Protein AF-0000000084528174 (afdb_homodimer)

Sequence (632 aa):
MDLCLIHTGGTIGMARTPRGYAPKAGLVEAEVARLIARHELRAEVEIARLDPLIDSANATPADWTRIAEAIAARHDAAKGFVVTHGTDTLAHTAAALAFALEGLARPVIVTGAMRPLGETGSDGPRNLSDALDTALLAPPGVWVQFAGRRLHGARVRKSHSSADDAFTAADEARPPRVSGPKLTLHPYRAPEIGILTMAPGVSGRLVAAALELCDGLVLRCYGSGTVPDLPQLRDGLMAARAAGKPVIAVSQAPQGRLALGTYAAGALLVEAGVADGADMSVEAAYAKLAHVLSRDLGPEDRHAMLARPLCGEASLMDLCLIHTGGTIGMARTPRGYAPKAGLVEAEVARLIARHELRAEVEIARLDPLIDSANATPADWTRIAEAIAARHDAAKGFVVTHGTDTLAHTAAALAFALEGLARPVIVTGAMRPLGETGSDGPRNLSDALDTALLAPPGVWVQFAGRRLHGARVRKSHSSADDAFTAADEARPPRVSGPKLTLHPYRAPEIGILTMAPGVSGRLVAAALELCDGLVLRCYGSGTVPDLPQLRDGLMAARAAGKPVIAVSQAPQGRLALGTYAAGALLVEAGVADGADMSVEAAYAKLAHVLSRDLGPEDRHAMLARPLCGEASL

Organism: NCBI:txid1123501

InterPro domains:
  IPR006034 Asparaginase/glutaminase-like [PIRSF001220] (3-309)
  IPR006034 Asparaginase/glutaminase-like [PR00139] (3-14)
  IPR006034 Asparaginase/glutaminase-like [PR00139] (79-97)
  IPR006034 Asparaginase/glutaminase-like [PR00139] (240-258)
  IPR006034 Asparaginase/glutaminase-like [PS51732] (1-309)
  IPR006034 Asparaginase/glutaminase-like [PTHR11707] (3-314)
  IPR006034 Asparaginase/glutaminase-like [SM00870] (2-303)
  IPR027473 L-asparaginase, C-terminal [G3DSA:3.40.50.40] (191-315)
  IPR027474 L-asparaginase, N-terminal [PF00710] (3-178)
  IPR027475 Asparaginase/glutaminase, active site 2 [PS00917] (80-90)
  IPR036152 Asparaginase/glutaminase-like superfamily [SSF53774] (3-315)
  IPR037152 L-asparaginase, N-terminal domain superfamily [G3DSA:3.40.50.1170] (1-180)
  IPR040919 Asparaginase/glutaminase, C-terminal [PF17763] (193-304)
  IPR041725 Type I (cytosolic) L-asparaginase [cd08963] (3-303)

Foldseek 3Di:
DAEEEEEQFAQQQWDQDPVGTDGDPCNLVVLVVVCVVVVVDDDDYHYHYDPPHDDQVRDALQSLQVVLVVCQVCQVVYQFYEYEGHPPQQLLSLLLSLLFWAQRFFEYEYEYWLHYNPDPPTPSSVQSSVRSVCRNPPGTGRWYRFPNDIHQSQFKDQCQNRDRRRIDGPDFPDAQHDHHPDIGGQGFDHFFEEEDEADDVPDLVVLLCRLVVGLEYEYAAEDQAAHDPRPSNLVSLQVSLVVLRAYEYDYPDLDFFHDQPPDPRNVSCVVSLHAGPTNADPSNLRSLLRRLVSDPDGSVVSSVSSNDRHGRRHDD/DAEEEEEQFAQQQWDQDPVGTDGDPCLLVVLVVVCVVVVVDDDDYHYHYDPPHDDQVPDALQVLQVVLVVCQVCQVVYQFYEYEGHPPQQLLSLLLSLLFWAQRFFEYEYEYWLHYNPDPPTQSSVQSSLRSVCRNPPGTGRWYGFPNDIHQSQFKDQCQNRDRRRIDGPDFPDFQHDHHPDIGGQGFDHFFEEEDEADDVPDLVVLLCRLPVGLEYEYAAEDQAAHDPRPSNLVSLQVSLVVLRAYEYDYPDLDFFHDQPPDPRNVSCVVSLHAGPTNADPSNLRSLLRRLVSDPDGSVVSSVSSNDRHGRRHDD

Structure (mmCIF, N/CA/C/O backbone):
data_AF-0000000084528174-model_v1
#
loop_
_entity.id
_entity.type
_entity.pdbx_description
1 polymer Asparaginase
#
loop_
_atom_site.group_PDB
_atom_site.id
_atom_site.type_symbol
_atom_site.label_atom_id
_atom_site.label_alt_id
_atom_site.label_comp_id
_atom_site.label_asym_id
_atom_site.label_entity_id
_atom_site.label_seq_id
_atom_site.pdbx_PDB_ins_code
_atom_site.Cartn_x
_atom_site.Cartn_y
_atom_site.Cartn_z
_atom_site.occupancy
_atom_site.B_iso_or_equiv
_atom_site.auth_seq_id
_atom_site.auth_comp_id
_atom_site.auth_asym_id
_atom_site.auth_atom_id
_atom_site.pdbx_PDB_model_num
ATOM 1 N N . MET A 1 1 ? -3.947 40.844 7.574 1 77.25 1 MET A N 1
ATOM 2 C CA . MET A 1 1 ? -3.088 39.781 7.059 1 77.25 1 MET A CA 1
ATOM 3 C C . MET A 1 1 ? -3.852 38.906 6.094 1 77.25 1 MET A C 1
ATOM 5 O O . MET A 1 1 ? -4.988 38.5 6.367 1 77.25 1 MET A O 1
ATOM 9 N N . ASP A 1 2 ? -3.229 38.812 4.934 1 91.12 2 ASP A N 1
ATOM 10 C CA . ASP A 1 2 ? -3.967 38.031 3.938 1 91.12 2 ASP A CA 1
ATOM 11 C C . ASP A 1 2 ? -3.691 36.531 4.078 1 91.12 2 ASP A C 1
ATOM 13 O O . ASP A 1 2 ? -4.621 35.75 4.242 1 91.12 2 ASP A O 1
ATOM 17 N N . LEU A 1 3 ? -2.449 36.281 4.188 1 97.12 3 LEU A N 1
ATOM 18 C CA . LEU A 1 3 ? -2.072 34.875 4.234 1 97.12 3 LEU A CA 1
ATOM 19 C C . LEU A 1 3 ? -1.117 34.594 5.391 1 97.12 3 LEU A C 1
ATOM 21 O O . LEU A 1 3 ? -0.336 35.469 5.773 1 97.12 3 LEU A O 1
ATOM 25 N N . CYS A 1 4 ? -1.222 33.469 5.98 1 97.94 4 CYS A N 1
ATOM 26 C CA . CYS A 1 4 ? -0.233 32.938 6.914 1 97.94 4 CYS A CA 1
ATOM 27 C C . CYS A 1 4 ? 0.432 31.703 6.355 1 97.94 4 CYS A C 1
ATOM 29 O O . CYS A 1 4 ? -0.245 30.719 6.051 1 97.94 4 CYS A O 1
ATOM 31 N N . LEU A 1 5 ? 1.697 31.812 6.152 1 97.5 5 LEU A N 1
ATOM 32 C CA . LEU A 1 5 ? 2.482 30.656 5.719 1 97.5 5 LEU A CA 1
ATOM 33 C C . LEU A 1 5 ? 3.162 29.984 6.902 1 97.5 5 LEU A C 1
ATOM 35 O O . LEU A 1 5 ? 3.973 30.609 7.594 1 97.5 5 LEU A O 1
ATOM 39 N N . ILE A 1 6 ? 2.764 28.766 7.164 1 97.25 6 ILE A N 1
ATOM 40 C CA . ILE A 1 6 ? 3.389 27.969 8.211 1 97.25 6 ILE A CA 1
ATOM 41 C C . ILE A 1 6 ? 4.508 27.125 7.613 1 97.25 6 ILE A C 1
ATOM 43 O O . ILE A 1 6 ? 4.242 26.156 6.887 1 97.25 6 ILE A O 1
ATOM 47 N N . HIS A 1 7 ? 5.695 27.438 7.949 1 94.88 7 HIS A N 1
ATOM 48 C CA . HIS A 1 7 ? 6.855 26.719 7.449 1 94.88 7 HIS A CA 1
ATOM 49 C C . HIS A 1 7 ? 7.25 25.578 8.398 1 94.88 7 HIS A C 1
ATOM 51 O O . HIS A 1 7 ? 7.742 25.844 9.5 1 94.88 7 HIS A O 1
ATOM 57 N N . THR A 1 8 ? 7.09 24.344 7.941 1 93.69 8 THR A N 1
ATOM 58 C CA . THR A 1 8 ? 7.301 23.219 8.836 1 93.69 8 THR A CA 1
ATOM 59 C C . THR A 1 8 ? 8.586 22.469 8.477 1 93.69 8 THR A C 1
ATOM 61 O O . THR A 1 8 ? 9 21.562 9.188 1 93.69 8 THR A O 1
ATOM 64 N N . GLY A 1 9 ? 9.195 22.875 7.426 1 88.62 9 GLY A N 1
ATOM 65 C CA . GLY A 1 9 ? 10.375 22.188 6.906 1 88.62 9 GLY A CA 1
ATOM 66 C C . GLY A 1 9 ? 10.18 21.672 5.496 1 88.62 9 GLY A C 1
ATOM 67 O O . GLY A 1 9 ? 9.641 22.375 4.637 1 88.62 9 GLY A O 1
ATOM 68 N N . GLY A 1 10 ? 10.766 20.5 5.27 1 86.12 10 GLY A N 1
ATOM 69 C CA . GLY A 1 10 ? 10.602 19.891 3.965 1 86.12 10 GLY A CA 1
ATOM 70 C C . GLY A 1 10 ? 11.688 20.281 2.979 1 86.12 10 GLY A C 1
ATOM 71 O O . GLY A 1 10 ? 12.359 21.297 3.152 1 86.12 10 GLY A O 1
ATOM 72 N N . THR A 1 11 ? 11.695 19.531 1.935 1 81.5 11 THR A N 1
ATOM 73 C CA . THR A 1 11 ? 12.695 19.703 0.886 1 81.5 11 THR A CA 1
ATOM 74 C C . THR A 1 11 ? 12.648 21.125 0.324 1 81.5 11 THR A C 1
ATOM 76 O O . THR A 1 11 ? 13.688 21.688 -0.042 1 81.5 11 THR A O 1
ATOM 79 N N . ILE A 1 12 ? 11.492 21.641 0.347 1 86.12 12 ILE A N 1
ATOM 80 C CA . ILE A 1 12 ? 11.289 22.953 -0.245 1 86.12 12 ILE A CA 1
ATOM 81 C C . ILE A 1 12 ? 12.172 23.984 0.457 1 86.12 12 ILE A C 1
ATOM 83 O O . ILE A 1 12 ? 12.625 24.953 -0.161 1 86.12 12 ILE A O 1
ATOM 87 N N . GLY A 1 13 ? 12.398 23.781 1.719 1 83.81 13 GLY A N 1
ATOM 88 C CA . GLY A 1 13 ? 13.195 24.734 2.484 1 83.81 13 GLY A CA 1
ATOM 89 C C . GLY A 1 13 ? 14.578 24.219 2.822 1 83.81 13 GLY A C 1
ATOM 90 O O . GLY A 1 13 ? 15.164 24.609 3.832 1 83.81 13 GLY A O 1
ATOM 91 N N . MET A 1 14 ? 15.078 23.312 2.035 1 80.56 14 MET A N 1
ATOM 92 C CA . MET A 1 14 ? 16.375 22.703 2.35 1 80.56 14 MET A CA 1
ATOM 93 C C . MET A 1 14 ? 17.453 23.203 1.388 1 80.56 14 MET A C 1
ATOM 95 O O . MET A 1 14 ? 17.141 23.75 0.327 1 80.56 14 MET A O 1
ATOM 99 N N . ALA A 1 15 ? 18.594 23.109 1.896 1 79.31 15 ALA A N 1
ATOM 100 C CA . ALA A 1 15 ? 19.766 23.391 1.075 1 79.31 15 ALA A CA 1
ATOM 101 C C . ALA A 1 15 ? 20.781 22.25 1.152 1 79.31 15 ALA A C 1
ATOM 103 O O . ALA A 1 15 ? 20.797 21.484 2.117 1 79.31 15 ALA A O 1
ATOM 104 N N . ARG A 1 16 ? 21.562 22.125 0.087 1 77.19 16 ARG A N 1
ATOM 105 C CA . ARG A 1 16 ? 22.578 21.078 0.04 1 77.19 16 ARG A CA 1
ATOM 106 C C . ARG A 1 16 ? 23.688 21.328 1.068 1 77.19 16 ARG A C 1
ATOM 108 O O . ARG A 1 16 ? 24.125 22.469 1.239 1 77.19 16 ARG A O 1
ATOM 115 N N . THR A 1 17 ? 24 20.344 1.815 1 73.44 17 THR A N 1
ATOM 116 C CA . THR A 1 17 ? 25.141 20.312 2.727 1 73.44 17 THR A CA 1
ATOM 117 C C . THR A 1 17 ? 26.047 19.125 2.416 1 73.44 17 THR A C 1
ATOM 119 O O . THR A 1 17 ? 25.703 18.266 1.601 1 73.44 17 THR A O 1
ATOM 122 N N . PRO A 1 18 ? 27.219 19.047 2.949 1 68.75 18 PRO A N 1
ATOM 123 C CA . PRO A 1 18 ? 28.078 17.875 2.713 1 68.75 18 PRO A CA 1
ATOM 124 C C . PRO A 1 18 ? 27.422 16.562 3.131 1 68.75 18 PRO A C 1
ATOM 126 O O . PRO A 1 18 ? 27.797 15.5 2.635 1 68.75 18 PRO A O 1
ATOM 129 N N . ARG A 1 19 ? 26.547 16.641 3.932 1 62.78 19 ARG A N 1
ATOM 130 C CA . ARG A 1 19 ? 25.906 15.43 4.441 1 62.78 19 ARG A CA 1
ATOM 131 C C . ARG A 1 19 ? 24.547 15.219 3.791 1 62.78 19 ARG A C 1
ATOM 133 O O . ARG A 1 19 ? 23.719 14.461 4.305 1 62.78 19 ARG A O 1
ATOM 140 N N . GLY A 1 20 ? 24.297 16 2.809 1 67.38 20 GLY A N 1
ATOM 141 C CA . GLY A 1 20 ? 23 15.914 2.152 1 67.38 20 GLY A CA 1
ATOM 142 C C . GLY A 1 20 ? 22.172 17.172 2.291 1 67.38 20 GLY A C 1
ATOM 143 O O . GLY A 1 20 ? 22.719 18.266 2.502 1 67.38 20 GLY A O 1
ATOM 144 N N . TYR A 1 21 ? 20.938 17.078 2.068 1 72.56 21 TYR A N 1
ATOM 145 C CA . TYR A 1 21 ? 20.062 18.25 2.178 1 72.56 21 TYR A CA 1
ATOM 146 C C . TYR A 1 21 ? 19.672 18.5 3.627 1 72.56 21 TYR A C 1
ATOM 148 O O . TYR A 1 21 ? 19.391 17.547 4.375 1 72.56 21 TYR A O 1
ATOM 156 N N . ALA A 1 22 ? 19.781 19.719 4.031 1 71.31 22 ALA A N 1
ATOM 157 C CA . ALA A 1 22 ? 19.359 20.125 5.367 1 71.31 22 ALA A CA 1
ATOM 158 C C . ALA A 1 22 ? 18.531 21.406 5.309 1 71.31 22 ALA A C 1
ATOM 160 O O . ALA A 1 22 ? 18.672 22.203 4.383 1 71.31 22 ALA A O 1
ATOM 161 N N . PRO A 1 23 ? 17.641 21.5 6.383 1 76.38 23 PRO A N 1
ATOM 162 C CA . PRO A 1 23 ? 16.859 22.734 6.426 1 76.38 23 PRO A CA 1
ATOM 163 C C . PRO A 1 23 ? 17.734 23.984 6.484 1 76.38 23 PRO A C 1
ATOM 165 O O . PRO A 1 23 ? 18.781 23.984 7.141 1 76.38 23 PRO A O 1
ATOM 168 N N . LYS A 1 24 ? 17.453 24.984 5.664 1 77.94 24 LYS A N 1
ATOM 169 C CA . LYS A 1 24 ? 18.125 26.281 5.68 1 77.94 24 LYS A CA 1
ATOM 170 C C . LYS A 1 24 ? 17.109 27.406 5.91 1 77.94 24 LYS A C 1
ATOM 172 O O . LYS A 1 24 ? 16.141 27.531 5.176 1 77.94 24 LYS A O 1
ATOM 177 N N . ALA A 1 25 ? 17.469 28.109 6.895 1 77.81 25 ALA A N 1
ATOM 178 C CA . ALA A 1 25 ? 16.594 29.234 7.227 1 77.81 25 ALA A CA 1
ATOM 179 C C . ALA A 1 25 ? 16.594 30.281 6.109 1 77.81 25 ALA A C 1
ATOM 181 O O . ALA A 1 25 ? 17.625 30.516 5.465 1 77.81 25 ALA A O 1
ATOM 182 N N . GLY A 1 26 ? 15.398 30.859 5.871 1 82.69 26 GLY A N 1
ATOM 183 C CA . GLY A 1 26 ? 15.312 32.031 5.035 1 82.69 26 GLY A CA 1
ATOM 184 C C . GLY A 1 26 ? 14.977 31.734 3.588 1 82.69 26 GLY A C 1
ATOM 185 O O . GLY A 1 26 ? 14.664 32.625 2.811 1 82.69 26 GLY A O 1
ATOM 186 N N . LEU A 1 27 ? 15.055 30.484 3.191 1 85.94 27 LEU A N 1
ATOM 187 C CA . LEU A 1 27 ? 14.836 30.156 1.788 1 85.94 27 LEU A CA 1
ATOM 188 C C . LEU A 1 27 ? 13.383 30.406 1.394 1 85.94 27 LEU A C 1
ATOM 190 O O . LEU A 1 27 ? 13.117 31.047 0.377 1 85.94 27 LEU A O 1
ATOM 194 N N . VAL A 1 28 ? 12.516 29.906 2.148 1 90 28 VAL A N 1
ATOM 195 C CA . VAL A 1 28 ? 11.094 30.094 1.876 1 90 28 VAL A CA 1
ATOM 196 C C . VAL A 1 28 ? 10.734 31.578 1.977 1 90 28 VAL A C 1
ATOM 198 O O . VAL A 1 28 ? 10.039 32.125 1.112 1 90 28 VAL A O 1
ATOM 201 N N . GLU A 1 29 ? 11.297 32.281 2.947 1 89.31 29 GLU A N 1
ATOM 202 C CA . GLU A 1 29 ? 11.078 33.719 3.137 1 89.31 29 GLU A CA 1
ATOM 203 C C . GLU A 1 29 ? 11.547 34.5 1.924 1 89.31 29 GLU A C 1
ATOM 205 O O . GLU A 1 29 ? 10.852 35.406 1.461 1 89.31 29 GLU A O 1
ATOM 210 N N . ALA A 1 30 ? 12.68 34.094 1.48 1 89.88 30 ALA A N 1
ATOM 211 C CA . ALA A 1 30 ? 13.25 34.812 0.338 1 89.88 30 ALA A CA 1
ATOM 212 C C . ALA A 1 30 ? 12.391 34.625 -0.909 1 89.88 30 ALA A C 1
ATOM 214 O O . ALA A 1 30 ? 12.219 35.562 -1.694 1 89.88 30 ALA A O 1
ATOM 215 N N . GLU A 1 31 ? 11.945 33.438 -1.059 1 91.81 31 GLU A N 1
ATOM 216 C CA . GLU A 1 31 ? 11.102 33.188 -2.225 1 91.81 31 GLU A CA 1
ATOM 217 C C . GLU A 1 31 ? 9.797 33.969 -2.154 1 91.81 31 GLU A C 1
ATOM 219 O O . GLU A 1 31 ? 9.336 34.5 -3.16 1 91.81 31 GLU A O 1
ATOM 224 N N . VAL A 1 32 ? 9.156 34.031 -1.035 1 92.81 32 VAL A N 1
ATOM 225 C CA . VAL A 1 32 ? 7.93 34.781 -0.842 1 92.81 32 VAL A CA 1
ATOM 226 C C . VAL A 1 32 ? 8.195 36.281 -1.104 1 92.81 32 VAL A C 1
ATOM 228 O O . VAL A 1 32 ? 7.418 36.938 -1.799 1 92.81 32 VAL A O 1
ATOM 231 N N . ALA A 1 33 ? 9.297 36.75 -0.584 1 91.75 33 ALA A N 1
ATOM 232 C CA . ALA A 1 33 ? 9.68 38.125 -0.797 1 91.75 33 ALA A CA 1
ATOM 233 C C . ALA A 1 33 ? 9.875 38.438 -2.283 1 91.75 33 ALA A C 1
ATOM 235 O O . ALA A 1 33 ? 9.484 39.5 -2.766 1 91.75 33 ALA A O 1
ATOM 236 N N . ARG A 1 34 ? 10.492 37.469 -2.91 1 91.88 34 ARG A N 1
ATOM 237 C CA . ARG A 1 34 ? 10.711 37.625 -4.344 1 91.88 34 ARG A CA 1
ATOM 238 C C . ARG A 1 34 ? 9.391 37.75 -5.094 1 91.88 34 ARG A C 1
ATOM 240 O O . ARG A 1 34 ? 9.234 38.594 -5.961 1 91.88 34 ARG A O 1
ATOM 247 N N . LEU A 1 35 ? 8.469 36.906 -4.75 1 91.38 35 LEU A N 1
ATOM 248 C CA . LEU A 1 35 ? 7.156 36.906 -5.395 1 91.38 35 LEU A CA 1
ATOM 249 C C . LEU A 1 35 ? 6.434 38.219 -5.164 1 91.38 35 LEU A C 1
ATOM 251 O O . LEU A 1 35 ? 5.797 38.75 -6.078 1 91.38 35 LEU A O 1
ATOM 255 N N . ILE A 1 36 ? 6.578 38.781 -4.043 1 89.44 36 ILE A N 1
ATOM 256 C CA . ILE A 1 36 ? 5.945 40.062 -3.695 1 89.44 36 ILE A CA 1
ATOM 257 C C . ILE A 1 36 ? 6.629 41.188 -4.449 1 89.44 36 ILE A C 1
ATOM 259 O O . ILE A 1 36 ? 5.957 42.031 -5.051 1 89.44 36 ILE A O 1
ATOM 263 N N . ALA A 1 37 ? 7.887 41.125 -4.449 1 90.62 37 ALA A N 1
ATOM 264 C CA . ALA A 1 37 ? 8.664 42.188 -5.09 1 90.62 37 ALA A CA 1
ATOM 265 C C . ALA A 1 37 ? 8.375 42.25 -6.586 1 90.62 37 ALA A C 1
ATOM 267 O O . ALA A 1 37 ? 8.367 43.312 -7.18 1 90.62 37 ALA A O 1
ATOM 268 N N . ARG A 1 38 ? 8.117 41.094 -7.094 1 92.31 38 ARG A N 1
ATOM 269 C CA . ARG A 1 38 ? 7.875 41.031 -8.531 1 92.31 38 ARG A CA 1
ATOM 270 C C . ARG A 1 38 ? 6.391 41.188 -8.852 1 92.31 38 ARG A C 1
ATOM 272 O O . ARG A 1 38 ? 5.973 41 -9.992 1 92.31 38 ARG A O 1
ATOM 279 N N . HIS A 1 39 ? 5.613 41.438 -7.883 1 88.94 39 HIS A N 1
ATOM 280 C CA . HIS A 1 39 ? 4.176 41.656 -8 1 88.94 39 HIS A CA 1
ATOM 281 C C . HIS A 1 39 ? 3.477 40.406 -8.531 1 88.94 39 HIS A C 1
ATOM 283 O O . HIS A 1 39 ? 2.461 40.5 -9.227 1 88.94 39 HIS A O 1
ATOM 289 N N . GLU A 1 40 ? 4.121 39.312 -8.227 1 88.94 40 GLU A N 1
ATOM 290 C CA . GLU A 1 40 ? 3.521 38.031 -8.586 1 88.94 40 GLU A CA 1
ATOM 291 C C . GLU A 1 40 ? 2.582 37.531 -7.492 1 88.94 40 GLU A C 1
ATOM 293 O O . GLU A 1 40 ? 1.759 36.656 -7.727 1 88.94 40 GLU A O 1
ATOM 298 N N . LEU A 1 41 ? 2.764 38.094 -6.359 1 87.81 41 LEU A N 1
ATOM 299 C CA . LEU A 1 41 ? 1.857 37.906 -5.234 1 87.81 41 LEU A CA 1
ATOM 300 C C . LEU A 1 41 ? 1.402 39.219 -4.648 1 87.81 41 LEU A C 1
ATOM 302 O O . LEU A 1 41 ? 2.229 40.031 -4.227 1 87.81 41 LEU A O 1
ATOM 306 N N . ARG A 1 42 ? 0.088 39.469 -4.742 1 86.38 42 ARG A N 1
ATOM 307 C CA . ARG A 1 42 ? -0.471 40.719 -4.219 1 86.38 42 ARG A CA 1
ATOM 308 C C . ARG A 1 42 ? -1.21 40.469 -2.906 1 86.38 42 ARG A C 1
ATOM 310 O O . ARG A 1 42 ? -2.418 40.688 -2.816 1 86.38 42 ARG A O 1
ATOM 317 N N . ALA A 1 43 ? -0.525 40 -1.923 1 91.38 43 ALA A N 1
ATOM 318 C CA . ALA A 1 43 ? -1.077 39.75 -0.597 1 91.38 43 ALA A CA 1
ATOM 319 C C . ALA A 1 43 ? -0.008 39.875 0.482 1 91.38 43 ALA A C 1
ATOM 321 O O . ALA A 1 43 ? 1.175 39.656 0.229 1 91.38 43 ALA A O 1
ATOM 322 N N . GLU A 1 44 ? -0.426 40.344 1.596 1 92.75 44 GLU A N 1
ATOM 323 C CA . GLU A 1 44 ? 0.458 40.312 2.758 1 92.75 44 GLU A CA 1
ATOM 324 C C . GLU A 1 44 ? 0.59 38.906 3.33 1 92.75 44 GLU A C 1
ATOM 326 O O . GLU A 1 44 ? -0.412 38.219 3.535 1 92.75 44 GLU A O 1
ATOM 331 N N . VAL A 1 45 ? 1.831 38.5 3.518 1 95.69 45 VAL A N 1
ATOM 332 C CA . VAL A 1 45 ? 2.066 37.156 3.998 1 95.69 45 VAL A CA 1
ATOM 333 C C . VAL A 1 45 ? 2.85 37.188 5.309 1 95.69 45 VAL A C 1
ATOM 335 O O . VAL A 1 45 ? 3.922 37.812 5.379 1 95.69 45 VAL A O 1
ATOM 338 N N . GLU A 1 46 ? 2.277 36.594 6.328 1 95.44 46 GLU A N 1
ATOM 339 C CA . GLU A 1 46 ? 3.025 36.281 7.543 1 95.44 46 GLU A CA 1
ATOM 340 C C . GLU A 1 46 ? 3.629 34.906 7.477 1 95.44 46 GLU A C 1
ATOM 342 O O . GLU A 1 46 ? 2.953 33.938 7.09 1 95.44 46 GLU A O 1
ATOM 347 N N . ILE A 1 47 ? 4.867 34.844 7.793 1 94.56 47 ILE A N 1
ATOM 348 C CA . ILE A 1 47 ? 5.512 33.531 7.82 1 94.56 47 ILE A CA 1
ATOM 349 C C . ILE A 1 47 ? 5.734 33.094 9.266 1 94.56 47 ILE A C 1
ATOM 351 O O . ILE A 1 47 ? 6.426 33.781 10.023 1 94.56 47 ILE A O 1
ATOM 355 N N . ALA A 1 48 ? 5.086 32.031 9.648 1 94.25 48 ALA A N 1
ATOM 356 C CA . ALA A 1 48 ? 5.258 31.391 10.953 1 94.25 48 ALA A CA 1
ATOM 357 C C . ALA A 1 48 ? 6.078 30.109 10.828 1 94.25 48 ALA A C 1
ATOM 359 O O . ALA A 1 48 ? 5.574 29.078 10.359 1 94.25 48 ALA A O 1
ATOM 360 N N . ARG A 1 49 ? 7.25 30.172 11.297 1 92.31 49 ARG A N 1
ATOM 361 C CA . ARG A 1 49 ? 8.125 29 11.242 1 92.31 49 ARG A CA 1
ATOM 362 C C . ARG A 1 49 ? 7.992 28.156 12.5 1 92.31 49 ARG A C 1
ATOM 364 O O . ARG A 1 49 ? 8.039 28.672 13.617 1 92.31 49 ARG A O 1
ATOM 371 N N . LEU A 1 50 ? 7.789 26.859 12.234 1 92.38 50 LEU A N 1
ATOM 372 C CA . LEU A 1 50 ? 7.816 25.969 13.391 1 92.38 50 LEU A CA 1
ATOM 373 C C . LEU A 1 50 ? 9.234 25.812 13.922 1 92.38 50 LEU A C 1
ATOM 375 O O . LEU A 1 50 ? 10.195 25.859 13.148 1 92.38 50 LEU A O 1
ATOM 379 N N . ASP A 1 51 ? 9.32 25.672 15.188 1 90.38 51 ASP A N 1
ATOM 380 C CA . ASP A 1 51 ? 10.602 25.422 15.836 1 90.38 51 ASP A CA 1
ATOM 381 C C . ASP A 1 51 ? 10.492 24.281 16.844 1 90.38 51 ASP A C 1
ATOM 383 O O . ASP A 1 51 ? 9.812 24.422 17.875 1 90.38 51 ASP A O 1
ATOM 387 N N . PRO A 1 52 ? 11.242 23.219 16.656 1 89.69 52 PRO A N 1
ATOM 388 C CA . PRO A 1 52 ? 12.109 22.859 15.539 1 89.69 52 PRO A CA 1
ATOM 389 C C . PRO A 1 52 ? 11.328 22.562 14.266 1 89.69 52 PRO A C 1
ATOM 391 O O . PRO A 1 52 ? 10.141 22.234 14.32 1 89.69 52 PRO A O 1
ATOM 394 N N . LEU A 1 53 ? 11.992 22.672 13.148 1 89.5 53 LEU A N 1
ATOM 395 C CA . LEU A 1 53 ? 11.445 22.219 11.875 1 89.5 53 LEU A CA 1
ATOM 396 C C . LEU A 1 53 ? 11.273 20.703 11.867 1 89.5 53 LEU A C 1
ATOM 398 O O . LEU A 1 53 ? 11.977 20 12.586 1 89.5 53 LEU A O 1
ATOM 402 N N . ILE A 1 54 ? 10.344 20.312 11.023 1 89 54 ILE A N 1
ATOM 403 C CA . ILE A 1 54 ? 10.016 18.891 10.961 1 89 54 ILE A CA 1
ATOM 404 C C . ILE A 1 54 ? 10.773 18.234 9.812 1 89 54 ILE A C 1
ATOM 406 O O . ILE A 1 54 ? 10.711 18.703 8.672 1 89 54 ILE A O 1
ATOM 410 N N . ASP A 1 55 ? 11.508 17.203 10.086 1 85.62 55 ASP A N 1
ATOM 411 C CA . ASP A 1 55 ? 11.859 16.234 9.055 1 85.62 55 ASP A CA 1
ATOM 412 C C . ASP A 1 55 ? 10.672 15.336 8.727 1 85.62 55 ASP A C 1
ATOM 414 O O . ASP A 1 55 ? 10.242 14.531 9.555 1 85.62 55 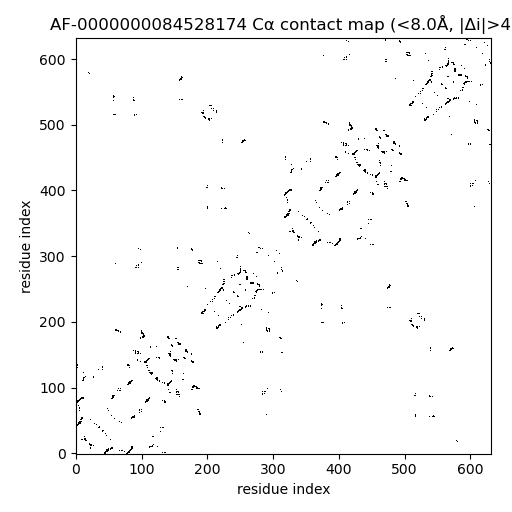ASP A O 1
ATOM 418 N N . SER A 1 56 ? 10.188 15.469 7.547 1 90.88 56 SER A N 1
ATOM 419 C CA . SER A 1 56 ? 8.922 14.812 7.23 1 90.88 56 SER A CA 1
ATOM 420 C C . SER A 1 56 ? 8.992 13.312 7.488 1 90.88 56 SER A C 1
ATOM 422 O O . SER A 1 56 ? 7.992 12.688 7.836 1 90.88 56 SER A O 1
ATOM 424 N N . ALA A 1 57 ? 10.156 12.664 7.316 1 90.06 57 ALA A N 1
ATOM 425 C CA . ALA A 1 57 ? 10.305 11.242 7.602 1 90.06 57 ALA A CA 1
ATOM 426 C C . ALA A 1 57 ? 10.133 10.961 9.094 1 90.06 57 ALA A C 1
ATOM 428 O O . ALA A 1 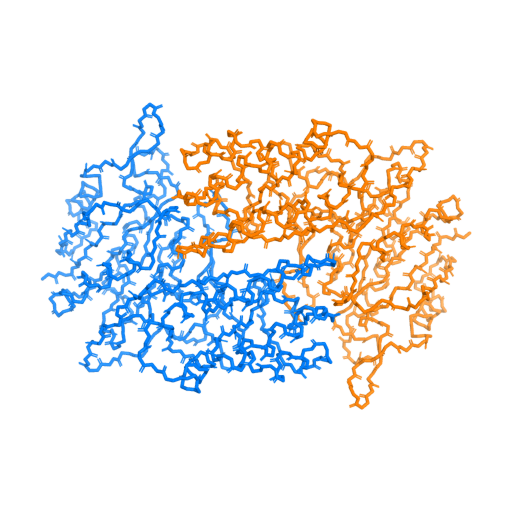57 ? 9.867 9.82 9.484 1 90.06 57 ALA A O 1
ATOM 429 N N . ASN A 1 58 ? 10.258 12.016 9.898 1 92.19 58 ASN A N 1
ATOM 430 C CA . ASN A 1 58 ? 10.172 11.859 11.344 1 92.19 58 ASN A CA 1
ATOM 431 C C . ASN A 1 58 ? 8.906 12.516 11.906 1 92.19 58 ASN A C 1
ATOM 433 O O . ASN A 1 58 ? 8.766 12.656 13.117 1 92.19 58 ASN A O 1
ATOM 437 N N . ALA A 1 59 ? 8.039 12.953 11.016 1 94.69 59 ALA A N 1
ATOM 438 C CA . ALA A 1 59 ? 6.797 13.562 11.469 1 94.69 59 ALA A CA 1
ATOM 439 C C . ALA A 1 59 ? 6.016 12.609 12.367 1 94.69 59 ALA A C 1
ATOM 441 O O . ALA A 1 59 ? 6.066 11.391 12.188 1 94.69 59 ALA A O 1
ATOM 442 N N . THR A 1 60 ? 5.355 13.117 13.375 1 97.12 60 THR A N 1
ATOM 443 C CA . THR A 1 60 ? 4.496 12.391 14.305 1 97.12 60 THR A CA 1
ATOM 444 C C . THR A 1 60 ? 3.17 13.125 14.5 1 97.12 60 THR A C 1
ATOM 446 O O . THR A 1 60 ? 3.02 14.273 14.07 1 97.12 60 THR A O 1
ATOM 449 N N . PRO A 1 61 ? 2.199 12.469 15.133 1 98.25 61 PRO A N 1
ATOM 450 C CA . PRO A 1 61 ? 0.941 13.156 15.43 1 98.25 61 PRO A CA 1
ATOM 451 C C . PRO A 1 61 ? 1.145 14.422 16.266 1 98.25 61 PRO A C 1
ATOM 453 O O . PRO A 1 61 ? 0.358 15.367 16.172 1 98.25 61 PRO A O 1
ATOM 456 N N . ALA A 1 62 ? 2.201 14.461 17.031 1 97.94 62 ALA A N 1
ATOM 457 C CA . ALA A 1 62 ? 2.514 15.688 17.766 1 97.94 62 ALA A CA 1
ATOM 458 C C . ALA A 1 62 ? 2.768 16.844 16.797 1 97.94 62 ALA A C 1
ATOM 460 O O . ALA A 1 62 ? 2.398 17.984 17.094 1 97.94 62 ALA A O 1
ATOM 461 N N . ASP A 1 63 ? 3.395 16.594 15.695 1 97.69 63 ASP A N 1
ATOM 462 C CA . ASP A 1 63 ? 3.652 17.625 14.703 1 97.69 63 ASP A CA 1
ATOM 463 C C . ASP A 1 63 ? 2.354 18.094 14.055 1 97.69 63 ASP A C 1
ATOM 465 O O . ASP A 1 63 ? 2.201 19.281 13.75 1 97.69 63 ASP A O 1
ATOM 469 N N . TRP A 1 64 ? 1.401 17.125 13.812 1 98.62 64 TRP A N 1
ATOM 470 C CA . TRP A 1 64 ? 0.089 17.516 13.305 1 98.62 64 TRP A CA 1
ATOM 471 C C . TRP A 1 64 ? -0.573 18.531 14.227 1 98.62 64 TRP A C 1
ATOM 473 O O . TRP A 1 64 ? -1.121 19.531 13.758 1 98.62 64 TRP A O 1
ATOM 483 N N . THR A 1 65 ? -0.446 18.266 15.539 1 98.56 65 THR A N 1
ATOM 484 C CA . THR A 1 65 ? -1.021 19.172 16.531 1 98.56 65 THR A CA 1
ATOM 485 C C . THR A 1 65 ? -0.359 20.547 16.484 1 98.56 65 THR A C 1
ATOM 487 O O . THR A 1 65 ? -1.042 21.562 16.5 1 98.56 65 THR A O 1
ATOM 490 N N . ARG A 1 66 ? 0.938 20.578 16.359 1 98.25 66 ARG A N 1
ATOM 491 C CA . ARG A 1 66 ? 1.663 21.844 16.312 1 98.25 66 ARG A CA 1
ATOM 492 C C . ARG A 1 66 ? 1.199 22.688 15.117 1 98.25 66 ARG A C 1
ATOM 494 O O . ARG A 1 66 ? 0.984 23.891 15.258 1 98.25 66 ARG A O 1
ATOM 501 N N . ILE A 1 67 ? 1.042 22.078 13.969 1 98.5 67 ILE A N 1
ATOM 502 C CA . ILE A 1 67 ? 0.614 22.781 12.766 1 98.5 67 ILE A CA 1
ATOM 503 C C . ILE A 1 67 ? -0.818 23.281 12.945 1 98.5 67 ILE A C 1
ATOM 505 O O . ILE A 1 67 ? -1.115 24.453 12.664 1 98.5 67 ILE A O 1
ATOM 509 N N . ALA A 1 68 ? -1.684 22.391 13.461 1 98.56 68 ALA A N 1
ATOM 510 C CA . ALA A 1 68 ? -3.088 22.75 13.656 1 98.56 68 ALA A CA 1
ATOM 511 C C . ALA A 1 68 ? -3.23 23.906 14.633 1 98.56 68 ALA A C 1
ATOM 513 O O . ALA A 1 68 ? -4.059 24.797 14.438 1 98.56 68 ALA A O 1
ATOM 514 N N . GLU A 1 69 ? -2.424 23.875 15.664 1 98.62 69 GLU A N 1
ATOM 515 C CA . GLU A 1 69 ? -2.449 24.938 16.656 1 98.62 69 GLU A CA 1
ATOM 516 C C . GLU A 1 69 ? -2.01 26.266 16.047 1 98.62 69 GLU A C 1
ATOM 518 O O . GLU A 1 69 ? -2.584 27.328 16.344 1 98.62 69 GLU A O 1
ATOM 523 N N . ALA A 1 70 ? -0.977 26.219 15.242 1 98.12 70 ALA A N 1
ATOM 524 C CA . ALA A 1 70 ? -0.504 27.422 14.57 1 98.12 70 ALA A CA 1
ATOM 525 C C . ALA A 1 70 ? -1.595 28.031 13.688 1 98.12 70 ALA A C 1
ATOM 527 O O . ALA A 1 70 ? -1.764 29.25 13.648 1 98.12 70 ALA A O 1
ATOM 528 N N . ILE A 1 71 ? -2.322 27.188 12.984 1 98.19 71 ILE A N 1
ATOM 529 C CA . ILE A 1 71 ? -3.418 27.625 12.125 1 98.19 71 ILE A CA 1
ATOM 530 C C . ILE A 1 71 ? -4.543 28.203 12.984 1 98.19 71 ILE A C 1
ATOM 532 O O . ILE A 1 71 ? -5.039 29.297 12.711 1 98.19 71 ILE A O 1
ATOM 536 N N . ALA A 1 72 ? -4.887 27.469 14.047 1 97.88 72 ALA A N 1
ATOM 537 C CA . ALA A 1 72 ? -5.992 27.891 14.906 1 97.88 72 ALA A CA 1
ATOM 538 C C . ALA A 1 72 ? -5.715 29.25 15.531 1 97.88 72 ALA A C 1
ATOM 540 O O . ALA A 1 72 ? -6.609 30.094 15.633 1 97.88 72 ALA A O 1
ATOM 541 N N . ALA A 1 73 ? -4.496 29.484 15.883 1 97.31 73 ALA A N 1
ATOM 542 C CA . ALA A 1 73 ? -4.102 30.719 16.562 1 97.31 73 ALA A CA 1
ATOM 543 C C . ALA A 1 73 ? -4.258 31.922 15.641 1 97.31 73 ALA A C 1
ATOM 545 O O . ALA A 1 73 ? -4.395 33.062 16.109 1 97.31 73 ALA A O 1
ATOM 546 N N . ARG A 1 74 ? -4.305 31.688 14.32 1 96.94 74 ARG A N 1
ATOM 547 C CA . ARG A 1 74 ? -4.332 32.781 13.352 1 96.94 74 ARG A CA 1
ATOM 548 C C . ARG A 1 74 ? -5.59 32.719 12.492 1 96.94 74 ARG A C 1
ATOM 550 O O . ARG A 1 74 ? -5.699 33.406 11.484 1 96.94 74 ARG A O 1
ATOM 557 N N . HIS A 1 75 ? -6.477 31.859 12.844 1 96.31 75 HIS A N 1
ATOM 558 C CA . HIS A 1 75 ? -7.625 31.516 12.008 1 96.31 75 HIS A CA 1
ATOM 559 C C . HIS A 1 75 ? -8.453 32.75 11.672 1 96.31 75 HIS A C 1
ATOM 561 O O . HIS A 1 75 ? -8.883 32.938 10.531 1 96.31 75 HIS A O 1
ATOM 567 N N . ASP A 1 76 ? -8.648 33.625 12.609 1 94.44 76 ASP A N 1
ATOM 568 C CA . ASP A 1 76 ? -9.516 34.781 12.391 1 94.44 76 ASP A CA 1
ATOM 569 C C . ASP A 1 76 ? -8.75 35.938 11.781 1 94.44 76 ASP A C 1
ATOM 571 O O . ASP A 1 76 ? -9.352 36.875 11.234 1 94.44 76 ASP A O 1
ATOM 575 N N . ALA A 1 77 ? -7.445 35.844 11.867 1 95.69 77 ALA A N 1
ATOM 576 C CA . ALA A 1 77 ? -6.617 36.969 11.414 1 95.69 77 ALA A CA 1
ATOM 577 C C . ALA A 1 77 ? -6.227 36.812 9.953 1 95.69 77 ALA A C 1
ATOM 579 O O . ALA A 1 77 ? -5.926 37.781 9.266 1 95.69 77 ALA A O 1
ATOM 580 N N . ALA A 1 78 ? -6.207 35.562 9.469 1 96.56 78 ALA A N 1
ATOM 581 C CA . ALA A 1 78 ? -5.75 35.312 8.102 1 96.56 78 ALA A CA 1
ATOM 582 C C . ALA A 1 78 ? -6.91 34.906 7.207 1 96.56 78 ALA A C 1
ATOM 584 O O . ALA A 1 78 ? -7.84 34.219 7.66 1 96.56 78 ALA A O 1
ATOM 585 N N . LYS A 1 79 ? -6.789 35.219 5.941 1 96.31 79 LYS A N 1
ATOM 586 C CA . LYS A 1 79 ? -7.793 34.812 4.965 1 96.31 79 LYS A CA 1
ATOM 587 C C . LYS A 1 79 ? -7.527 33.375 4.469 1 96.31 79 LYS A C 1
ATOM 589 O O . LYS A 1 79 ? -8.438 32.719 3.984 1 96.31 79 LYS A O 1
ATOM 594 N N . GLY A 1 80 ? -6.305 33 4.551 1 97.56 80 GLY A N 1
ATOM 595 C CA . GLY A 1 80 ? -5.891 31.672 4.105 1 97.56 80 GLY A CA 1
ATOM 596 C C . GLY A 1 80 ? -4.539 31.25 4.652 1 97.56 80 GLY A C 1
ATOM 597 O O . GLY A 1 80 ? -3.799 32.062 5.188 1 97.56 80 GLY A O 1
ATOM 598 N N . PHE A 1 81 ? -4.293 30.016 4.52 1 98.44 81 PHE A N 1
ATOM 599 C CA . PHE A 1 81 ? -3.064 29.453 5.07 1 98.44 81 PHE A CA 1
ATOM 600 C C . PHE A 1 81 ? -2.326 28.641 4.02 1 98.44 81 PHE A C 1
ATOM 602 O O . PHE A 1 81 ? -2.951 28 3.172 1 98.44 81 PHE A O 1
ATOM 609 N N . VAL A 1 82 ? -1.045 28.641 4.09 1 98.5 82 VAL A N 1
ATOM 610 C CA . VAL A 1 82 ? -0.173 27.734 3.346 1 98.5 82 VAL A CA 1
ATOM 611 C C . VAL A 1 82 ? 0.744 27 4.312 1 98.5 82 VAL A C 1
ATOM 613 O O . VAL A 1 82 ? 1.35 27.609 5.199 1 98.5 82 VAL A O 1
ATOM 616 N N . VAL A 1 83 ? 0.764 25.719 4.211 1 98.38 83 VAL A N 1
ATOM 617 C CA . VAL A 1 83 ? 1.66 24.891 5 1 98.38 83 VAL A CA 1
ATOM 618 C C . VAL A 1 83 ? 2.688 24.219 4.086 1 98.38 83 VAL A C 1
ATOM 620 O O . VAL A 1 83 ? 2.332 23.406 3.229 1 98.38 83 VAL A O 1
ATOM 623 N N . THR A 1 84 ? 3.924 24.578 4.234 1 97.06 84 THR A N 1
ATOM 624 C CA . THR A 1 84 ? 4.977 23.859 3.525 1 97.06 84 THR A CA 1
ATOM 625 C C . THR A 1 84 ? 5.406 22.625 4.305 1 97.06 84 THR A C 1
ATOM 627 O O . THR A 1 84 ? 5.566 22.672 5.527 1 97.06 84 THR A O 1
ATOM 630 N N . HIS A 1 85 ? 5.551 21.531 3.666 1 95.81 85 HIS A N 1
ATOM 631 C CA . HIS A 1 85 ? 5.809 20.25 4.312 1 95.81 85 HIS A CA 1
ATOM 632 C C . HIS A 1 85 ? 6.699 19.359 3.443 1 95.81 85 HIS A C 1
ATOM 634 O O . HIS A 1 85 ? 6.848 19.609 2.246 1 95.81 85 HIS A O 1
ATOM 640 N N . GLY A 1 86 ? 7.387 18.438 4.07 1 93.56 86 GLY A N 1
ATOM 641 C CA . GLY A 1 86 ? 8.086 17.422 3.301 1 93.56 86 GLY A CA 1
ATOM 642 C C . GLY A 1 86 ? 7.152 16.422 2.633 1 93.56 86 GLY A C 1
ATOM 643 O O . GLY A 1 86 ? 6.098 16.094 3.176 1 93.56 86 GLY A O 1
ATOM 644 N N . THR A 1 87 ? 7.613 15.852 1.517 1 94.31 87 THR A N 1
ATOM 645 C CA . THR A 1 87 ? 6.715 15.086 0.662 1 94.31 87 THR A CA 1
ATOM 646 C C . THR A 1 87 ? 6.508 13.68 1.219 1 94.31 87 THR A C 1
ATOM 648 O O . THR A 1 87 ? 5.543 13 0.866 1 94.31 87 THR A O 1
ATOM 651 N N . ASP A 1 88 ? 7.312 13.188 2.094 1 92.25 88 ASP A N 1
ATOM 652 C CA . ASP A 1 88 ? 7.23 11.82 2.588 1 92.25 88 ASP A CA 1
ATOM 653 C C . ASP A 1 88 ? 5.93 11.586 3.352 1 92.25 88 ASP A C 1
ATOM 655 O O . ASP A 1 88 ? 5.34 10.508 3.275 1 92.25 88 ASP A O 1
ATOM 659 N N . THR A 1 89 ? 5.5 12.617 4.137 1 96.62 89 THR A N 1
ATOM 660 C CA . THR A 1 89 ? 4.324 12.406 4.973 1 96.62 89 THR A CA 1
ATOM 661 C C . THR A 1 89 ? 3.324 13.547 4.789 1 96.62 89 THR A C 1
ATOM 663 O O . THR A 1 89 ? 2.484 13.789 5.66 1 96.62 89 THR A O 1
ATOM 666 N N . LEU A 1 90 ? 3.48 14.273 3.662 1 97.75 90 LEU A N 1
ATOM 667 C CA . LEU A 1 90 ? 2.615 15.398 3.324 1 97.75 90 LEU A CA 1
ATOM 668 C C . LEU A 1 90 ? 1.151 14.969 3.295 1 97.75 90 LEU A C 1
ATOM 670 O O . LEU A 1 90 ? 0.288 15.648 3.85 1 97.75 90 LEU A O 1
ATOM 674 N N . ALA A 1 91 ? 0.879 13.805 2.693 1 98.06 91 ALA A N 1
ATOM 675 C CA . ALA A 1 91 ? -0.491 13.312 2.574 1 98.06 91 ALA A CA 1
ATOM 676 C C . ALA A 1 91 ? -1.084 13 3.945 1 98.06 91 ALA A C 1
ATOM 678 O O . ALA A 1 91 ? -2.244 13.32 4.215 1 98.06 91 ALA A O 1
ATOM 679 N N . HIS A 1 92 ? -0.302 12.398 4.848 1 98.5 92 HIS A N 1
ATOM 680 C CA . HIS A 1 92 ? -0.752 12.133 6.211 1 98.5 92 HIS A CA 1
ATOM 681 C C . HIS A 1 92 ? -1.102 13.422 6.941 1 98.5 92 HIS A C 1
ATOM 683 O O . HIS A 1 92 ? -2.141 13.5 7.602 1 98.5 92 HIS A O 1
ATOM 689 N N . THR A 1 93 ? -0.236 14.391 6.793 1 98.56 93 THR A N 1
ATOM 690 C CA . THR A 1 93 ? -0.427 15.656 7.492 1 98.56 93 THR A CA 1
ATOM 691 C C . THR A 1 93 ? -1.673 16.375 6.984 1 98.56 93 THR A C 1
ATOM 693 O O . THR A 1 93 ? -2.461 16.906 7.773 1 98.56 93 THR A O 1
ATOM 696 N N . ALA A 1 94 ? -1.846 16.375 5.664 1 98.19 94 ALA A N 1
ATOM 697 C CA . ALA A 1 94 ? -3.023 17.031 5.098 1 98.19 94 ALA A CA 1
ATOM 698 C C . ALA A 1 94 ? -4.309 16.406 5.625 1 98.19 94 ALA A C 1
ATOM 700 O O . ALA A 1 94 ? -5.23 17.109 6.039 1 98.19 94 ALA A O 1
ATOM 701 N N . ALA A 1 95 ? -4.328 15.117 5.66 1 97.88 95 ALA A N 1
ATOM 702 C CA . ALA A 1 95 ? -5.5 14.422 6.188 1 97.88 95 ALA A CA 1
ATOM 703 C C . ALA A 1 95 ? -5.703 14.734 7.664 1 97.88 95 ALA A C 1
ATOM 705 O O . ALA A 1 95 ? -6.82 15.016 8.102 1 97.88 95 ALA A O 1
ATOM 706 N N . ALA A 1 96 ? -4.652 14.695 8.414 1 98.5 96 ALA A N 1
ATOM 707 C CA . ALA A 1 96 ? -4.727 14.945 9.852 1 98.5 96 ALA A CA 1
ATOM 708 C C . ALA A 1 96 ? -5.281 16.344 10.141 1 98.5 96 ALA A C 1
ATOM 710 O O . ALA A 1 96 ? -6.109 16.5 11.039 1 98.5 96 ALA A O 1
ATOM 711 N N . LEU A 1 97 ? -4.852 17.297 9.359 1 98.5 97 LEU A N 1
ATOM 712 C CA . LEU A 1 97 ? -5.332 18.672 9.547 1 98.5 97 LEU A CA 1
ATOM 713 C C . LEU A 1 97 ? -6.82 18.766 9.227 1 98.5 97 LEU A C 1
ATOM 715 O O . LEU A 1 97 ? -7.562 19.469 9.914 1 98.5 97 LEU A O 1
ATOM 719 N N . ALA A 1 98 ? -7.23 18.047 8.195 1 97.06 98 ALA A N 1
ATOM 720 C CA . ALA A 1 98 ? -8.641 18.047 7.832 1 97.06 98 ALA A CA 1
ATOM 721 C C . ALA A 1 98 ? -9.508 17.531 8.977 1 97.06 98 ALA A C 1
ATOM 723 O O . ALA A 1 98 ? -10.602 18.047 9.219 1 97.06 98 ALA A O 1
ATOM 724 N N . PHE A 1 99 ? -9 16.562 9.688 1 97.12 99 PHE A N 1
ATOM 725 C CA . PHE A 1 99 ? -9.75 16 10.805 1 97.12 99 PHE A CA 1
ATOM 726 C C . PHE A 1 99 ? -9.664 16.906 12.023 1 97.12 99 PHE A C 1
ATOM 728 O O . PHE A 1 99 ? -10.656 17.078 12.742 1 97.12 99 PHE A O 1
ATOM 735 N N . ALA A 1 100 ? -8.57 17.516 12.281 1 97.75 100 ALA A N 1
ATOM 736 C CA . ALA A 1 100 ? -8.289 18.234 13.516 1 97.75 100 ALA A CA 1
ATOM 737 C C . ALA A 1 100 ? -9.008 19.578 13.547 1 97.75 100 ALA A C 1
ATOM 739 O O . ALA A 1 100 ? -9.328 20.109 14.617 1 97.75 100 ALA A O 1
ATOM 740 N N . LEU A 1 101 ? -9.195 20.188 12.359 1 97.44 101 LEU A N 1
ATOM 741 C CA . LEU A 1 101 ? -9.695 21.547 12.289 1 97.44 101 LEU A CA 1
ATOM 742 C C . LEU A 1 101 ? -11.188 21.562 11.961 1 97.44 101 LEU A C 1
ATOM 744 O O . LEU A 1 101 ? -11.586 22.047 10.898 1 97.44 101 LEU A O 1
ATOM 748 N N . GLU A 1 102 ? -11.945 21.125 12.891 1 95.56 102 GLU A N 1
ATOM 749 C CA . GLU A 1 102 ? -13.398 21.109 12.719 1 95.56 102 GLU A CA 1
ATOM 750 C C . GLU A 1 102 ? -13.969 22.516 12.656 1 95.56 102 GLU A C 1
ATOM 752 O O . GLU A 1 102 ? -13.648 23.359 13.5 1 95.56 102 GLU A O 1
ATOM 757 N N . GLY A 1 103 ? -14.734 22.797 11.648 1 94.94 103 GLY A N 1
ATOM 758 C CA . GLY A 1 103 ? -15.336 24.109 11.5 1 94.94 103 GLY A CA 1
ATOM 759 C C . GLY A 1 103 ? -14.438 25.094 10.773 1 94.94 103 GLY A C 1
ATOM 760 O O . GLY A 1 103 ? -14.695 26.297 10.789 1 94.94 103 GLY A O 1
ATOM 761 N N . LEU A 1 104 ? -13.359 24.656 10.195 1 96.31 104 LEU A N 1
ATOM 762 C CA . LEU A 1 104 ? -12.43 25.5 9.453 1 96.31 104 LEU A CA 1
ATOM 763 C C . LEU A 1 104 ? -13.156 26.328 8.406 1 96.31 104 LEU A C 1
ATOM 765 O O . LEU A 1 104 ? -13.844 25.781 7.539 1 96.31 104 LEU A O 1
ATOM 769 N N . ALA A 1 105 ? -12.992 27.609 8.445 1 95.38 105 ALA A N 1
ATOM 770 C CA . ALA A 1 105 ? -13.703 28.516 7.543 1 95.38 105 ALA A CA 1
ATOM 771 C C . ALA A 1 105 ? -12.734 29.203 6.586 1 95.38 105 ALA A C 1
ATOM 773 O O . ALA A 1 105 ? -13.086 30.203 5.949 1 95.38 105 ALA A O 1
ATOM 774 N N . ARG A 1 106 ? -11.523 28.75 6.574 1 96.06 106 ARG A N 1
ATOM 775 C CA . ARG A 1 106 ? -10.461 29.266 5.73 1 96.06 106 ARG A CA 1
ATOM 776 C C . ARG A 1 106 ? -9.828 28.156 4.898 1 96.06 106 ARG A C 1
ATOM 778 O O . ARG A 1 106 ? -9.844 26.984 5.293 1 96.06 106 ARG A O 1
ATOM 785 N N . PRO A 1 107 ? -9.289 28.531 3.764 1 96.62 107 PRO A N 1
ATOM 786 C CA . PRO A 1 107 ? -8.492 27.531 3.053 1 96.62 107 PRO A CA 1
ATOM 787 C C . PRO A 1 107 ? -7.141 27.281 3.709 1 96.62 107 PRO A C 1
ATOM 789 O O . PRO A 1 107 ? -6.473 28.219 4.145 1 96.62 107 PRO A O 1
ATOM 792 N N . VAL A 1 108 ? -6.809 26.062 3.848 1 98.12 108 VAL A N 1
ATOM 793 C CA . VAL A 1 108 ? -5.477 25.609 4.238 1 98.12 108 VAL A CA 1
ATOM 794 C C . VAL A 1 108 ? -4.852 24.812 3.1 1 98.12 108 VAL A C 1
ATOM 796 O O . VAL A 1 108 ? -5.34 23.734 2.746 1 98.12 108 VAL A O 1
ATOM 799 N N . ILE A 1 109 ? -3.799 25.328 2.521 1 98.38 109 ILE A N 1
ATOM 800 C CA . ILE A 1 109 ? -3.141 24.703 1.383 1 98.38 109 ILE A CA 1
ATOM 801 C C . ILE A 1 109 ? -1.82 24.078 1.829 1 98.38 109 ILE A C 1
ATOM 803 O O . ILE A 1 109 ? -0.896 24.781 2.23 1 98.38 109 ILE A O 1
ATOM 807 N N . VAL A 1 110 ? -1.74 22.75 1.762 1 98.5 110 VAL A N 1
ATOM 808 C CA . VAL A 1 110 ? -0.488 22.062 2.035 1 98.5 110 VAL A CA 1
ATOM 809 C C . VAL A 1 110 ? 0.289 21.859 0.734 1 98.5 110 VAL A C 1
ATOM 811 O O . VAL A 1 110 ? -0.282 21.469 -0.284 1 98.5 110 VAL A O 1
ATOM 814 N N . THR A 1 111 ? 1.539 22.203 0.751 1 98.25 111 THR A N 1
ATOM 815 C CA . THR A 1 111 ? 2.367 22.047 -0.44 1 98.25 111 THR A CA 1
ATOM 816 C C . THR A 1 111 ? 3.801 21.688 -0.06 1 98.25 111 THR A C 1
ATOM 818 O O . THR A 1 111 ? 4.098 21.453 1.113 1 98.25 111 THR A O 1
ATOM 821 N N . GLY A 1 112 ? 4.633 21.469 -0.938 1 96.38 112 GLY A N 1
ATOM 822 C CA . GLY A 1 112 ? 6.043 21.125 -0.827 1 96.38 112 GLY A CA 1
ATOM 823 C C . GLY A 1 112 ? 6.762 21.125 -2.162 1 96.38 112 GLY A C 1
ATOM 824 O O . GLY A 1 112 ? 6.395 21.859 -3.072 1 96.38 112 GLY A O 1
ATOM 825 N N . ALA A 1 113 ? 7.836 20.422 -2.127 1 95.38 113 ALA A N 1
ATOM 826 C CA . ALA A 1 113 ? 8.609 20.312 -3.357 1 95.38 113 ALA A CA 1
ATOM 827 C C . ALA A 1 113 ? 9.398 19 -3.391 1 95.38 113 ALA A C 1
ATOM 829 O O . ALA A 1 113 ? 9.766 18.469 -2.342 1 95.38 113 ALA A O 1
ATOM 830 N N . MET A 1 114 ? 9.539 18.547 -4.605 1 91.88 114 MET A N 1
ATOM 831 C CA . MET A 1 114 ? 10.367 17.344 -4.789 1 91.88 114 MET A CA 1
ATOM 832 C C . MET A 1 114 ? 11.852 17.703 -4.766 1 91.88 114 MET A C 1
ATOM 834 O O . MET A 1 114 ? 12.688 16.875 -4.41 1 91.88 114 MET A O 1
ATOM 838 N N . ARG A 1 115 ? 12.133 18.938 -5.125 1 90.69 115 ARG A N 1
ATOM 839 C CA . ARG A 1 115 ? 13.484 19.469 -5.082 1 90.69 115 ARG A CA 1
ATOM 840 C C . ARG A 1 115 ? 13.523 20.781 -4.309 1 90.69 115 ARG A C 1
ATOM 842 O O . ARG A 1 115 ? 12.586 21.578 -4.379 1 90.69 115 ARG A O 1
ATOM 849 N N . PRO A 1 116 ? 14.625 20.984 -3.648 1 89.19 116 PRO A N 1
ATOM 850 C CA . PRO A 1 116 ? 14.719 22.219 -2.863 1 89.19 116 PRO A CA 1
ATOM 851 C C . PRO A 1 116 ? 14.594 23.484 -3.721 1 89.19 116 PRO A C 1
ATOM 853 O O . PRO A 1 116 ? 14.992 23.469 -4.891 1 89.19 116 PRO A O 1
ATOM 856 N N . LEU A 1 117 ? 14.102 24.547 -3.15 1 89.25 117 LEU A N 1
ATOM 857 C CA . LEU A 1 117 ? 13.883 25.844 -3.797 1 89.25 117 LEU A CA 1
ATOM 858 C C . LEU A 1 117 ? 15.172 26.344 -4.438 1 89.25 117 LEU A C 1
ATOM 860 O O . LEU A 1 117 ? 15.141 26.969 -5.5 1 89.25 117 LEU A O 1
ATOM 864 N N . GLY A 1 118 ? 16.266 26.062 -3.9 1 82.5 118 GLY A N 1
ATOM 865 C CA . GLY A 1 118 ? 17.531 26.609 -4.371 1 82.5 118 GLY A CA 1
ATOM 866 C C . GLY A 1 118 ? 18.125 25.844 -5.535 1 82.5 118 GLY A C 1
ATOM 867 O O . GLY A 1 118 ? 19.094 26.281 -6.152 1 8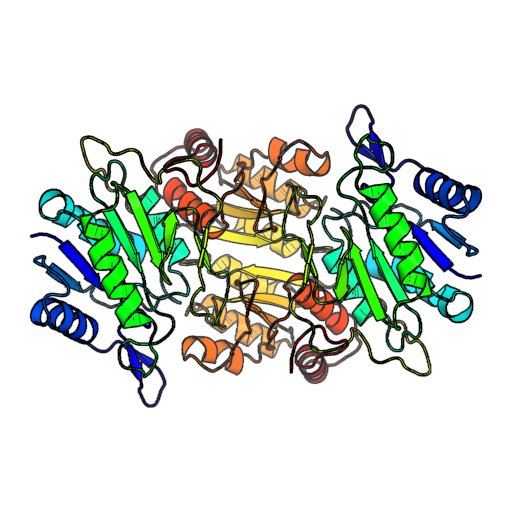2.5 118 GLY A O 1
ATOM 868 N N . GLU A 1 119 ? 17.547 24.734 -5.887 1 87.12 119 GLU A N 1
ATOM 869 C CA . GLU A 1 119 ? 18.094 23.906 -6.953 1 87.12 119 GLU A CA 1
ATOM 870 C C . GLU A 1 119 ? 17.531 24.312 -8.312 1 87.12 119 GLU A C 1
ATOM 872 O O . GLU A 1 119 ? 16.359 24.688 -8.414 1 87.12 119 GLU A O 1
ATOM 877 N N . THR A 1 120 ? 18.406 24.188 -9.344 1 88.56 120 THR A N 1
ATOM 878 C CA . THR A 1 120 ? 17.953 24.438 -10.711 1 88.56 120 THR A CA 1
ATOM 879 C C . THR A 1 120 ? 16.859 23.453 -11.102 1 88.56 120 THR A C 1
ATOM 881 O O . THR A 1 120 ? 17 22.25 -10.875 1 88.56 120 THR A O 1
ATOM 884 N N . GLY A 1 121 ? 15.82 24 -11.602 1 91.31 121 GLY A N 1
ATOM 885 C CA . GLY A 1 121 ? 14.727 23.156 -12.062 1 91.31 121 GLY A CA 1
ATOM 886 C C . GLY A 1 121 ? 13.812 22.703 -10.945 1 91.31 121 GLY A C 1
ATOM 887 O O . GLY A 1 121 ? 13 21.797 -11.125 1 91.31 121 GLY A O 1
ATOM 888 N N . SER A 1 122 ? 13.969 23.328 -9.883 1 93.62 122 SER A N 1
ATOM 889 C CA . SER A 1 122 ? 13.125 23 -8.742 1 93.62 122 SER A CA 1
ATOM 890 C C . SER A 1 122 ? 11.648 23.25 -9.055 1 93.62 122 SER A C 1
ATOM 892 O O . SER A 1 122 ? 11.312 24.25 -9.695 1 93.62 122 SER A O 1
ATOM 894 N N . ASP A 1 123 ? 10.844 22.266 -8.602 1 95.62 123 ASP A N 1
ATOM 895 C CA . ASP A 1 123 ? 9.398 22.469 -8.672 1 95.62 123 ASP A CA 1
ATOM 896 C C . ASP A 1 123 ? 8.906 23.344 -7.531 1 95.62 123 ASP A C 1
ATOM 898 O O . ASP A 1 123 ? 7.727 23.703 -7.48 1 95.62 123 ASP A O 1
ATOM 902 N N . GLY A 1 124 ? 9.75 23.766 -6.641 1 95.12 124 GLY A N 1
ATOM 903 C CA . GLY A 1 124 ? 9.422 24.5 -5.422 1 95.12 124 GLY A CA 1
ATOM 904 C C . GLY A 1 124 ? 8.797 25.844 -5.688 1 95.12 124 GLY A C 1
ATOM 905 O O . GLY A 1 124 ? 7.734 26.156 -5.148 1 95.12 124 GLY A O 1
ATOM 906 N N . PRO A 1 125 ? 9.469 26.656 -6.562 1 94.56 125 PRO A N 1
ATOM 907 C CA . PRO A 1 125 ? 8.914 28 -6.824 1 94.56 125 PRO A CA 1
ATOM 908 C C . PRO A 1 125 ? 7.484 27.938 -7.355 1 94.56 125 PRO A C 1
ATOM 910 O O . PRO A 1 125 ? 6.617 28.672 -6.871 1 9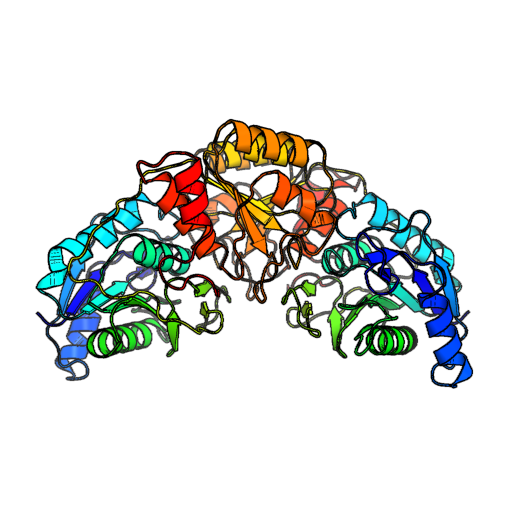4.56 125 PRO A O 1
ATOM 913 N N . ARG A 1 126 ? 7.227 27.078 -8.266 1 95.69 126 ARG A N 1
ATOM 914 C CA . ARG A 1 126 ? 5.891 26.984 -8.844 1 95.69 126 ARG A CA 1
ATOM 915 C C . ARG A 1 126 ? 4.891 26.453 -7.816 1 95.69 126 ARG A C 1
ATOM 917 O O . ARG A 1 126 ? 3.775 26.969 -7.711 1 95.69 126 ARG A O 1
ATOM 924 N N . ASN A 1 127 ? 5.277 25.422 -7.086 1 97.56 127 ASN A N 1
ATOM 925 C CA . ASN A 1 127 ? 4.395 24.875 -6.059 1 97.56 127 ASN A CA 1
ATOM 926 C C . ASN A 1 127 ? 4.035 25.938 -5.016 1 97.56 127 ASN A C 1
ATOM 928 O O . ASN A 1 127 ? 2.869 26.062 -4.633 1 97.56 127 ASN A O 1
ATOM 932 N N . LEU A 1 128 ? 5.035 26.672 -4.605 1 96.75 128 LEU A N 1
ATOM 933 C CA . LEU A 1 128 ? 4.809 27.703 -3.59 1 96.75 128 LEU A CA 1
ATOM 934 C C . LEU A 1 128 ? 3.92 28.812 -4.129 1 96.75 128 LEU A C 1
ATOM 936 O O . LEU A 1 128 ? 2.957 29.219 -3.473 1 96.75 128 LEU A O 1
ATOM 940 N N . SER A 1 129 ? 4.242 29.281 -5.301 1 96.38 129 SER A N 1
ATOM 941 C CA . SER A 1 129 ? 3.447 30.344 -5.918 1 96.38 129 SER A CA 1
ATOM 942 C C . SER A 1 129 ? 1.998 29.906 -6.102 1 96.38 129 SER A C 1
ATOM 944 O O . SER A 1 129 ? 1.074 30.641 -5.746 1 96.38 129 SER A O 1
ATOM 946 N N . ASP A 1 130 ? 1.814 28.719 -6.621 1 97.31 130 ASP A N 1
ATOM 947 C CA . ASP A 1 130 ? 0.471 28.188 -6.824 1 97.31 130 ASP A CA 1
ATOM 948 C C . ASP A 1 130 ? -0.277 28.062 -5.5 1 97.31 130 ASP A C 1
ATOM 950 O O . ASP A 1 130 ? -1.475 28.344 -5.426 1 97.31 130 ASP A O 1
ATOM 954 N N . ALA A 1 131 ? 0.447 27.641 -4.5 1 98 131 ALA A N 1
ATOM 955 C CA . ALA A 1 131 ? -0.173 27.453 -3.189 1 98 131 ALA A CA 1
ATOM 956 C C . ALA A 1 131 ? -0.64 28.797 -2.617 1 98 131 ALA A C 1
ATOM 958 O O . ALA A 1 131 ? -1.739 28.891 -2.064 1 98 131 ALA A O 1
ATOM 959 N N . LEU A 1 132 ? 0.186 29.797 -2.717 1 97.19 132 LEU A N 1
ATOM 960 C CA . LEU A 1 132 ? -0.159 31.125 -2.219 1 97.19 132 LEU A CA 1
ATOM 961 C C . LEU A 1 132 ? -1.36 31.688 -2.969 1 97.19 132 LEU A C 1
ATOM 963 O O . LEU A 1 132 ? -2.281 32.219 -2.354 1 97.19 132 LEU A O 1
ATOM 967 N N . ASP A 1 133 ? -1.37 31.484 -4.242 1 96.31 133 ASP A N 1
ATOM 968 C CA . ASP A 1 133 ? -2.504 31.922 -5.043 1 96.31 133 ASP A CA 1
ATOM 969 C C . ASP A 1 133 ? -3.779 31.172 -4.656 1 96.31 133 ASP A C 1
ATOM 971 O O . ASP A 1 133 ? -4.836 31.781 -4.488 1 96.31 133 ASP A O 1
ATOM 975 N N . THR A 1 134 ? -3.619 29.906 -4.492 1 96.69 134 THR A N 1
ATOM 976 C CA . THR A 1 134 ? -4.762 29.062 -4.172 1 96.69 134 THR A CA 1
ATOM 977 C C . THR A 1 134 ? -5.32 29.406 -2.797 1 96.69 134 THR A C 1
ATOM 979 O O . THR A 1 134 ? -6.535 29.359 -2.582 1 96.69 134 THR A O 1
ATOM 982 N N . ALA A 1 135 ? -4.48 29.75 -1.91 1 97.31 135 ALA A N 1
ATOM 983 C CA . ALA A 1 135 ? -4.895 30.078 -0.547 1 97.31 135 ALA A CA 1
ATOM 984 C C . ALA A 1 135 ? -5.809 31.297 -0.524 1 97.31 135 ALA A C 1
ATOM 986 O O . ALA A 1 135 ? -6.566 31.5 0.429 1 97.31 135 ALA A O 1
ATOM 987 N N . LEU A 1 136 ? -5.719 32.156 -1.535 1 95.19 136 LEU A N 1
ATOM 988 C CA . LEU A 1 136 ? -6.535 33.375 -1.614 1 95.19 136 LEU A CA 1
ATOM 989 C C . LEU A 1 136 ? -7.883 33.062 -2.256 1 95.19 136 LEU A C 1
ATOM 991 O O . LEU A 1 136 ? -8.852 33.812 -2.047 1 95.19 136 LEU A O 1
ATOM 995 N N . LEU A 1 137 ? -7.973 31.922 -3.006 1 93.19 137 LEU A N 1
ATOM 996 C CA . LEU A 1 137 ? -9.109 31.766 -3.908 1 93.19 137 LEU A CA 1
ATOM 997 C C . LEU A 1 137 ? -9.898 30.5 -3.564 1 93.19 137 LEU A C 1
ATOM 999 O O . LEU A 1 137 ? -11.078 30.406 -3.889 1 93.19 137 LEU A O 1
ATOM 1003 N N . ALA A 1 138 ? -9.297 29.562 -2.955 1 93.94 138 ALA A N 1
ATOM 1004 C CA . ALA A 1 138 ? -9.922 28.266 -2.734 1 93.94 138 ALA A CA 1
ATOM 1005 C C . ALA A 1 138 ? -11.023 28.359 -1.679 1 93.94 138 ALA A C 1
ATOM 1007 O O . ALA A 1 138 ? -10.992 29.25 -0.822 1 93.94 138 ALA A O 1
ATOM 1008 N N . PRO A 1 139 ? -12.062 27.484 -1.776 1 94 139 PRO A N 1
ATOM 1009 C CA . PRO A 1 139 ? -13.031 27.391 -0.683 1 94 139 PRO A CA 1
ATOM 1010 C C . PRO A 1 139 ? -12.414 26.875 0.613 1 94 139 PRO A C 1
ATOM 1012 O O . PRO A 1 139 ? -11.328 26.281 0.59 1 94 139 PRO A O 1
ATOM 1015 N N . PRO A 1 140 ? -13.141 27.125 1.743 1 95.31 140 PRO A N 1
ATOM 1016 C CA . PRO A 1 140 ? -12.641 26.594 3.014 1 95.31 140 PRO A CA 1
ATOM 1017 C C . PRO A 1 140 ? -12.391 25.094 2.975 1 95.31 140 PRO A C 1
ATOM 1019 O O . PRO A 1 140 ? -13.133 24.359 2.322 1 95.31 140 PRO A O 1
ATOM 1022 N N . GLY A 1 141 ? -11.383 24.656 3.676 1 95.94 141 GLY A N 1
ATOM 1023 C CA . GLY A 1 141 ? -11 23.25 3.734 1 95.94 141 GLY A CA 1
ATOM 1024 C C . GLY A 1 141 ? -9.508 23.047 3.605 1 95.94 141 GLY A C 1
ATOM 1025 O O . GLY A 1 141 ? -8.758 23.984 3.322 1 95.94 141 GLY A O 1
ATOM 1026 N N . VAL A 1 142 ? -9.078 21.859 3.793 1 97.19 142 VAL A N 1
ATOM 1027 C CA . VAL A 1 142 ? -7.672 21.5 3.645 1 97.19 142 VAL A CA 1
ATOM 1028 C C . VAL A 1 142 ? -7.434 20.906 2.26 1 97.19 142 VAL A C 1
ATOM 1030 O O . VAL A 1 142 ? -8.094 19.938 1.875 1 97.19 142 VAL A O 1
ATOM 1033 N N . TRP A 1 143 ? -6.559 21.547 1.577 1 97 143 TRP A N 1
ATOM 1034 C CA . TRP A 1 143 ? -6.207 21.141 0.218 1 97 143 TRP A CA 1
ATOM 1035 C C . TRP A 1 143 ? -4.707 20.875 0.099 1 97 143 TRP A C 1
ATOM 1037 O O . TRP A 1 143 ? -3.922 21.328 0.935 1 97 143 TRP A O 1
ATOM 1047 N N . VAL A 1 144 ? -4.371 20.109 -0.932 1 97.5 144 VAL A N 1
ATOM 1048 C CA . VAL A 1 144 ? -2.982 19.969 -1.356 1 97.5 144 VAL A CA 1
ATOM 1049 C C . VAL A 1 144 ? -2.797 20.609 -2.732 1 97.5 144 VAL A C 1
ATOM 1051 O O . VAL A 1 144 ? -3.576 20.344 -3.652 1 97.5 144 VAL A O 1
ATOM 1054 N N . GLN A 1 145 ? -1.899 21.5 -2.801 1 97.81 145 GLN A N 1
ATOM 1055 C CA . GLN A 1 145 ? -1.508 22.109 -4.074 1 97.81 145 GLN A CA 1
ATOM 1056 C C . GLN A 1 145 ? -0.124 21.625 -4.504 1 97.81 145 GLN A C 1
ATOM 1058 O O . GLN A 1 145 ? 0.88 21.969 -3.877 1 97.81 145 GLN A O 1
ATOM 1063 N N . PHE A 1 146 ? -0.115 20.844 -5.551 1 97.5 146 PHE A N 1
ATOM 1064 C CA . PHE A 1 146 ? 1.136 20.234 -5.992 1 97.5 146 PHE A CA 1
ATOM 1065 C C . PHE A 1 146 ? 1.126 20.016 -7.5 1 97.5 146 PHE A C 1
ATOM 1067 O O . PHE A 1 146 ? 0.146 19.516 -8.047 1 97.5 146 PHE A O 1
ATOM 1074 N N . ALA A 1 147 ? 2.18 20.406 -8.156 1 97.69 147 ALA A N 1
ATOM 1075 C CA . ALA A 1 147 ? 2.371 20.219 -9.586 1 97.69 147 ALA A CA 1
ATOM 1076 C C . ALA A 1 147 ? 1.174 20.75 -10.375 1 97.69 147 ALA A C 1
ATOM 1078 O O . ALA A 1 147 ? 0.677 20.078 -11.281 1 97.69 147 ALA A O 1
ATOM 1079 N N . GLY A 1 148 ? 0.699 21.844 -9.938 1 96.69 148 GLY A N 1
ATOM 1080 C CA . GLY A 1 148 ? -0.337 22.531 -10.68 1 96.69 148 GLY A CA 1
ATOM 1081 C C . GLY A 1 148 ? -1.732 22.016 -10.383 1 96.69 148 GLY A C 1
ATOM 1082 O O . GLY A 1 148 ? -2.711 22.484 -10.969 1 96.69 148 GLY A O 1
ATOM 1083 N N . ARG A 1 149 ? -1.846 21.141 -9.438 1 95.94 149 ARG A N 1
ATOM 1084 C CA . ARG A 1 149 ? -3.145 20.531 -9.148 1 95.94 149 ARG A CA 1
ATOM 1085 C C . ARG A 1 149 ? -3.572 20.828 -7.711 1 95.94 149 ARG A C 1
ATOM 1087 O O . ARG A 1 149 ? -2.746 20.812 -6.797 1 95.94 149 ARG A O 1
ATOM 1094 N N . ARG A 1 150 ? -4.828 21.141 -7.586 1 95.69 150 ARG A N 1
ATOM 1095 C CA . ARG A 1 150 ? -5.441 21.234 -6.266 1 95.69 150 ARG A CA 1
ATOM 1096 C C . ARG A 1 150 ? -6.164 19.938 -5.91 1 95.69 150 ARG A C 1
ATOM 1098 O O . ARG A 1 150 ? -7.098 19.531 -6.605 1 95.69 150 ARG A O 1
ATOM 1105 N N . LEU A 1 151 ? -5.754 19.359 -4.836 1 96 151 LEU A N 1
ATOM 1106 C CA . LEU A 1 151 ? -6.262 18.047 -4.445 1 96 151 LEU A CA 1
ATOM 1107 C C . LEU A 1 151 ? -6.93 18.109 -3.076 1 96 151 LEU A C 1
ATOM 1109 O O . LEU A 1 151 ? -6.555 18.938 -2.234 1 96 151 LEU A O 1
ATOM 1113 N N . HIS A 1 152 ? -7.961 17.234 -2.828 1 95.94 152 HIS A N 1
ATOM 1114 C CA . HIS A 1 152 ? -8.609 17.141 -1.526 1 95.94 152 HIS A CA 1
ATOM 1115 C C . HIS A 1 152 ? -7.625 16.688 -0.453 1 95.94 152 HIS A C 1
ATOM 1117 O O . HIS A 1 152 ? -7.031 15.609 -0.56 1 95.94 152 HIS A O 1
ATOM 1123 N N . GLY A 1 153 ? -7.484 17.375 0.565 1 96.31 153 GLY A N 1
ATOM 1124 C CA . GLY A 1 153 ? -6.43 17.172 1.546 1 96.31 153 GLY A CA 1
ATOM 1125 C C . GLY A 1 153 ? -6.547 15.852 2.275 1 96.31 153 GLY A C 1
ATOM 1126 O O . GLY A 1 153 ? -5.551 15.32 2.777 1 96.31 153 GLY A O 1
ATOM 1127 N N . ALA A 1 154 ? -7.727 15.305 2.291 1 96 154 ALA A N 1
ATOM 1128 C CA . ALA A 1 154 ? -7.938 14.062 3.027 1 96 154 ALA A CA 1
ATOM 1129 C C . ALA A 1 154 ? -8.086 12.883 2.076 1 96 154 ALA A C 1
ATOM 1131 O O . ALA A 1 154 ? -8.578 11.82 2.467 1 96 154 ALA A O 1
ATOM 1132 N N . ARG A 1 155 ? -7.727 13.055 0.846 1 95.62 155 ARG A N 1
ATOM 1133 C CA . ARG A 1 155 ? -7.871 11.977 -0.122 1 95.62 155 ARG A CA 1
ATOM 1134 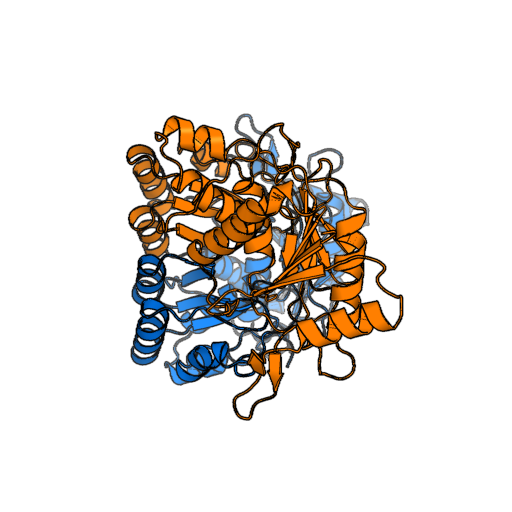C C . ARG A 1 155 ? -6.586 11.781 -0.92 1 95.62 155 ARG A C 1
ATOM 1136 O O . ARG A 1 155 ? -6.566 11.047 -1.908 1 95.62 155 ARG A O 1
ATOM 1143 N N . VAL A 1 156 ? -5.543 12.43 -0.473 1 96 156 VAL A N 1
ATOM 1144 C CA . VAL A 1 156 ? -4.301 12.5 -1.235 1 96 156 VAL A CA 1
ATOM 1145 C C . VAL A 1 156 ? -3.402 11.32 -0.875 1 96 156 VAL A C 1
ATOM 1147 O O . VAL A 1 156 ? -3.404 10.859 0.268 1 96 156 VAL A O 1
ATOM 1150 N N . ARG A 1 157 ? -2.668 10.812 -1.827 1 95.38 157 ARG A N 1
ATOM 1151 C CA . ARG A 1 157 ? -1.572 9.867 -1.654 1 95.38 157 ARG A CA 1
ATOM 1152 C C . ARG A 1 157 ? -0.375 10.25 -2.518 1 95.38 157 ARG A C 1
ATOM 1154 O O . ARG A 1 157 ? -0.536 10.867 -3.572 1 95.38 157 ARG A O 1
ATOM 1161 N N . LYS A 1 158 ? 0.808 9.961 -2.057 1 95 158 LYS A N 1
ATOM 1162 C CA . LYS A 1 158 ? 1.976 10.062 -2.926 1 95 158 LYS A CA 1
ATOM 1163 C C . LYS A 1 158 ? 2.025 8.898 -3.912 1 95 158 LYS A C 1
ATOM 1165 O O . LYS A 1 158 ? 2.178 7.742 -3.51 1 95 158 LYS A O 1
ATOM 1170 N N . SER A 1 159 ? 1.962 9.18 -5.207 1 93.06 159 SER A N 1
ATOM 1171 C CA . SER A 1 159 ? 1.828 8.133 -6.215 1 93.06 159 SER A CA 1
ATOM 1172 C C . SER A 1 159 ? 3.152 7.883 -6.93 1 93.06 159 SER A C 1
ATOM 1174 O O . SER A 1 159 ? 3.309 6.871 -7.617 1 93.06 159 SER A O 1
ATOM 1176 N N . HIS A 1 160 ? 4.004 8.82 -6.812 1 91.88 160 HIS A N 1
ATOM 1177 C CA . HIS A 1 160 ? 5.316 8.68 -7.438 1 91.88 160 HIS A CA 1
ATOM 1178 C C . HIS A 1 160 ? 6.422 9.141 -6.496 1 91.88 160 HIS A C 1
ATOM 1180 O O . HIS A 1 160 ? 6.312 10.203 -5.871 1 91.88 160 HIS A O 1
ATOM 1186 N N . SER A 1 161 ? 7.531 8.438 -6.473 1 88.69 161 SER A N 1
ATOM 1187 C CA . SER A 1 161 ? 8.562 8.703 -5.473 1 88.69 161 SER A CA 1
ATOM 1188 C C . SER A 1 161 ? 9.5 9.812 -5.934 1 88.69 161 SER A C 1
ATOM 1190 O O . SER A 1 161 ? 10.203 10.414 -5.121 1 88.69 161 SER A O 1
ATOM 1192 N N . SER A 1 162 ? 9.445 10.094 -7.273 1 87.88 162 SER A N 1
ATOM 1193 C CA . SER A 1 162 ? 10.492 11 -7.73 1 87.88 162 SER A CA 1
ATOM 1194 C C . SER A 1 162 ? 9.961 11.992 -8.758 1 87.88 162 SER A C 1
ATOM 1196 O O . SER A 1 162 ? 10.602 13.008 -9.047 1 87.88 162 SER A O 1
ATOM 1198 N N . ALA A 1 163 ? 8.805 11.711 -9.305 1 90.12 163 ALA A N 1
ATOM 1199 C CA . ALA A 1 163 ? 8.25 12.602 -10.328 1 90.12 163 ALA A CA 1
ATOM 1200 C C . ALA A 1 163 ? 7.73 13.891 -9.703 1 90.12 163 ALA A C 1
ATOM 1202 O O . ALA A 1 163 ? 7.332 13.906 -8.539 1 90.12 163 ALA A O 1
ATOM 1203 N N . ASP A 1 164 ? 7.691 14.938 -10.516 1 92.94 164 ASP A N 1
ATOM 1204 C CA . ASP A 1 164 ? 7.184 16.219 -10.031 1 92.94 164 ASP A CA 1
ATOM 1205 C C . ASP A 1 164 ? 5.695 16.125 -9.695 1 92.94 164 ASP A C 1
ATOM 1207 O O . ASP A 1 164 ? 5.23 16.75 -8.742 1 92.94 164 ASP A O 1
ATOM 1211 N N . ASP A 1 165 ? 5 15.414 -10.508 1 94.25 165 ASP A N 1
ATOM 1212 C CA . ASP A 1 165 ? 3.586 15.195 -10.227 1 94.25 165 ASP A CA 1
ATOM 1213 C C . ASP A 1 165 ? 3.385 13.977 -9.336 1 94.25 165 ASP A C 1
ATOM 1215 O O . ASP A 1 165 ? 2.695 13.031 -9.711 1 94.25 165 ASP A O 1
ATOM 1219 N N . ALA A 1 166 ? 3.857 14.117 -8.148 1 94.31 166 ALA A N 1
ATOM 1220 C CA . ALA A 1 166 ? 4.078 12.977 -7.254 1 94.31 166 ALA A CA 1
ATOM 1221 C C . ALA A 1 166 ? 2.793 12.594 -6.523 1 94.31 166 ALA A C 1
ATOM 1223 O O . ALA A 1 166 ? 2.703 11.516 -5.934 1 94.31 166 ALA A O 1
ATOM 1224 N N . PHE A 1 167 ? 1.779 13.492 -6.527 1 96.5 167 PHE A N 1
ATOM 1225 C CA . PHE A 1 167 ? 0.607 13.25 -5.691 1 96.5 167 PHE A CA 1
ATOM 1226 C C . PHE A 1 167 ? -0.644 13.102 -6.551 1 96.5 167 PHE A C 1
ATOM 1228 O O . PHE A 1 167 ? -0.785 13.773 -7.574 1 96.5 167 PHE A O 1
ATOM 1235 N N . THR A 1 168 ? -1.49 12.164 -6.121 1 93.69 168 THR A N 1
ATOM 1236 C CA . THR A 1 168 ? -2.814 11.984 -6.699 1 93.69 168 THR A CA 1
ATOM 1237 C C . THR A 1 168 ? -3.881 11.938 -5.609 1 93.69 168 THR A C 1
ATOM 1239 O O . THR A 1 168 ? -3.562 11.781 -4.43 1 93.69 168 THR A O 1
ATOM 1242 N N . ALA A 1 169 ? -5.078 12.195 -6.008 1 92.19 169 ALA A N 1
ATOM 1243 C CA . ALA A 1 169 ? -6.215 12.062 -5.102 1 92.19 169 ALA A CA 1
ATOM 1244 C C . ALA A 1 169 ? -7.391 11.383 -5.797 1 92.19 169 ALA A C 1
ATOM 1246 O O . ALA A 1 169 ? -7.555 11.508 -7.016 1 92.19 169 ALA A O 1
ATOM 1247 N N . ALA A 1 170 ? -8.094 10.492 -5.043 1 82.81 170 ALA A N 1
ATOM 1248 C CA . ALA A 1 170 ? -9.32 9.914 -5.582 1 82.81 170 ALA A CA 1
ATOM 1249 C C . ALA A 1 170 ? -10.32 11 -5.965 1 82.81 170 ALA A C 1
ATOM 1251 O O . ALA A 1 170 ? -10.266 12.117 -5.434 1 82.81 170 ALA A O 1
ATOM 1252 N N . ASP A 1 171 ? -11.078 10.562 -7.043 1 70.19 171 ASP A N 1
ATOM 1253 C CA . ASP A 1 171 ? -12.055 11.516 -7.543 1 70.19 171 ASP A CA 1
ATOM 1254 C C . ASP A 1 171 ? -12.992 11.977 -6.43 1 70.19 171 ASP A C 1
ATOM 1256 O O . ASP A 1 171 ? -13.328 11.195 -5.535 1 70.19 171 ASP A O 1
ATOM 1260 N N . GLU A 1 172 ? -13.164 13.227 -6.453 1 62.28 172 GLU A N 1
ATOM 1261 C CA . GLU A 1 172 ? -13.703 14.031 -5.359 1 62.28 172 GLU A CA 1
ATOM 1262 C C . GLU A 1 172 ? -15.219 14.195 -5.492 1 62.28 172 GLU A C 1
ATOM 1264 O O . GLU A 1 172 ? -15.703 14.711 -6.5 1 62.28 172 GLU A O 1
ATOM 1269 N N . ALA A 1 173 ? -16 13.484 -4.742 1 59.34 173 ALA A N 1
ATOM 1270 C CA . ALA A 1 173 ? -17.391 13.922 -4.875 1 59.34 173 ALA A CA 1
ATOM 1271 C C . ALA A 1 173 ? -17.672 15.125 -3.979 1 59.34 173 ALA A C 1
ATOM 1273 O O . ALA A 1 173 ? -18.562 15.922 -4.266 1 59.34 173 ALA A O 1
ATOM 1274 N N . ARG A 1 174 ? -16.859 15.242 -2.725 1 69.75 174 ARG A N 1
ATOM 1275 C CA . ARG A 1 174 ? -17.297 16.188 -1.71 1 69.75 174 ARG A CA 1
ATOM 1276 C C . ARG A 1 174 ? -16.141 17.078 -1.253 1 69.75 174 ARG A C 1
ATOM 1278 O O . ARG A 1 174 ? -14.992 16.625 -1.208 1 69.75 174 ARG A O 1
ATOM 1285 N N . PRO A 1 175 ? -16.469 18.219 -1.023 1 75.38 175 PRO A N 1
ATOM 1286 C CA . PRO A 1 175 ? -15.453 19.109 -0.467 1 75.38 175 PRO A CA 1
ATOM 1287 C C . PRO A 1 175 ? -14.906 18.625 0.874 1 75.38 175 PRO A C 1
ATOM 1289 O O . PRO A 1 175 ? -15.562 17.844 1.568 1 75.38 175 PRO A O 1
ATOM 1292 N N . PRO A 1 176 ? -13.578 18.938 1.244 1 77.44 176 PRO A N 1
ATOM 1293 C CA . PRO A 1 176 ? -12.93 18.453 2.467 1 77.44 176 PRO A CA 1
ATOM 1294 C C . PRO A 1 176 ? -13.695 18.844 3.73 1 77.44 176 PRO A C 1
ATOM 1296 O O . PRO A 1 176 ? -13.484 18.25 4.793 1 77.44 176 PRO A O 1
ATOM 1299 N N . ARG A 1 177 ? -14.406 19.859 3.77 1 74.56 177 ARG A N 1
ATOM 1300 C CA . ARG A 1 177 ? -15.078 20.109 5.035 1 74.56 177 ARG A CA 1
ATOM 1301 C C . ARG A 1 177 ? -16.281 21.031 4.836 1 74.56 177 ARG A C 1
ATOM 1303 O O . ARG A 1 177 ? -16.375 21.734 3.828 1 74.56 177 ARG A O 1
ATOM 1310 N N . VAL A 1 178 ? -17.094 20.656 5.789 1 68.81 178 VAL A N 1
ATOM 1311 C CA . VAL A 1 178 ? -18.203 21.609 5.922 1 68.81 178 VAL A CA 1
ATOM 1312 C C . VAL A 1 178 ? -17.828 22.703 6.926 1 68.81 178 VAL A C 1
ATOM 1314 O O . VAL A 1 178 ? -17.516 22.406 8.086 1 68.81 178 VAL A O 1
ATOM 1317 N N . SER A 1 179 ? -17.672 23.922 6.473 1 79.75 179 SER A N 1
ATOM 1318 C CA . SER A 1 179 ? -17.359 25.062 7.328 1 79.75 179 SER A CA 1
ATOM 1319 C C . SER A 1 179 ? -18.406 25.219 8.43 1 79.75 179 SER A C 1
ATOM 1321 O O . SER A 1 179 ? -19.562 24.875 8.242 1 79.75 179 SER A O 1
ATOM 1323 N N . GLY A 1 180 ? -17.844 25.484 9.641 1 81.19 180 GLY A N 1
ATOM 1324 C CA . GLY A 1 180 ? -18.703 25.75 10.773 1 81.19 180 GLY A CA 1
ATOM 1325 C C . GLY A 1 180 ? -18.531 27.141 11.344 1 81.19 180 GLY A C 1
ATOM 1326 O O . GLY A 1 180 ? -17.672 27.906 10.906 1 81.19 180 GLY A O 1
ATOM 1327 N N . PRO A 1 181 ? -19.453 27.516 12.234 1 83.06 181 PRO A N 1
ATOM 1328 C CA . PRO A 1 181 ? -19.438 28.859 12.812 1 83.06 181 PRO A CA 1
ATOM 1329 C C . PRO A 1 181 ? -18.219 29.109 13.695 1 83.06 181 PRO A C 1
ATOM 1331 O O . PRO A 1 181 ? -17.797 30.266 13.852 1 83.06 181 PRO A O 1
ATOM 1334 N N . LYS A 1 182 ? -17.719 28.031 14.281 1 92.69 182 LYS A N 1
ATOM 1335 C CA . LYS A 1 182 ? -16.578 28.125 15.18 1 92.69 182 LYS A CA 1
ATOM 1336 C C . LYS A 1 182 ? -15.562 27.016 14.891 1 92.69 182 LYS A C 1
ATOM 1338 O O . LYS A 1 182 ? -15.945 25.859 14.664 1 92.69 182 LYS A O 1
ATOM 1343 N N . LEU A 1 183 ? -14.305 27.484 14.914 1 95.94 183 LEU A N 1
ATOM 1344 C CA . LEU A 1 183 ? -13.25 26.484 14.758 1 95.94 183 LEU A CA 1
ATOM 1345 C C . LEU A 1 183 ? -13.016 25.734 16.062 1 95.94 183 LEU A C 1
ATOM 1347 O O . LEU A 1 183 ? -12.812 26.344 17.109 1 95.94 183 LEU A O 1
ATOM 1351 N N . THR A 1 184 ? -13.148 24.438 16.016 1 96.31 184 THR A N 1
ATOM 1352 C CA . THR A 1 184 ? -12.805 23.578 17.125 1 96.31 184 THR A CA 1
ATOM 1353 C C . THR A 1 184 ? -11.555 22.766 16.812 1 96.31 184 THR A C 1
ATOM 1355 O O . THR A 1 184 ? -11.539 21.969 15.859 1 96.31 184 THR A O 1
ATOM 1358 N N . LEU A 1 185 ? -10.531 22.984 17.547 1 97.62 185 LEU A N 1
ATOM 1359 C CA . LEU A 1 185 ? -9.273 22.266 17.375 1 97.62 185 LEU A CA 1
ATOM 1360 C C . LEU A 1 185 ? -9.281 20.953 18.172 1 97.62 185 LEU A C 1
ATOM 1362 O O . LEU A 1 185 ? -9.594 20.969 19.359 1 97.62 185 LEU A O 1
ATOM 1366 N N . HIS A 1 186 ? -9 19.875 17.531 1 97.94 186 HIS A N 1
ATOM 1367 C CA . HIS A 1 186 ? -8.859 18.562 18.172 1 97.94 186 HIS A CA 1
ATOM 1368 C C . HIS A 1 186 ? -7.402 18.109 18.156 1 97.94 186 HIS A C 1
ATOM 1370 O O . HIS A 1 186 ? -6.934 17.562 17.156 1 97.94 186 HIS A O 1
ATOM 1376 N N . PRO A 1 187 ? -6.656 18.266 19.234 1 98.25 187 PRO A N 1
ATOM 1377 C CA . PRO A 1 187 ? -5.254 17.844 19.266 1 98.25 187 PRO A CA 1
ATOM 1378 C C . PRO A 1 187 ? -5.09 16.328 19.219 1 98.25 187 PRO A C 1
ATOM 1380 O O . PRO A 1 187 ? -6.004 15.586 19.594 1 98.25 187 PRO A O 1
ATOM 1383 N N . TYR A 1 188 ? -3.959 15.93 18.719 1 98.5 188 TYR A N 1
ATOM 1384 C CA . TYR A 1 188 ? -3.645 14.508 18.641 1 98.5 188 TYR A CA 1
ATOM 1385 C C . TYR A 1 188 ? -2.852 14.055 19.859 1 98.5 188 TYR A C 1
ATOM 1387 O O . TYR A 1 188 ? -1.978 14.773 20.344 1 98.5 188 TYR A O 1
ATOM 1395 N N . ARG A 1 189 ? -3.184 12.828 20.312 1 96.56 189 ARG A N 1
ATOM 1396 C CA . ARG A 1 189 ? -2.322 12.102 21.234 1 96.56 189 ARG A CA 1
ATOM 1397 C C . ARG A 1 189 ? -1.329 11.219 20.484 1 96.56 189 ARG A C 1
ATOM 1399 O O . ARG A 1 189 ? -0.96 11.523 19.359 1 96.56 189 ARG A O 1
ATOM 1406 N N . ALA A 1 190 ? -0.741 10.32 21.188 1 93.75 190 ALA A N 1
ATOM 1407 C CA . ALA A 1 190 ? 0.233 9.422 20.562 1 93.75 190 ALA A CA 1
ATOM 1408 C C . ALA A 1 190 ? -0.163 7.965 20.75 1 93.75 190 ALA A C 1
ATOM 1410 O O . ALA A 1 190 ? 0.585 7.184 21.344 1 93.75 190 ALA A O 1
ATOM 1411 N N . PRO A 1 191 ? -1.315 7.613 20.203 1 96.88 191 PRO A N 1
ATOM 1412 C CA . PRO A 1 191 ? -1.688 6.203 20.312 1 96.88 191 PRO A CA 1
ATOM 1413 C C . PRO A 1 191 ? -0.757 5.285 19.516 1 96.88 191 PRO A C 1
ATOM 1415 O O . PRO A 1 191 ? -0.146 5.715 18.531 1 96.88 191 PRO A O 1
ATOM 1418 N N . GLU A 1 192 ? -0.617 4.027 19.984 1 97.62 192 GLU A N 1
ATOM 1419 C CA . GLU A 1 192 ? 0.086 2.99 19.234 1 97.62 192 GLU A CA 1
ATOM 1420 C C . GLU A 1 192 ? -0.776 2.451 18.094 1 97.62 192 GLU A C 1
ATOM 1422 O O . GLU A 1 192 ? -1.673 1.637 18.328 1 97.62 192 GLU A O 1
ATOM 1427 N N . ILE A 1 193 ? -0.45 2.949 16.922 1 98.69 193 ILE A N 1
ATOM 1428 C CA . ILE A 1 193 ? -1.224 2.537 15.758 1 98.69 193 ILE A CA 1
ATOM 1429 C C . ILE A 1 193 ? -0.31 1.834 14.758 1 98.69 193 ILE A C 1
ATOM 1431 O O . ILE A 1 193 ? 0.846 2.227 14.578 1 98.69 193 ILE A O 1
ATOM 1435 N N . GLY A 1 194 ? -0.773 0.746 14.172 1 98.5 194 GLY A N 1
ATOM 1436 C CA . GLY A 1 194 ? -0.03 0.052 13.133 1 98.5 194 GLY A CA 1
ATOM 1437 C C . GLY A 1 194 ? -0.799 -0.075 11.836 1 98.5 194 GLY A C 1
ATOM 1438 O O . GLY A 1 194 ? -1.996 0.216 11.781 1 98.5 194 GLY A O 1
ATOM 1439 N N . ILE A 1 195 ? -0.147 -0.33 10.781 1 98.62 195 ILE A N 1
ATOM 1440 C CA . ILE A 1 195 ? -0.693 -0.715 9.484 1 98.62 195 ILE A CA 1
ATOM 1441 C C . ILE A 1 195 ? -0.273 -2.146 9.156 1 98.62 195 ILE A C 1
ATOM 1443 O O . ILE A 1 195 ? 0.919 -2.455 9.109 1 98.62 195 ILE A O 1
ATOM 1447 N N . LEU A 1 196 ? -1.196 -2.979 9.023 1 97.88 196 LEU A N 1
ATOM 1448 C CA . LEU A 1 196 ? -0.929 -4.371 8.68 1 97.88 196 LEU A CA 1
ATOM 1449 C C . LEU A 1 196 ? -1.469 -4.699 7.289 1 97.88 196 LEU A C 1
ATOM 1451 O O . LEU A 1 196 ? -2.619 -4.387 6.977 1 97.88 196 LEU A O 1
ATOM 1455 N N . THR A 1 197 ? -0.67 -5.305 6.441 1 98.06 197 THR A N 1
ATOM 1456 C CA . THR A 1 197 ? -1.047 -5.672 5.082 1 98.06 197 THR A CA 1
ATOM 1457 C C . THR A 1 197 ? -1.165 -7.188 4.945 1 98.06 197 THR A C 1
ATOM 1459 O O . THR A 1 197 ? -0.252 -7.926 5.324 1 98.06 197 THR A O 1
ATOM 1462 N N . MET A 1 198 ? -2.291 -7.629 4.414 1 97.44 198 MET A N 1
ATOM 1463 C CA . MET A 1 198 ? -2.482 -9.055 4.168 1 97.44 198 MET A CA 1
ATOM 1464 C C . MET A 1 198 ? -1.688 -9.508 2.947 1 97.44 198 MET A C 1
ATOM 1466 O O . MET A 1 198 ? -1.447 -8.719 2.031 1 97.44 198 MET A O 1
ATOM 1470 N N . ALA A 1 199 ? -1.232 -10.688 2.945 1 97.94 199 ALA A N 1
ATOM 1471 C CA . ALA A 1 199 ? -0.486 -11.328 1.864 1 97.94 199 ALA A CA 1
ATOM 1472 C C . ALA A 1 199 ? -0.643 -12.852 1.913 1 97.94 199 ALA A C 1
ATOM 1474 O O . ALA A 1 199 ? -1.014 -13.406 2.949 1 97.94 199 ALA A O 1
ATOM 1475 N N . PRO A 1 200 ? -0.433 -13.539 0.787 1 97.69 200 PRO A N 1
ATOM 1476 C CA . PRO A 1 200 ? -0.555 -15 0.791 1 97.69 200 PRO A CA 1
ATOM 1477 C C . PRO A 1 200 ? 0.405 -15.672 1.772 1 97.69 200 PRO A C 1
ATOM 1479 O O . PRO A 1 200 ? 1.602 -15.781 1.493 1 97.69 200 PRO A O 1
ATOM 1482 N N . GLY A 1 201 ? -0.165 -16.172 2.879 1 97.19 201 GLY A N 1
ATOM 1483 C CA . GLY A 1 201 ? 0.688 -16.812 3.859 1 97.19 201 GLY A CA 1
ATOM 1484 C C . GLY A 1 201 ? 1.354 -15.844 4.812 1 97.19 201 GLY A C 1
ATOM 1485 O O . GLY A 1 201 ? 2.414 -16.141 5.367 1 97.19 201 GLY A O 1
ATOM 1486 N N . VAL A 1 202 ? 0.792 -14.695 5.008 1 97.56 202 VAL A N 1
ATOM 1487 C CA . VAL A 1 202 ? 1.332 -13.68 5.906 1 97.56 202 VAL A CA 1
ATOM 1488 C C . VAL A 1 202 ? 1.502 -14.273 7.305 1 97.56 202 VAL A C 1
ATOM 1490 O O . VAL A 1 202 ? 0.721 -15.133 7.723 1 97.56 202 VAL A O 1
ATOM 1493 N N . SER A 1 203 ? 2.502 -13.797 8.07 1 97.88 203 SER A N 1
ATOM 1494 C CA . SER A 1 203 ? 2.842 -14.312 9.391 1 97.88 203 SER A CA 1
ATOM 1495 C C . SER A 1 203 ? 1.665 -14.188 10.352 1 97.88 203 SER A C 1
ATOM 1497 O O . SER A 1 203 ? 1.26 -13.078 10.711 1 97.88 203 SER A O 1
ATOM 1499 N N . GLY A 1 204 ? 1.197 -15.391 10.781 1 97.25 204 GLY A N 1
ATOM 1500 C CA . GLY A 1 204 ? 0.15 -15.383 11.789 1 97.25 204 GLY A CA 1
ATOM 1501 C C . GLY A 1 204 ? 0.59 -14.773 13.109 1 97.25 204 GLY A C 1
ATOM 1502 O O . GLY A 1 204 ? -0.193 -14.094 13.773 1 97.25 204 GLY A O 1
ATOM 1503 N N . ARG A 1 205 ? 1.819 -14.945 13.484 1 97.56 205 ARG A N 1
ATOM 1504 C CA . ARG A 1 205 ? 2.361 -14.383 14.719 1 97.56 205 ARG A CA 1
ATOM 1505 C C . ARG A 1 205 ? 2.383 -12.859 14.656 1 97.56 205 ARG A C 1
ATOM 1507 O O . ARG A 1 205 ? 2.07 -12.188 15.641 1 97.56 205 ARG A O 1
ATOM 1514 N N . LEU A 1 206 ? 2.75 -12.312 13.523 1 98.38 206 LEU A N 1
ATOM 1515 C CA . LEU A 1 206 ? 2.75 -10.859 13.367 1 98.38 206 LEU A CA 1
ATOM 1516 C C . LEU A 1 206 ? 1.332 -10.305 13.445 1 98.38 206 LEU A C 1
ATOM 1518 O O . LEU A 1 206 ? 1.103 -9.266 14.062 1 98.38 206 LEU A O 1
ATOM 1522 N N . VAL A 1 207 ? 0.403 -11.016 12.797 1 98.19 207 VAL A N 1
ATOM 1523 C CA . VAL A 1 207 ? -0.997 -10.602 12.828 1 98.19 207 VAL A CA 1
ATOM 1524 C C . VAL A 1 207 ? -1.481 -10.539 14.273 1 98.19 207 VAL A C 1
ATOM 1526 O O . VAL A 1 207 ? -2.055 -9.539 14.703 1 98.19 207 VAL A O 1
ATOM 1529 N N . ALA A 1 208 ? -1.207 -11.547 15 1 98.06 208 ALA A N 1
ATOM 1530 C CA . ALA A 1 208 ? -1.6 -11.602 16.406 1 98.06 208 ALA A CA 1
ATOM 1531 C C . ALA A 1 208 ? -0.963 -10.461 17.188 1 98.06 208 ALA A C 1
ATOM 1533 O O . ALA A 1 208 ? -1.638 -9.789 17.984 1 98.06 208 ALA A O 1
ATOM 1534 N N . ALA A 1 209 ? 0.291 -10.227 17.031 1 98.44 209 ALA A N 1
ATOM 1535 C CA . ALA A 1 209 ? 1.021 -9.188 17.75 1 98.44 209 ALA A CA 1
ATOM 1536 C C . ALA A 1 209 ? 0.455 -7.801 17.438 1 98.44 209 ALA A C 1
ATOM 1538 O O . ALA A 1 209 ? 0.298 -6.973 18.328 1 98.44 209 ALA A O 1
ATOM 1539 N N . ALA A 1 210 ? 0.176 -7.559 16.156 1 98.56 210 ALA A N 1
ATOM 1540 C CA . ALA A 1 210 ? -0.351 -6.258 15.75 1 98.56 210 ALA A CA 1
ATOM 1541 C C . ALA A 1 210 ? -1.667 -5.953 16.453 1 98.56 210 ALA A C 1
ATOM 1543 O O . ALA A 1 210 ? -1.866 -4.844 16.953 1 98.56 210 ALA A O 1
ATOM 1544 N N . LEU A 1 211 ? -2.514 -6.965 16.516 1 98.19 211 LEU A N 1
ATOM 1545 C CA . LEU A 1 211 ? -3.842 -6.789 17.094 1 98.19 211 LEU A CA 1
ATOM 1546 C C . LEU A 1 211 ? -3.766 -6.695 18.609 1 98.19 211 LEU A C 1
ATOM 1548 O O . LEU A 1 211 ? -4.633 -6.094 19.25 1 98.19 211 LEU A O 1
ATOM 1552 N N . GLU A 1 212 ? -2.752 -7.234 19.141 1 97.88 212 GLU A N 1
ATOM 1553 C CA . GLU A 1 212 ? -2.574 -7.215 20.578 1 97.88 212 GLU A CA 1
ATOM 1554 C C . GLU A 1 212 ? -1.877 -5.938 21.031 1 97.88 212 GLU A C 1
ATOM 1556 O O . GLU A 1 212 ? -2.318 -5.289 21.984 1 97.88 212 GLU A O 1
ATOM 1561 N N . LEU A 1 213 ? -0.841 -5.52 20.375 1 98.19 213 LEU A N 1
ATOM 1562 C CA . LEU A 1 213 ? 0.078 -4.5 20.875 1 98.19 213 LEU A CA 1
ATOM 1563 C C . LEU A 1 213 ? -0.442 -3.1 20.562 1 98.19 213 LEU A C 1
ATOM 1565 O O . LEU A 1 213 ? -0.157 -2.15 21.297 1 98.19 213 LEU A O 1
ATOM 1569 N N . CYS A 1 214 ? -1.193 -2.92 19.5 1 98.56 214 CYS A N 1
ATOM 1570 C CA . CYS A 1 214 ? -1.586 -1.59 19.047 1 98.56 214 CYS A CA 1
ATOM 1571 C C . CYS A 1 214 ? -2.898 -1.16 19.688 1 98.56 214 CYS A C 1
ATOM 1573 O O . CYS A 1 214 ? -3.756 -1.996 19.969 1 98.56 214 CYS A O 1
ATOM 1575 N N . ASP A 1 215 ? -3.035 0.135 19.906 1 98.31 215 ASP A N 1
ATOM 1576 C CA . ASP A 1 215 ? -4.297 0.711 20.359 1 98.31 215 ASP A CA 1
ATOM 1577 C C . ASP A 1 215 ? -5.34 0.692 19.25 1 98.31 215 ASP A C 1
ATOM 1579 O O . ASP A 1 215 ? -6.543 0.725 19.5 1 98.31 215 ASP A O 1
ATOM 1583 N N . GLY A 1 216 ? -5 0.705 18.031 1 98.5 216 GLY A N 1
ATOM 1584 C CA . GLY A 1 216 ? -5.781 0.64 16.797 1 98.5 216 GLY A CA 1
ATOM 1585 C C . GLY A 1 216 ? -4.98 0.169 15.602 1 98.5 216 GLY A C 1
ATOM 1586 O O . GLY A 1 216 ? -3.748 0.208 15.617 1 98.5 216 GLY A O 1
ATOM 1587 N N . LEU A 1 217 ? -5.699 -0.302 14.633 1 98.62 217 LEU A N 1
ATOM 1588 C CA . LEU A 1 217 ? -5 -0.899 13.492 1 98.62 217 LEU A CA 1
ATOM 1589 C C . LEU A 1 217 ? -5.691 -0.538 12.188 1 98.62 217 LEU A C 1
ATOM 1591 O O . LEU A 1 217 ? -6.918 -0.576 12.094 1 98.62 217 LEU A O 1
ATOM 1595 N N . VAL A 1 218 ? -4.91 -0.073 11.203 1 98.62 218 VAL A N 1
ATOM 1596 C CA . VAL A 1 218 ? -5.359 -0.054 9.82 1 98.62 218 VAL A CA 1
ATOM 1597 C C . VAL A 1 218 ? -5.055 -1.396 9.156 1 98.62 218 VAL A C 1
ATOM 1599 O O . VAL A 1 218 ? -3.896 -1.825 9.117 1 98.62 218 VAL A O 1
ATOM 1602 N N . LEU A 1 219 ? -6.062 -2.041 8.711 1 97.56 219 LEU A N 1
ATOM 1603 C CA . LEU A 1 219 ? -5.934 -3.338 8.055 1 97.56 219 LEU A CA 1
ATOM 1604 C C . LEU A 1 219 ? -6.07 -3.195 6.543 1 97.56 219 LEU A C 1
ATOM 1606 O O . LEU A 1 219 ? -7.137 -2.82 6.047 1 97.56 219 LEU A O 1
ATOM 1610 N N . ARG A 1 220 ? -4.996 -3.438 5.828 1 97.44 220 ARG A N 1
ATOM 1611 C CA . ARG A 1 220 ? -5.035 -3.408 4.371 1 97.44 220 ARG A CA 1
ATOM 1612 C C . ARG A 1 220 ? -5.441 -4.766 3.807 1 97.44 220 ARG A C 1
ATOM 1614 O O . ARG A 1 220 ? -4.645 -5.707 3.803 1 97.44 220 ARG A O 1
ATOM 1621 N N . CYS A 1 221 ? -6.656 -4.832 3.316 1 95.56 221 CYS A N 1
ATOM 1622 C CA . CYS A 1 221 ? -7.273 -6.055 2.82 1 95.56 221 CYS A CA 1
ATOM 1623 C C . CYS A 1 221 ? -7.078 -6.195 1.315 1 95.56 221 CYS A C 1
ATOM 1625 O O . CYS A 1 221 ? -6.66 -5.246 0.649 1 95.56 221 CYS A O 1
ATOM 1627 N N . TYR A 1 222 ? -7.34 -7.414 0.843 1 93.06 222 TYR A N 1
ATOM 1628 C CA . TYR A 1 222 ? -7.301 -7.609 -0.602 1 93.06 222 TYR A CA 1
ATOM 1629 C C . TYR A 1 222 ? -8.461 -6.891 -1.278 1 93.06 222 TYR A C 1
ATOM 1631 O O . TYR A 1 222 ? -9.57 -6.844 -0.74 1 93.06 222 TYR A O 1
ATOM 1639 N N . GLY A 1 223 ? -8.273 -6.379 -2.457 1 83.69 223 GLY A N 1
ATOM 1640 C CA . GLY A 1 223 ? -9.281 -5.836 -3.352 1 83.69 223 GLY A CA 1
ATOM 1641 C C . GLY A 1 223 ? -10.461 -5.219 -2.621 1 83.69 223 GLY A C 1
ATOM 1642 O O . GLY A 1 223 ? -10.289 -4.266 -1.855 1 83.69 223 GLY A O 1
ATOM 1643 N N . SER A 1 224 ? -11.648 -5.922 -2.746 1 79.25 224 SER A N 1
ATOM 1644 C CA . SER A 1 224 ? -12.922 -5.355 -2.305 1 79.25 224 SER A CA 1
ATOM 1645 C C . SER A 1 224 ? -13.164 -5.633 -0.824 1 79.25 224 SER A C 1
ATOM 1647 O O . SER A 1 224 ? -14.266 -5.414 -0.319 1 79.25 224 SER A O 1
ATOM 1649 N N . GLY A 1 225 ? -12.125 -6.07 -0.102 1 85.25 225 GLY A N 1
ATOM 1650 C CA . GLY A 1 225 ? -12.266 -6.223 1.337 1 85.25 225 GLY A CA 1
ATOM 1651 C C . GLY A 1 225 ? -12.219 -7.668 1.795 1 85.25 225 GLY A C 1
ATOM 1652 O O . GLY A 1 225 ? -12.938 -8.062 2.711 1 85.25 225 GLY A O 1
ATOM 1653 N N . THR A 1 226 ? -11.445 -8.469 1.195 1 89.12 226 THR A N 1
ATOM 1654 C CA . THR A 1 226 ? -11.273 -9.859 1.589 1 89.12 226 THR A CA 1
ATOM 1655 C C . THR A 1 226 ? -9.969 -10.047 2.365 1 89.12 226 THR A C 1
ATOM 1657 O O . THR A 1 226 ? -9.023 -9.273 2.195 1 89.12 226 THR A O 1
ATOM 1660 N N . VAL A 1 227 ? -9.992 -10.977 3.309 1 93.19 227 VAL A N 1
ATOM 1661 C CA . VAL A 1 227 ? -8.828 -11.328 4.121 1 93.19 227 VAL A CA 1
ATOM 1662 C C . VAL A 1 227 ? -8.703 -12.852 4.199 1 93.19 227 VAL A C 1
ATOM 1664 O O . VAL A 1 227 ? -9.672 -13.57 3.98 1 93.19 227 VAL A O 1
ATOM 1667 N N . PRO A 1 228 ? -7.496 -13.305 4.426 1 93.81 228 PRO A N 1
ATOM 1668 C CA . PRO A 1 228 ? -7.352 -14.75 4.598 1 93.81 228 PRO A CA 1
ATOM 1669 C C . PRO A 1 228 ? -8.047 -15.266 5.855 1 93.81 228 PRO A C 1
ATOM 1671 O O . PRO A 1 228 ? -8.172 -14.531 6.844 1 93.81 228 PRO A O 1
ATOM 1674 N N . ASP A 1 229 ? -8.43 -16.5 5.754 1 91.69 229 ASP A N 1
ATOM 1675 C CA . ASP A 1 229 ? -8.961 -17.172 6.93 1 91.69 229 ASP A CA 1
ATOM 1676 C C . ASP A 1 229 ? -7.836 -17.672 7.832 1 91.69 229 ASP A C 1
ATOM 1678 O O . ASP A 1 229 ? -7.453 -18.844 7.758 1 91.69 229 ASP A O 1
ATOM 1682 N N . LEU A 1 230 ? -7.328 -16.859 8.609 1 93.88 230 LEU A N 1
ATOM 1683 C CA . LEU A 1 230 ? -6.242 -17.125 9.555 1 93.88 230 LEU A CA 1
ATOM 1684 C C . LEU A 1 230 ? -6.758 -17.125 10.984 1 93.88 230 LEU A C 1
ATOM 1686 O O . LEU A 1 230 ? -7.379 -16.156 11.43 1 93.88 230 LEU A O 1
ATOM 1690 N N . PRO A 1 231 ? -6.508 -18.203 11.719 1 96.25 231 PRO A N 1
ATOM 1691 C CA . PRO A 1 231 ? -6.965 -18.234 13.109 1 96.25 231 PRO A CA 1
ATOM 1692 C C . PRO A 1 231 ? -6.488 -17.031 13.922 1 96.25 231 PRO A C 1
ATOM 1694 O O . PRO A 1 231 ? -7.246 -16.484 14.719 1 96.25 231 PRO A O 1
ATOM 1697 N N . GLN A 1 232 ? -5.234 -16.609 13.734 1 97.38 232 GLN A N 1
ATOM 1698 C CA . GLN A 1 232 ? -4.672 -15.484 14.469 1 97.38 232 GLN A CA 1
ATOM 1699 C C . GLN A 1 232 ? -5.418 -14.188 14.148 1 97.38 232 GLN A C 1
ATOM 1701 O O . GLN A 1 232 ? -5.547 -13.312 15 1 97.38 232 GLN A O 1
ATOM 1706 N N . LEU A 1 233 ? -5.855 -14.086 12.906 1 96.94 233 LEU A N 1
ATOM 1707 C CA . LEU A 1 233 ? -6.625 -12.914 12.508 1 96.94 233 LEU A CA 1
ATOM 1708 C C . LEU A 1 233 ? -7.996 -12.906 13.188 1 96.94 233 LEU A C 1
ATOM 1710 O O . LEU A 1 233 ? -8.398 -11.898 13.766 1 96.94 233 LEU A O 1
ATOM 1714 N N . ARG A 1 234 ? -8.656 -14.039 13.078 1 96.44 234 ARG A N 1
ATOM 1715 C CA . ARG A 1 234 ? -9.984 -14.164 13.688 1 96.44 234 ARG A CA 1
ATOM 1716 C C . ARG A 1 234 ? -9.93 -13.891 15.188 1 96.44 234 ARG A C 1
ATOM 1718 O O . ARG A 1 234 ? -10.641 -13.016 15.688 1 96.44 234 ARG A O 1
ATOM 1725 N N . ASP A 1 235 ? -9.094 -14.633 15.859 1 97.94 235 ASP A N 1
ATOM 1726 C CA . ASP A 1 235 ? -8.977 -14.492 17.312 1 97.94 235 ASP A CA 1
ATOM 1727 C C . ASP A 1 235 ? -8.547 -13.078 17.688 1 97.94 235 ASP A C 1
ATOM 1729 O O . ASP A 1 235 ? -9.086 -12.5 18.641 1 97.94 235 ASP A O 1
ATOM 1733 N N . GLY A 1 236 ? -7.582 -12.57 16.938 1 98.06 236 GLY A N 1
ATOM 1734 C CA . GLY A 1 236 ? -7.094 -11.227 17.203 1 98.06 236 GLY A CA 1
ATOM 1735 C C . GLY A 1 236 ? -8.156 -10.156 17.031 1 98.06 236 GLY A C 1
ATOM 1736 O O . GLY A 1 236 ? -8.273 -9.258 17.859 1 98.06 236 GLY A O 1
ATOM 1737 N N . LEU A 1 237 ? -8.922 -10.227 15.961 1 97.75 237 LEU A N 1
ATOM 1738 C CA . LEU A 1 237 ? -9.961 -9.242 15.695 1 97.75 237 LEU A CA 1
ATOM 1739 C C . LEU A 1 237 ? -11.055 -9.297 16.766 1 97.75 237 LEU A C 1
ATOM 1741 O O . LEU A 1 237 ? -11.539 -8.258 17.219 1 97.75 237 LEU A O 1
ATOM 1745 N N . MET A 1 238 ? -11.406 -10.5 17.141 1 97.62 238 MET A N 1
ATOM 1746 C CA . MET A 1 238 ? -12.43 -10.641 18.172 1 97.62 238 MET A CA 1
ATOM 1747 C C . MET A 1 238 ? -11.93 -10.109 19.5 1 97.62 238 MET A C 1
ATOM 1749 O O . MET A 1 238 ? -12.672 -9.445 20.234 1 97.62 238 MET A O 1
ATOM 1753 N N . ALA A 1 239 ? -10.719 -10.398 19.859 1 98.06 239 ALA A N 1
ATOM 1754 C CA . ALA A 1 239 ? -10.125 -9.875 21.078 1 98.06 239 ALA A CA 1
ATOM 1755 C C . ALA A 1 239 ? -10.047 -8.352 21.047 1 98.06 239 ALA A C 1
ATOM 1757 O O . ALA A 1 239 ? -10.297 -7.688 22.062 1 98.06 239 ALA A O 1
ATOM 1758 N N . ALA A 1 240 ? -9.617 -7.781 19.906 1 97.25 240 ALA A N 1
ATOM 1759 C CA . ALA A 1 240 ? -9.555 -6.332 19.75 1 97.25 240 ALA A CA 1
ATOM 1760 C C . ALA A 1 240 ? -10.93 -5.699 19.969 1 97.25 240 ALA A C 1
ATOM 1762 O O . ALA A 1 240 ? -11.047 -4.684 20.672 1 97.25 240 ALA A O 1
ATOM 1763 N N . ARG A 1 241 ? -11.93 -6.301 19.406 1 96 241 ARG A N 1
ATOM 1764 C CA . ARG A 1 241 ? -13.297 -5.82 19.578 1 96 241 ARG A CA 1
ATOM 1765 C C . ARG A 1 241 ? -13.688 -5.824 21.047 1 96 241 ARG A C 1
ATOM 1767 O O . ARG A 1 241 ? -14.234 -4.844 21.562 1 96 241 ARG A O 1
ATOM 1774 N N . ALA A 1 242 ? -13.445 -6.91 21.672 1 96.81 242 ALA A N 1
ATOM 1775 C CA . ALA A 1 242 ? -13.781 -7.051 23.094 1 96.81 242 ALA A CA 1
ATOM 1776 C C . ALA A 1 242 ? -13.055 -6.004 23.938 1 96.81 242 ALA A C 1
ATOM 1778 O O . ALA A 1 242 ? -13.602 -5.52 24.938 1 96.81 242 ALA A O 1
ATOM 1779 N N . ALA A 1 243 ? -11.875 -5.648 23.578 1 96.75 243 ALA A N 1
ATOM 1780 C CA . ALA A 1 243 ? -11.062 -4.688 24.328 1 96.75 243 ALA A CA 1
ATOM 1781 C C . ALA A 1 243 ? -11.391 -3.256 23.906 1 96.75 243 ALA A C 1
ATOM 1783 O O . ALA A 1 243 ? -10.82 -2.303 24.453 1 96.75 243 ALA A O 1
ATOM 1784 N N . GLY A 1 244 ? -12.227 -3.111 22.906 1 95.94 244 GLY A N 1
ATOM 1785 C CA . GLY A 1 244 ? -12.625 -1.791 22.438 1 95.94 244 GLY A CA 1
ATOM 1786 C C . GLY A 1 244 ? -11.586 -1.123 21.562 1 95.94 244 GLY A C 1
ATOM 1787 O O . GLY A 1 244 ? -11.547 0.105 21.469 1 95.94 244 GLY A O 1
ATOM 1788 N N . LYS A 1 245 ? -10.656 -1.892 20.969 1 97 245 LYS A N 1
ATOM 1789 C CA . LYS A 1 245 ? -9.625 -1.363 20.078 1 97 245 LYS A CA 1
ATOM 1790 C C . LYS A 1 245 ? -10.148 -1.252 18.656 1 97 245 LYS A C 1
ATOM 1792 O O . LYS A 1 245 ? -10.531 -2.254 18.047 1 97 245 LYS A O 1
ATOM 1797 N N . PRO A 1 246 ? -10.18 -0.061 18.094 1 98.25 246 PRO A N 1
ATOM 1798 C CA . PRO A 1 246 ? -10.734 0.088 16.734 1 98.25 246 PRO A CA 1
ATOM 1799 C C . PRO A 1 246 ? -9.797 -0.444 15.656 1 98.25 246 PRO A C 1
ATOM 1801 O O . PRO A 1 246 ? -8.578 -0.295 15.758 1 98.25 246 PRO A O 1
ATOM 1804 N N . VAL A 1 247 ? -10.375 -1.112 14.719 1 97.81 247 VAL A N 1
ATOM 1805 C CA . VAL A 1 247 ? -9.719 -1.544 13.492 1 97.81 247 VAL A CA 1
ATOM 1806 C C . VAL A 1 247 ? -10.469 -0.987 12.281 1 97.81 247 VAL A C 1
ATOM 1808 O O . VAL A 1 247 ? -11.703 -1.033 12.234 1 97.81 247 VAL A O 1
ATOM 1811 N N . ILE A 1 248 ? -9.773 -0.389 11.336 1 97.31 248 ILE A N 1
ATOM 1812 C CA . ILE A 1 248 ? -10.367 0.096 10.094 1 97.31 248 ILE A CA 1
ATOM 1813 C C . ILE A 1 248 ? -9.742 -0.621 8.906 1 97.31 248 ILE A C 1
ATOM 1815 O O . ILE A 1 248 ? -8.516 -0.773 8.844 1 97.31 248 ILE A O 1
ATOM 1819 N N . ALA A 1 249 ? -10.594 -1.113 8.008 1 96.19 249 ALA A N 1
ATOM 1820 C CA . ALA A 1 249 ? -10.125 -1.827 6.824 1 96.19 249 ALA A CA 1
ATOM 1821 C C . ALA A 1 249 ? -10.062 -0.899 5.613 1 96.19 249 ALA A C 1
ATOM 1823 O O . ALA A 1 249 ? -10.969 -0.087 5.398 1 96.19 249 ALA A O 1
ATOM 1824 N N . VAL A 1 250 ? -8.953 -0.962 4.887 1 95.31 250 VAL A N 1
ATOM 1825 C CA . VAL A 1 250 ? -8.836 -0.292 3.598 1 95.31 250 VAL A CA 1
ATOM 1826 C C . VAL A 1 250 ? -8.352 -1.285 2.543 1 95.31 250 VAL A C 1
ATOM 1828 O O . VAL A 1 250 ? -7.781 -2.326 2.877 1 95.31 250 VAL A O 1
ATOM 1831 N N . SER A 1 251 ? -8.641 -0.971 1.284 1 94.44 251 SER A N 1
ATOM 1832 C CA . SER A 1 251 ? -8.195 -1.81 0.176 1 94.44 251 SER A CA 1
ATOM 1833 C C . SER A 1 251 ? -6.711 -1.616 -0.1 1 94.44 251 SER A C 1
ATOM 1835 O O . SER A 1 251 ? -6.188 -0.508 0.035 1 94.44 251 SER A O 1
ATOM 1837 N N . GLN A 1 252 ? -6.043 -2.66 -0.515 1 95.44 252 GLN A N 1
ATOM 1838 C CA . GLN A 1 252 ? -4.676 -2.551 -1.009 1 95.44 252 GLN A CA 1
ATOM 1839 C C . GLN A 1 252 ? -4.641 -1.881 -2.381 1 95.44 252 GLN A C 1
ATOM 1841 O O . GLN A 1 252 ? -3.598 -1.371 -2.799 1 95.44 252 GLN A O 1
ATOM 1846 N N . ALA A 1 253 ? -5.742 -1.95 -3.115 1 92.5 253 ALA A N 1
ATOM 1847 C CA . ALA A 1 253 ? -5.84 -1.231 -4.383 1 92.5 253 ALA A CA 1
ATOM 1848 C C . ALA A 1 253 ? -6.023 0.265 -4.152 1 92.5 253 ALA A C 1
ATOM 1850 O O . ALA A 1 253 ? -6.922 0.681 -3.414 1 92.5 253 ALA A O 1
ATOM 1851 N N . PRO A 1 254 ? -5.227 1.057 -4.793 1 87.69 254 PRO A N 1
ATOM 1852 C CA . PRO A 1 254 ? -5.32 2.498 -4.547 1 87.69 254 PRO A CA 1
ATOM 1853 C C . PRO A 1 254 ? -6.637 3.098 -5.035 1 87.69 254 PRO A C 1
ATOM 1855 O O . PRO A 1 254 ? -7.035 4.172 -4.582 1 87.69 254 PRO A O 1
ATOM 1858 N N . GLN A 1 255 ? -7.246 2.377 -5.988 1 87.69 255 GLN A N 1
ATOM 1859 C CA . GLN A 1 255 ? -8.5 2.887 -6.523 1 87.69 255 GLN A CA 1
ATOM 1860 C C . GLN A 1 255 ? -9.641 1.899 -6.285 1 87.69 255 GLN A C 1
ATOM 1862 O O . GLN A 1 255 ? -9.414 0.69 -6.207 1 87.69 255 GLN A O 1
ATOM 1867 N N . GLY A 1 256 ? -10.859 2.488 -6.156 1 83.62 256 GLY A N 1
ATOM 1868 C CA . GLY A 1 256 ? -12.031 1.666 -5.891 1 83.62 256 GLY A CA 1
ATOM 1869 C C . GLY A 1 256 ? -12.406 1.622 -4.418 1 83.62 256 GLY A C 1
ATOM 1870 O O . GLY A 1 256 ? -11.656 2.104 -3.568 1 83.62 256 GLY A O 1
ATOM 1871 N N . ARG A 1 257 ? -13.57 1.046 -4.141 1 83.88 257 ARG A N 1
ATOM 1872 C CA . ARG A 1 257 ? -14.109 1.038 -2.785 1 83.88 257 ARG A CA 1
ATOM 1873 C C . ARG A 1 257 ? -14.102 -0.372 -2.203 1 83.88 257 ARG A C 1
ATOM 1875 O O . ARG A 1 257 ? -14.266 -1.352 -2.936 1 83.88 257 ARG A O 1
ATOM 1882 N N . LEU A 1 258 ? -13.852 -0.336 -0.85 1 85.31 258 LEU A N 1
ATOM 1883 C CA . LEU A 1 258 ? -14.086 -1.571 -0.111 1 85.31 258 LEU A CA 1
ATOM 1884 C C . LEU A 1 258 ? -15.57 -1.929 -0.111 1 85.31 258 LEU A C 1
ATOM 1886 O O . LEU A 1 258 ? -16.422 -1.041 -0.109 1 85.31 258 LEU A O 1
ATOM 1890 N N . ALA A 1 259 ? -15.867 -3.176 -0.268 1 78.12 259 ALA A N 1
ATOM 1891 C CA . ALA A 1 259 ? -17.234 -3.668 -0.121 1 78.12 259 ALA A CA 1
ATOM 1892 C C . ALA A 1 259 ? -17.312 -4.758 0.943 1 78.12 259 ALA A C 1
ATOM 1894 O O . ALA A 1 259 ? -17.422 -5.945 0.62 1 78.12 259 ALA A O 1
ATOM 1895 N N . LEU A 1 260 ? -17.219 -4.246 2.203 1 77.5 260 LEU A N 1
ATOM 1896 C CA . LEU A 1 260 ? -17.219 -5.234 3.275 1 77.5 260 LEU A CA 1
ATOM 1897 C C . LEU A 1 260 ? -18.547 -6.004 3.305 1 77.5 260 LEU A C 1
ATOM 1899 O O . LEU A 1 260 ? -19.609 -5.41 3.176 1 77.5 260 LEU A O 1
ATOM 1903 N N . GLY A 1 261 ? -18.531 -7.289 3.402 1 66.56 261 GLY A N 1
ATOM 1904 C CA . GLY A 1 261 ? -19.734 -8.109 3.553 1 66.56 261 GLY A CA 1
ATOM 1905 C C . GLY A 1 261 ? -20.219 -8.688 2.242 1 66.56 261 GLY A C 1
ATOM 1906 O O . GLY A 1 261 ? -21.141 -9.516 2.229 1 66.56 261 GLY A O 1
ATOM 1907 N N . THR A 1 262 ? -19.625 -8.25 1.108 1 60.47 262 THR A N 1
ATOM 1908 C CA . THR A 1 262 ? -20.062 -8.758 -0.184 1 60.47 262 THR A CA 1
ATOM 1909 C C . THR A 1 262 ? -19.578 -10.188 -0.392 1 60.47 262 THR A C 1
ATOM 1911 O O . THR A 1 262 ? -20.281 -11 -1.014 1 60.47 262 THR A O 1
ATOM 1914 N N . TYR A 1 263 ? -18.422 -10.438 0.156 1 60.41 263 TYR A N 1
ATOM 1915 C CA . TYR A 1 263 ? -17.828 -11.758 -0.007 1 60.41 263 TYR A CA 1
ATOM 1916 C C . TYR A 1 263 ? -17.781 -12.5 1.321 1 60.41 263 TYR A C 1
ATOM 1918 O O . TYR A 1 263 ? -17.672 -11.891 2.383 1 60.41 263 TYR A O 1
ATOM 1926 N N . ALA A 1 264 ? -17.969 -13.75 1.31 1 58.62 264 ALA A N 1
ATOM 1927 C CA . ALA A 1 264 ? -17.828 -14.586 2.5 1 58.62 264 ALA A CA 1
ATOM 1928 C C . ALA A 1 264 ? -16.547 -14.273 3.252 1 58.62 264 ALA A C 1
ATOM 1930 O O . ALA A 1 264 ? -16.531 -14.211 4.484 1 58.62 264 ALA A O 1
ATOM 1931 N N . ALA A 1 265 ? -15.625 -14.031 2.486 1 55.53 265 ALA A N 1
ATOM 1932 C CA . ALA A 1 265 ? -14.312 -13.766 3.059 1 55.53 265 ALA A CA 1
ATOM 1933 C C . ALA A 1 265 ? -14.281 -12.414 3.771 1 55.53 265 ALA A C 1
ATOM 1935 O O . ALA A 1 265 ? -13.352 -12.133 4.531 1 55.53 265 ALA A O 1
ATOM 1936 N N . GLY A 1 266 ? -15.258 -11.648 3.666 1 67.38 266 GLY A N 1
ATOM 1937 C CA . GLY A 1 266 ? -15.352 -10.391 4.391 1 67.38 266 GLY A CA 1
ATOM 1938 C C . GLY A 1 266 ? -16.266 -10.461 5.598 1 67.38 266 GLY A C 1
ATOM 1939 O O . GLY A 1 266 ? -16.328 -9.523 6.395 1 67.38 266 GLY A O 1
ATOM 1940 N N . ALA A 1 267 ? -16.875 -11.602 5.738 1 78.75 267 ALA A N 1
ATOM 1941 C CA . ALA A 1 267 ? -17.844 -11.773 6.82 1 78.75 267 ALA A CA 1
ATOM 1942 C C . ALA A 1 267 ? -17.172 -11.617 8.18 1 78.75 267 ALA A C 1
ATOM 1944 O O . ALA A 1 267 ? -17.766 -11.039 9.102 1 78.75 267 ALA A O 1
ATOM 1945 N N . LEU A 1 268 ? -15.984 -12.047 8.25 1 86.94 268 LEU A N 1
ATOM 1946 C CA . LEU A 1 268 ? -15.219 -11.969 9.492 1 86.94 268 LEU A CA 1
ATOM 1947 C C . LEU A 1 268 ? -15.031 -10.516 9.922 1 86.94 268 LEU A C 1
ATOM 1949 O O . LEU A 1 268 ? -15.172 -10.195 11.102 1 86.94 268 LEU A O 1
ATOM 1953 N N . LEU A 1 269 ? -14.734 -9.648 8.977 1 91.62 269 LEU A N 1
ATOM 1954 C CA . LEU A 1 269 ? -14.477 -8.25 9.289 1 91.62 269 LEU A CA 1
ATOM 1955 C C . LEU A 1 269 ? -15.719 -7.57 9.836 1 91.62 269 LEU A C 1
ATOM 1957 O O . LEU A 1 269 ? -15.648 -6.809 10.805 1 91.62 269 LEU A O 1
ATOM 1961 N N . VAL A 1 270 ? -16.828 -7.906 9.211 1 88.75 270 VAL A N 1
ATOM 1962 C CA . VAL A 1 270 ? -18.094 -7.348 9.656 1 88.75 270 VAL A CA 1
ATOM 1963 C C . VAL A 1 270 ? -18.422 -7.863 11.055 1 88.75 270 VAL A C 1
ATOM 1965 O O . VAL A 1 270 ? -18.766 -7.086 11.953 1 88.75 270 VAL A O 1
ATOM 1968 N N . GLU A 1 271 ? -18.281 -9.141 11.227 1 89.88 271 GLU A N 1
ATOM 1969 C CA . GLU A 1 271 ? -18.547 -9.773 12.516 1 89.88 271 GLU A CA 1
ATOM 1970 C C . GLU A 1 271 ? -17.672 -9.188 13.617 1 89.88 271 GLU A C 1
ATOM 1972 O O . GLU A 1 271 ? -18.109 -9.023 14.75 1 89.88 271 GLU A O 1
ATOM 1977 N N . ALA A 1 272 ? -16.5 -8.875 13.32 1 93.81 272 ALA A N 1
ATOM 1978 C CA . ALA A 1 272 ? -15.523 -8.391 14.297 1 93.81 272 ALA A CA 1
ATOM 1979 C C . ALA A 1 272 ? -15.68 -6.891 14.523 1 93.81 272 ALA A C 1
ATOM 1981 O O . ALA A 1 272 ? -14.977 -6.305 15.352 1 93.81 272 ALA A O 1
ATOM 1982 N N . GLY A 1 273 ? -16.578 -6.266 13.82 1 93.38 273 GLY A N 1
ATOM 1983 C CA . GLY A 1 273 ? -16.828 -4.848 14.008 1 93.38 273 GLY A CA 1
ATOM 1984 C C . GLY A 1 273 ? -15.742 -3.967 13.406 1 93.38 273 GLY A C 1
ATOM 1985 O O . GLY A 1 273 ? -15.492 -2.863 13.898 1 93.38 273 GLY A O 1
ATOM 1986 N N . VAL A 1 274 ? -15.055 -4.477 12.406 1 95.62 274 VAL A N 1
ATOM 1987 C CA . VAL A 1 274 ? -14.055 -3.682 11.711 1 95.62 274 VAL A CA 1
ATOM 1988 C C . VAL A 1 274 ? -14.734 -2.557 10.938 1 95.62 274 VAL A C 1
ATOM 1990 O O . VAL A 1 274 ? -15.734 -2.785 10.25 1 95.62 274 VAL A O 1
ATOM 1993 N N . ALA A 1 275 ? -14.266 -1.332 11.086 1 95.31 275 ALA A N 1
ATOM 1994 C CA . ALA A 1 275 ? -14.836 -0.201 10.367 1 95.31 275 ALA A CA 1
ATOM 1995 C C . ALA A 1 275 ? -14.508 -0.28 8.875 1 95.31 275 ALA A C 1
ATOM 1997 O O . ALA A 1 275 ? -13.391 -0.637 8.5 1 95.31 275 ALA A O 1
ATOM 1998 N N . ASP A 1 276 ? -15.477 0.074 8.031 1 93.38 276 ASP A N 1
ATOM 1999 C CA . ASP A 1 276 ? -15.305 0.131 6.586 1 93.38 276 ASP A CA 1
ATOM 2000 C C . ASP A 1 276 ? -14.625 1.431 6.164 1 93.38 276 ASP A C 1
ATOM 2002 O O . ASP A 1 276 ? -15.211 2.508 6.266 1 93.38 276 ASP A O 1
ATOM 2006 N N . GLY A 1 277 ? -13.406 1.321 5.68 1 93.81 277 GLY A N 1
ATOM 2007 C CA . GLY A 1 277 ? -12.688 2.5 5.227 1 93.81 277 GLY A CA 1
ATOM 2008 C C . GLY A 1 277 ? -13.156 3.006 3.877 1 93.81 277 GLY A C 1
ATOM 2009 O O . GLY A 1 277 ? -12.711 4.059 3.412 1 93.81 277 GLY A O 1
ATOM 2010 N N . ALA A 1 278 ? -14.07 2.236 3.229 1 91.5 278 ALA A N 1
ATOM 2011 C CA . ALA A 1 278 ? -14.648 2.629 1.944 1 91.5 278 ALA A CA 1
ATOM 2012 C C . ALA A 1 278 ? -13.555 2.881 0.909 1 91.5 278 ALA A C 1
ATOM 2014 O O . ALA A 1 278 ? -12.75 1.992 0.616 1 91.5 278 ALA A O 1
ATOM 2015 N N . ASP A 1 279 ? -13.438 4.109 0.413 1 92.12 279 ASP A N 1
ATOM 2016 C CA . ASP A 1 279 ? -12.422 4.426 -0.586 1 92.12 279 ASP A CA 1
ATOM 2017 C C . ASP A 1 279 ? -11.375 5.383 -0.021 1 92.12 279 ASP A C 1
ATOM 2019 O O . ASP A 1 279 ? -10.773 6.156 -0.764 1 92.12 279 ASP A O 1
ATOM 2023 N N . MET A 1 280 ? -11.195 5.352 1.301 1 94 280 MET A N 1
ATOM 2024 C CA . MET A 1 280 ? -10.172 6.18 1.935 1 94 280 MET A CA 1
ATOM 2025 C C . MET A 1 280 ? -8.773 5.727 1.525 1 94 280 MET A C 1
ATOM 2027 O O . MET A 1 280 ? -8.531 4.531 1.355 1 94 280 MET A O 1
ATOM 2031 N N . SER A 1 281 ? -7.922 6.711 1.357 1 95.12 281 SER A N 1
ATOM 2032 C CA . SER A 1 281 ? -6.508 6.359 1.26 1 95.12 281 SER A CA 1
ATOM 2033 C C . SER A 1 281 ? -5.98 5.812 2.582 1 95.12 281 SER A C 1
ATOM 2035 O O . SER A 1 281 ? -6.582 6.035 3.635 1 95.12 281 SER A O 1
ATOM 2037 N N . VAL A 1 282 ? -4.906 5.055 2.566 1 96.94 282 VAL A N 1
ATOM 2038 C CA . VAL A 1 282 ? -4.297 4.52 3.781 1 96.94 282 VAL A CA 1
ATOM 2039 C C . VAL A 1 282 ? -3.834 5.664 4.676 1 96.94 282 VAL A C 1
ATOM 2041 O O . VAL A 1 282 ? -3.922 5.578 5.902 1 96.94 282 VAL A O 1
ATOM 2044 N N . GLU A 1 283 ? -3.365 6.785 4.078 1 97.75 283 GLU A N 1
ATOM 2045 C CA . GLU A 1 283 ? -2.928 7.961 4.82 1 97.75 283 GLU A CA 1
ATOM 2046 C C . GLU A 1 283 ? -4.078 8.57 5.617 1 97.75 283 GLU A C 1
ATOM 2048 O O . GLU A 1 283 ? -3.928 8.867 6.805 1 97.75 283 GLU A O 1
ATOM 2053 N N . ALA A 1 284 ? -5.215 8.695 4.953 1 97.06 284 ALA A N 1
ATOM 2054 C CA . ALA A 1 284 ? -6.387 9.266 5.613 1 97.06 284 ALA A CA 1
ATOM 2055 C C . ALA A 1 284 ? -6.906 8.328 6.699 1 97.06 284 ALA A C 1
ATOM 2057 O O . ALA A 1 284 ? -7.289 8.773 7.785 1 97.06 284 ALA A O 1
ATOM 2058 N N . ALA A 1 285 ? -6.918 7.016 6.395 1 97.88 285 ALA A N 1
ATOM 2059 C CA . ALA A 1 285 ? -7.395 6.039 7.371 1 97.88 285 ALA A CA 1
ATOM 2060 C C . ALA A 1 285 ? -6.527 6.055 8.625 1 97.88 285 ALA A C 1
ATOM 2062 O O . ALA A 1 285 ? -7.047 6.008 9.742 1 97.88 285 ALA A O 1
ATOM 2063 N N . TYR A 1 286 ? -5.254 6.129 8.438 1 98.75 286 TYR A N 1
ATOM 2064 C CA . TYR A 1 286 ? -4.316 6.176 9.555 1 98.75 286 TYR A CA 1
ATOM 2065 C C . TYR A 1 286 ? -4.527 7.434 10.391 1 98.75 286 TYR A C 1
ATOM 2067 O O . TYR A 1 286 ? -4.641 7.363 11.617 1 98.75 286 TYR A O 1
ATOM 2075 N N . ALA A 1 287 ? -4.598 8.602 9.719 1 98.62 287 ALA A N 1
ATOM 2076 C CA . ALA A 1 287 ? -4.809 9.867 10.406 1 98.62 287 ALA A CA 1
ATOM 2077 C C . ALA A 1 287 ? -6.156 9.891 11.125 1 98.62 287 ALA A C 1
ATOM 2079 O O . ALA A 1 287 ? -6.27 10.43 12.234 1 98.62 287 ALA A O 1
ATOM 2080 N N . LYS A 1 288 ? -7.168 9.32 10.5 1 98.31 288 LYS A N 1
ATOM 2081 C CA . LYS A 1 288 ? -8.492 9.273 11.117 1 98.31 288 LYS A CA 1
ATOM 2082 C C . LYS A 1 288 ? -8.484 8.422 12.375 1 98.31 288 LYS A C 1
ATOM 2084 O O . LYS A 1 288 ? -9.086 8.789 13.391 1 98.31 288 LYS A O 1
ATOM 2089 N N . LEU A 1 289 ? -7.852 7.297 12.234 1 98.69 289 LEU A N 1
ATOM 2090 C CA . LEU A 1 289 ? -7.738 6.426 13.398 1 98.69 289 LEU A CA 1
ATOM 2091 C C . LEU A 1 289 ? -7.043 7.141 14.555 1 98.69 289 LEU A C 1
ATOM 2093 O O . LEU A 1 289 ? -7.496 7.07 15.695 1 98.69 289 LEU A O 1
ATOM 2097 N N . ALA A 1 290 ? -5.938 7.84 14.266 1 98.75 290 ALA A N 1
ATOM 2098 C CA . ALA A 1 290 ? -5.25 8.641 15.281 1 98.75 290 ALA A CA 1
ATOM 2099 C C . ALA A 1 290 ? -6.18 9.703 15.859 1 98.75 290 ALA A C 1
ATOM 2101 O O . ALA A 1 290 ? -6.18 9.938 17.078 1 98.75 290 ALA A O 1
ATOM 2102 N N . HIS A 1 291 ? -6.984 10.328 15.023 1 98.5 291 HIS A N 1
ATOM 2103 C CA . HIS A 1 291 ? -7.934 11.359 15.438 1 98.5 291 HIS A CA 1
ATOM 2104 C C . HIS A 1 291 ? -8.977 10.789 16.406 1 98.5 291 HIS A C 1
ATOM 2106 O O . HIS A 1 291 ? -9.203 11.352 17.469 1 98.5 291 HIS A O 1
ATOM 2112 N N . VAL A 1 292 ? -9.539 9.672 16.031 1 98.44 292 VAL A N 1
ATOM 2113 C CA . VAL A 1 292 ? -10.602 9.047 16.812 1 98.44 292 VAL A CA 1
ATOM 2114 C C . VAL A 1 292 ? -10.055 8.586 18.156 1 98.44 292 VAL A C 1
ATOM 2116 O O . VAL A 1 292 ? -10.68 8.797 19.188 1 98.44 292 VAL A O 1
ATOM 2119 N N . LEU A 1 293 ? -8.836 8.016 18.141 1 98.44 293 LEU A N 1
ATOM 2120 C CA . LEU A 1 293 ? -8.227 7.504 19.359 1 98.44 293 LEU A CA 1
ATOM 2121 C C . LEU A 1 293 ? -7.781 8.641 20.281 1 98.44 293 LEU A C 1
ATOM 2123 O O . LEU A 1 293 ? -7.5 8.422 21.453 1 98.44 293 LEU A O 1
ATOM 2127 N N . SER A 1 294 ? -7.68 9.867 19.688 1 98.38 294 SER A N 1
ATOM 2128 C CA . SER A 1 294 ? -7.281 11.031 20.469 1 98.38 294 SER A CA 1
ATOM 2129 C C . SER A 1 294 ? -8.484 11.703 21.109 1 98.38 294 SER A C 1
ATOM 2131 O O . SER A 1 294 ? -8.336 12.648 21.891 1 98.38 294 SER A O 1
ATOM 2133 N N . ARG A 1 295 ? -9.688 11.219 20.766 1 97.12 295 ARG A N 1
ATOM 2134 C CA . ARG A 1 295 ? -10.906 11.758 21.359 1 97.12 295 ARG A CA 1
ATOM 2135 C C . ARG A 1 295 ? -11.25 11.055 22.656 1 97.12 295 ARG A C 1
ATOM 2137 O O . ARG A 1 295 ? -10.875 9.898 22.859 1 97.12 295 ARG A O 1
ATOM 2144 N N . ASP A 1 296 ? -11.898 11.781 23.516 1 96.12 296 ASP A N 1
ATOM 2145 C CA . ASP A 1 296 ? -12.414 11.18 24.734 1 96.12 296 ASP A CA 1
ATOM 2146 C C . ASP A 1 296 ? -13.773 10.516 24.5 1 96.12 296 ASP A C 1
ATOM 2148 O O . ASP A 1 296 ? -14.812 11.07 24.859 1 96.12 296 ASP A O 1
ATOM 2152 N N . LEU A 1 297 ? -13.742 9.367 23.844 1 96.5 297 LEU A N 1
ATOM 2153 C CA . LEU A 1 297 ? -14.953 8.648 23.453 1 96.5 297 LEU A CA 1
ATOM 2154 C C . LEU A 1 297 ? -14.898 7.199 23.906 1 96.5 297 LEU A C 1
ATOM 2156 O O . LEU A 1 297 ? -13.812 6.633 24.062 1 96.5 297 LEU A O 1
ATOM 2160 N N . GLY A 1 298 ? -16.016 6.602 24.156 1 95.69 298 GLY A N 1
ATOM 2161 C CA . GLY A 1 298 ? -16.109 5.172 24.375 1 95.69 298 GLY A CA 1
ATOM 2162 C C . GLY A 1 298 ? -15.977 4.355 23.109 1 95.69 298 GLY A C 1
ATOM 2163 O O . GLY A 1 298 ? -15.977 4.906 22 1 95.69 298 GLY A O 1
ATOM 2164 N N . PRO A 1 299 ? -15.922 3.031 23.297 1 95.25 299 PRO A N 1
ATOM 2165 C CA . PRO A 1 299 ? -15.656 2.162 22.156 1 95.25 299 PRO A CA 1
ATOM 2166 C C . PRO A 1 299 ? -16.719 2.275 21.078 1 95.25 299 PRO A C 1
ATOM 2168 O O . PRO A 1 299 ? -16.406 2.318 19.875 1 95.25 299 PRO A O 1
ATOM 2171 N N . GLU A 1 300 ? -17.984 2.391 21.422 1 94.56 300 GLU A N 1
ATOM 2172 C CA . GLU A 1 300 ? -19.062 2.459 20.453 1 94.56 300 GLU A CA 1
ATOM 2173 C C . GLU A 1 300 ? -19.016 3.77 19.672 1 94.56 300 GLU A C 1
ATOM 2175 O O . GLU A 1 300 ? -19.188 3.773 18.453 1 94.56 300 GLU A O 1
ATOM 2180 N N . ASP A 1 301 ? -18.766 4.824 20.375 1 96.62 301 ASP A N 1
ATOM 2181 C CA . ASP A 1 301 ? -18.672 6.129 19.734 1 96.62 301 ASP A CA 1
ATOM 2182 C C . ASP A 1 301 ? -17.453 6.219 18.828 1 96.62 301 ASP A C 1
ATOM 2184 O O . ASP A 1 301 ? -17.5 6.844 17.766 1 96.62 301 ASP A O 1
ATOM 2188 N N . ARG A 1 302 ? -16.328 5.609 19.25 1 96.44 302 ARG A N 1
ATOM 2189 C CA . ARG A 1 302 ? -15.133 5.562 18.422 1 96.44 302 ARG A CA 1
ATOM 2190 C C . ARG A 1 302 ? -15.406 4.84 17.109 1 96.44 302 ARG A C 1
ATOM 2192 O O . ARG A 1 302 ? -15.031 5.324 16.031 1 96.44 302 ARG A O 1
ATOM 2199 N N . HIS A 1 303 ? -16.125 3.752 17.25 1 94.19 303 HIS A N 1
ATOM 2200 C CA . HIS A 1 303 ? -16.453 2.977 16.062 1 94.19 303 HIS A CA 1
ATOM 2201 C C . HIS A 1 303 ? -17.359 3.764 15.125 1 94.19 303 HIS A C 1
ATOM 2203 O O . HIS A 1 303 ? -17.141 3.777 13.914 1 94.19 303 HIS A O 1
ATOM 2209 N N . ALA A 1 304 ? -18.359 4.441 15.688 1 94.62 304 ALA A N 1
ATOM 2210 C CA . ALA A 1 304 ? -19.297 5.223 14.883 1 94.62 304 ALA A CA 1
ATOM 2211 C C . ALA A 1 304 ? -18.578 6.359 14.156 1 94.62 304 ALA A C 1
ATOM 2213 O O . ALA A 1 304 ? -18.859 6.625 12.984 1 94.62 304 ALA A O 1
ATOM 2214 N N . MET A 1 305 ? -17.703 7 14.852 1 95.62 305 MET A N 1
ATOM 2215 C CA . MET A 1 305 ? -16.969 8.109 14.242 1 95.62 305 MET A CA 1
ATOM 2216 C C . MET A 1 305 ? -16.047 7.605 13.133 1 95.62 305 MET A C 1
ATOM 2218 O O . MET A 1 305 ? -15.898 8.258 12.102 1 95.62 305 MET A O 1
ATOM 2222 N N . LEU A 1 306 ? -15.445 6.453 13.352 1 95.25 306 LEU A N 1
ATOM 2223 C CA . LEU A 1 306 ? -14.531 5.875 12.375 1 95.25 306 LEU A CA 1
ATOM 2224 C C . LEU A 1 306 ? -15.273 5.453 11.117 1 95.25 306 LEU A C 1
ATOM 2226 O O . LEU A 1 306 ? -14.719 5.508 10.016 1 95.25 306 LEU A O 1
ATOM 2230 N N . ALA A 1 307 ? -16.547 5.109 11.227 1 90.62 307 ALA A N 1
ATOM 2231 C CA . ALA A 1 307 ? -17.328 4.508 10.141 1 90.62 307 ALA A CA 1
ATOM 2232 C C . ALA A 1 307 ? -18.016 5.582 9.297 1 90.62 307 ALA A C 1
ATOM 2234 O O . ALA A 1 307 ? -18.531 5.289 8.227 1 90.62 307 ALA A O 1
ATOM 2235 N N . ARG A 1 308 ? -17.969 6.855 9.688 1 91.25 308 ARG A N 1
ATOM 2236 C CA . ARG A 1 308 ? -18.641 7.902 8.93 1 91.25 308 ARG A CA 1
ATOM 2237 C C . ARG A 1 308 ? -17.641 8.93 8.406 1 91.25 308 ARG A C 1
ATOM 2239 O O . ARG A 1 308 ? -16.672 9.25 9.086 1 91.25 308 ARG A O 1
ATOM 2246 N N . PRO A 1 309 ? -17.938 9.453 7.227 1 91.25 309 PRO A N 1
ATOM 2247 C CA . PRO A 1 309 ? -17.062 10.523 6.746 1 91.25 309 PRO A CA 1
ATOM 2248 C C . PRO A 1 309 ? -17.109 11.773 7.621 1 91.25 309 PRO A C 1
ATOM 2250 O O . PRO A 1 309 ? -18.188 12.156 8.086 1 91.25 309 PRO A O 1
ATOM 2253 N N . LEU A 1 310 ? -16.016 12.352 7.914 1 92.56 310 LEU A N 1
ATOM 2254 C CA . LEU A 1 310 ? -15.938 13.531 8.773 1 92.56 310 LEU A CA 1
ATOM 2255 C C . LEU A 1 310 ? -15.617 14.781 7.949 1 92.56 310 LEU A C 1
ATOM 2257 O O . LEU A 1 310 ? -16 15.891 8.32 1 92.56 310 LEU A O 1
ATOM 2261 N N . CYS A 1 311 ? -14.875 14.609 6.859 1 92.44 311 CYS A N 1
ATOM 2262 C CA . CYS A 1 311 ? -14.422 15.766 6.098 1 92.44 311 CYS A CA 1
ATOM 2263 C C . CYS A 1 311 ? -14.289 15.43 4.617 1 92.44 311 CYS A C 1
ATOM 2265 O O . CYS A 1 311 ? -13.391 15.938 3.939 1 92.44 311 CYS A O 1
ATOM 2267 N N . GLY A 1 312 ? -15.047 14.445 4.121 1 91.38 312 GLY A N 1
ATOM 2268 C CA . GLY A 1 312 ? -15.039 14.07 2.715 1 91.38 312 GLY A CA 1
ATOM 2269 C C . GLY A 1 312 ? -13.914 13.117 2.357 1 91.38 312 GLY A C 1
ATOM 2270 O O . GLY A 1 312 ? -13.562 12.977 1.185 1 91.38 312 GLY A O 1
ATOM 2271 N N . GLU A 1 313 ? -13.32 12.469 3.387 1 92.69 313 GLU A N 1
ATOM 2272 C CA . GLU A 1 313 ? -12.188 11.57 3.174 1 92.69 313 GLU A CA 1
ATOM 2273 C C . GLU A 1 313 ? -12.617 10.289 2.473 1 92.69 313 GLU A C 1
ATOM 2275 O O . GLU A 1 313 ? -11.781 9.531 1.97 1 92.69 313 GLU A O 1
ATOM 2280 N N . ALA A 1 314 ? -13.914 10.008 2.459 1 90.25 314 ALA A N 1
ATOM 2281 C CA . ALA A 1 314 ? -14.477 8.828 1.802 1 90.25 314 ALA A CA 1
ATOM 2282 C C . ALA A 1 314 ? -15.812 9.156 1.144 1 90.25 314 ALA A C 1
ATOM 2284 O O . ALA A 1 314 ? -16.531 10.055 1.594 1 90.25 314 ALA A O 1
ATOM 2285 N N . SER A 1 315 ? -16.062 8.406 0.062 1 83.75 315 SER A N 1
ATOM 2286 C CA . SER A 1 315 ? -17.375 8.539 -0.568 1 83.75 315 SER A CA 1
ATOM 2287 C C . SER A 1 315 ? -18.453 7.848 0.257 1 83.75 315 SER A C 1
ATOM 2289 O O . SER A 1 315 ? -18.156 6.941 1.043 1 83.75 315 SER A O 1
ATOM 2291 N N . LEU A 1 316 ? -19.688 8.289 0.203 1 71.06 316 LEU A N 1
ATOM 2292 C CA . LEU A 1 316 ? -20.812 7.695 0.92 1 71.06 316 LEU A CA 1
ATOM 2293 C C . LEU A 1 316 ? -21.328 6.469 0.182 1 71.06 316 LEU A C 1
ATOM 2295 O O . LEU A 1 316 ? -21.297 6.418 -1.049 1 71.06 316 LEU A O 1
ATOM 2299 N N . MET B 1 1 ? -0.147 -31.469 -27.656 1 77.69 1 MET B N 1
ATOM 2300 C CA . MET B 1 1 ? -0.917 -30.547 -26.828 1 77.69 1 MET B CA 1
ATOM 2301 C C . MET B 1 1 ? -0.407 -29.109 -26.984 1 77.69 1 MET B C 1
ATOM 2303 O O . MET B 1 1 ? 0.802 -28.875 -26.969 1 77.69 1 MET B O 1
ATOM 2307 N N . ASP B 1 2 ? -1.386 -28.297 -27.328 1 91 2 ASP B N 1
ATOM 2308 C CA . ASP B 1 2 ? -0.934 -26.938 -27.578 1 91 2 ASP B CA 1
ATOM 2309 C C . ASP B 1 2 ? -0.875 -26.125 -26.297 1 91 2 ASP B C 1
ATOM 2311 O O . ASP B 1 2 ? 0.172 -25.562 -25.953 1 91 2 ASP B O 1
ATOM 2315 N N . LEU B 1 3 ? -1.923 -26.234 -25.578 1 97.19 3 LEU B N 1
ATOM 2316 C CA . LEU B 1 3 ? -2.006 -25.422 -24.375 1 97.19 3 LEU B CA 1
ATOM 2317 C C . LEU B 1 3 ? -2.414 -26.266 -23.172 1 97.19 3 LEU B C 1
ATOM 2319 O O . LEU B 1 3 ? -3.141 -27.25 -23.328 1 97.19 3 LEU B O 1
ATOM 2323 N N . CYS B 1 4 ? -1.91 -25.969 -22.047 1 98 4 CYS B N 1
ATOM 2324 C CA . CYS B 1 4 ? -2.387 -26.484 -20.781 1 98 4 CYS B CA 1
ATOM 2325 C C . CYS B 1 4 ? -2.98 -25.375 -19.922 1 98 4 CYS B C 1
ATOM 2327 O O . CYS B 1 4 ? -2.301 -24.391 -19.609 1 98 4 CYS B O 1
ATOM 2329 N N . LEU B 1 5 ? -4.23 -25.516 -19.656 1 97.62 5 LEU B N 1
ATOM 2330 C CA . LEU B 1 5 ? -4.906 -24.578 -18.75 1 97.62 5 LEU B CA 1
ATOM 2331 C C . LEU B 1 5 ? -4.984 -25.141 -17.344 1 97.62 5 LEU B C 1
ATOM 2333 O O . LEU B 1 5 ? -5.59 -26.188 -17.109 1 97.62 5 LEU B O 1
ATOM 2337 N N . ILE B 1 6 ? -4.309 -24.484 -16.438 1 97.38 6 ILE B N 1
ATOM 2338 C CA . ILE B 1 6 ? -4.359 -24.844 -15.031 1 97.38 6 ILE B CA 1
ATOM 2339 C C . ILE B 1 6 ? -5.453 -24.047 -14.328 1 97.38 6 ILE B C 1
ATOM 2341 O O . ILE B 1 6 ? -5.309 -22.828 -14.133 1 97.38 6 ILE B O 1
ATOM 2345 N N . HIS B 1 7 ? -6.48 -24.688 -13.953 1 95.06 7 HIS B N 1
ATOM 2346 C CA . HIS B 1 7 ? -7.602 -24.047 -13.273 1 95.06 7 HIS B CA 1
ATOM 2347 C C . HIS B 1 7 ? -7.422 -24.094 -11.758 1 95.06 7 HIS B C 1
ATOM 2349 O O . HIS B 1 7 ? -7.523 -25.156 -11.148 1 95.06 7 HIS B O 1
ATOM 2355 N N . THR B 1 8 ? -7.215 -22.922 -11.148 1 93.88 8 THR B N 1
ATOM 2356 C CA . THR B 1 8 ? -6.887 -22.891 -9.727 1 93.88 8 THR B CA 1
ATOM 2357 C C . THR B 1 8 ? -8.062 -22.375 -8.906 1 93.88 8 THR B C 1
ATOM 2359 O O . THR B 1 8 ? -8.031 -22.391 -7.676 1 93.88 8 THR B O 1
ATOM 2362 N N . GLY B 1 9 ? -9.078 -21.953 -9.578 1 89.06 9 GLY B N 1
ATOM 2363 C CA . GLY B 1 9 ? -10.219 -21.328 -8.93 1 89.06 9 GLY B CA 1
ATOM 2364 C C . GLY B 1 9 ? -10.477 -19.906 -9.406 1 89.06 9 GLY B C 1
ATOM 2365 O O . GLY B 1 9 ? -10.414 -19.641 -10.609 1 89.06 9 GLY B O 1
ATOM 2366 N N . GLY B 1 10 ? -10.883 -19.094 -8.453 1 86.56 10 GLY B N 1
ATOM 2367 C CA . GLY B 1 10 ? -11.102 -17.703 -8.797 1 86.56 10 GLY B CA 1
ATOM 2368 C C . GLY B 1 10 ? -12.516 -17.406 -9.242 1 86.56 10 GLY B C 1
ATOM 2369 O O . GLY B 1 10 ? -13.25 -18.312 -9.648 1 86.56 10 GLY B O 1
ATOM 2370 N N . THR B 1 11 ? -12.781 -16.156 -9.281 1 82.38 11 THR B N 1
ATOM 2371 C CA . THR B 1 11 ? -14.109 -15.656 -9.633 1 82.38 11 THR B CA 1
ATOM 2372 C C . THR B 1 11 ? -14.516 -16.156 -11.023 1 82.38 11 THR B C 1
ATOM 2374 O O . THR B 1 11 ? -15.695 -16.422 -11.266 1 82.38 11 THR B O 1
ATOM 2377 N N . ILE B 1 12 ? -13.539 -16.312 -11.812 1 86.94 12 ILE B N 1
ATOM 2378 C CA . ILE B 1 12 ? -13.797 -16.688 -13.195 1 86.94 12 ILE B CA 1
ATOM 2379 C C . ILE B 1 12 ? -14.531 -18.016 -13.242 1 86.94 12 ILE B C 1
ATOM 2381 O O . ILE B 1 12 ? -15.336 -18.266 -14.141 1 86.94 12 ILE B O 1
ATOM 2385 N N . GLY B 1 13 ? -14.25 -18.875 -12.305 1 84.75 13 GLY B N 1
ATOM 2386 C CA . GLY B 1 13 ? -14.859 -20.203 -12.289 1 84.75 13 GLY B CA 1
ATOM 2387 C C . GLY B 1 13 ? -15.914 -20.359 -11.219 1 84.75 13 GLY B C 1
ATOM 2388 O O . GLY B 1 13 ? -16.156 -21.469 -10.727 1 84.75 13 GLY B O 1
ATOM 2389 N N . MET B 1 14 ? -16.5 -19.266 -10.805 1 81.62 14 MET B N 1
ATOM 2390 C CA . MET B 1 14 ? -17.469 -19.328 -9.711 1 81.62 14 MET B CA 1
ATOM 2391 C C . MET B 1 14 ? -18.891 -19.109 -10.234 1 81.62 14 MET B C 1
ATOM 2393 O O . MET B 1 14 ? -19.078 -18.625 -11.344 1 81.62 14 MET B O 1
ATOM 2397 N N . ALA B 1 15 ? -19.75 -19.625 -9.461 1 80.81 15 ALA B N 1
ATOM 2398 C CA . ALA B 1 15 ? -21.172 -19.391 -9.711 1 80.81 15 ALA B CA 1
ATOM 2399 C C . ALA B 1 15 ? -21.875 -18.891 -8.453 1 80.81 15 ALA B C 1
ATOM 2401 O O . ALA B 1 15 ? -21.391 -19.109 -7.34 1 80.81 15 ALA B O 1
ATOM 2402 N N . ARG B 1 16 ? -22.953 -18.156 -8.68 1 77.88 16 ARG B N 1
ATOM 2403 C CA . ARG B 1 16 ? -23.719 -17.625 -7.559 1 77.88 16 ARG B CA 1
ATOM 2404 C C . ARG B 1 16 ? -24.391 -18.734 -6.77 1 77.88 16 ARG B C 1
ATOM 2406 O O . ARG B 1 16 ? -24.938 -19.672 -7.352 1 77.88 16 ARG B O 1
ATOM 2413 N N . THR B 1 17 ? -24.25 -18.703 -5.496 1 74.5 17 THR B N 1
ATOM 2414 C CA . THR B 1 17 ? -24.953 -19.547 -4.547 1 74.5 17 THR B CA 1
ATOM 2415 C C . THR B 1 17 ? -25.688 -18.703 -3.512 1 74.5 17 THR B C 1
ATOM 2417 O O . THR B 1 17 ? -25.531 -17.484 -3.459 1 74.5 17 THR B O 1
ATOM 2420 N N . PRO B 1 18 ? -26.578 -19.25 -2.725 1 69.56 18 PRO B N 1
ATOM 2421 C CA . PRO B 1 18 ? -27.25 -18.469 -1.685 1 69.56 18 PRO B CA 1
ATOM 2422 C C . PRO B 1 18 ? -26.281 -17.812 -0.71 1 69.56 18 PRO B C 1
ATOM 2424 O O . PRO B 1 18 ? -26.609 -16.828 -0.064 1 69.56 18 PRO B O 1
ATOM 2427 N N . ARG B 1 19 ? -25.172 -18.297 -0.63 1 64.5 19 ARG B N 1
ATOM 2428 C CA . ARG B 1 19 ? -24.188 -17.797 0.319 1 64.5 19 ARG B CA 1
ATOM 2429 C C . ARG B 1 19 ? -23.141 -16.938 -0.386 1 64.5 19 ARG B C 1
ATOM 2431 O O . ARG B 1 19 ? -22.062 -16.703 0.158 1 64.5 19 ARG B O 1
ATOM 2438 N N . GLY B 1 20 ? -23.406 -16.672 -1.613 1 68.31 20 GLY B N 1
ATOM 2439 C CA . GLY B 1 20 ? -22.438 -15.914 -2.389 1 68.31 20 GLY B CA 1
ATOM 2440 C C . GLY B 1 20 ? -21.859 -16.688 -3.549 1 68.31 20 GLY B C 1
ATOM 2441 O O . GLY B 1 20 ? -22.469 -17.641 -4.039 1 68.31 20 GLY B O 1
ATOM 2442 N N . TYR B 1 21 ? -20.781 -16.25 -4.039 1 73.31 21 TYR B N 1
ATOM 2443 C CA . TYR B 1 21 ? -20.141 -16.953 -5.156 1 73.31 21 TYR B CA 1
ATOM 2444 C C . TYR B 1 21 ? -19.312 -18.125 -4.672 1 73.31 21 TYR B C 1
ATOM 2446 O O . TYR B 1 21 ? -18.625 -18.031 -3.65 1 73.31 21 TYR B O 1
ATOM 2454 N N . ALA B 1 22 ? -19.469 -19.219 -5.309 1 72.5 22 ALA B N 1
ATOM 2455 C CA . ALA B 1 22 ? -18.688 -20.422 -5.012 1 72.5 22 ALA B CA 1
ATOM 2456 C C . ALA B 1 22 ? -18.156 -21.062 -6.293 1 72.5 22 ALA B C 1
ATOM 2458 O O . ALA B 1 22 ? -18.766 -20.906 -7.359 1 72.5 22 ALA B O 1
ATOM 2459 N N . PRO B 1 23 ? -16.984 -21.781 -6.074 1 77.25 23 PRO B N 1
ATOM 2460 C CA . PRO B 1 23 ? -16.469 -22.469 -7.25 1 77.25 23 PRO B CA 1
ATOM 2461 C C . PRO B 1 23 ? -17.469 -23.469 -7.836 1 77.25 23 PRO B C 1
ATOM 2463 O O . PRO B 1 23 ? -18.188 -24.141 -7.09 1 77.25 23 PRO B O 1
ATOM 2466 N N . LYS B 1 24 ? -17.656 -23.469 -9.141 1 78.94 24 LYS B N 1
ATOM 2467 C CA . LYS B 1 24 ? -18.5 -24.422 -9.859 1 78.94 24 LYS B CA 1
ATOM 2468 C C . LYS B 1 24 ? -17.688 -25.156 -10.938 1 78.94 24 LYS B C 1
ATOM 2470 O O . LYS B 1 24 ? -17.078 -24.516 -11.797 1 78.94 24 LYS B O 1
ATOM 2475 N N . ALA B 1 25 ? -17.797 -26.391 -10.773 1 78.56 25 ALA B N 1
ATOM 2476 C CA . ALA B 1 25 ? -17.078 -27.219 -11.734 1 78.56 25 ALA B CA 1
ATOM 2477 C C . ALA B 1 25 ? -17.641 -27.062 -13.141 1 78.56 25 ALA B C 1
ATOM 2479 O O . ALA B 1 25 ? -18.859 -26.906 -13.305 1 78.56 25 ALA B O 1
ATOM 2480 N N . GLY B 1 26 ? -16.734 -27.047 -14.133 1 83.69 26 GLY B N 1
ATOM 2481 C CA . GLY B 1 26 ? -17.156 -27.188 -15.523 1 83.69 26 GLY B CA 1
ATOM 2482 C C . GLY B 1 26 ? -17.312 -25.844 -16.219 1 83.69 26 GLY B C 1
ATOM 2483 O O . GLY B 1 26 ? -17.469 -25.797 -17.438 1 83.69 26 GLY B O 1
ATOM 2484 N N . LEU B 1 27 ? -17.312 -24.766 -15.492 1 86.75 27 LEU B N 1
ATOM 2485 C CA . LEU B 1 27 ? -17.562 -23.469 -16.109 1 86.75 27 LEU B CA 1
ATOM 2486 C C . LEU B 1 27 ? -16.422 -23.078 -17.047 1 86.75 27 LEU B C 1
ATOM 2488 O O . LEU B 1 27 ? -16.656 -22.688 -18.188 1 86.75 27 LEU B O 1
ATOM 2492 N N . VAL B 1 28 ? -15.266 -23.172 -16.562 1 90.56 28 VAL B N 1
ATOM 2493 C CA . VAL B 1 28 ? -14.094 -22.844 -17.375 1 90.56 28 VAL B CA 1
ATOM 2494 C C . VAL B 1 28 ? -13.984 -23.812 -18.547 1 90.56 28 VAL B C 1
ATOM 2496 O O . VAL B 1 28 ? -13.75 -23.406 -19.688 1 90.56 28 VAL B O 1
ATOM 2499 N N . GLU B 1 29 ? -14.266 -25.094 -18.328 1 90 29 GLU B N 1
ATOM 2500 C CA . GLU B 1 29 ? -14.242 -26.125 -19.359 1 90 29 GLU B CA 1
ATOM 2501 C C . GLU B 1 29 ? -15.25 -25.828 -20.469 1 90 29 GLU B C 1
ATOM 2503 O O . GLU B 1 29 ? -14.93 -25.938 -21.656 1 90 29 GLU B O 1
ATOM 2508 N N . ALA B 1 30 ? -16.375 -25.422 -20 1 90.5 30 ALA B N 1
ATOM 2509 C CA . ALA B 1 30 ? -17.438 -25.141 -20.953 1 90.5 30 ALA B CA 1
ATOM 2510 C C . ALA B 1 30 ? -17.062 -23.938 -21.844 1 90.5 30 ALA B C 1
ATOM 2512 O O . ALA B 1 30 ? -17.359 -23.938 -23.031 1 90.5 30 ALA B O 1
ATOM 2513 N N . GLU B 1 31 ? -16.516 -22.984 -21.219 1 92.25 31 GLU B N 1
ATOM 2514 C CA . GLU B 1 31 ? -16.125 -21.797 -21.984 1 92.25 31 GLU B CA 1
ATOM 2515 C C . GLU B 1 31 ? -15.031 -22.141 -22.984 1 92.25 31 GLU B C 1
ATOM 2517 O O . GLU B 1 31 ? -15.07 -21.672 -24.125 1 92.25 31 GLU B O 1
ATOM 2522 N N . VAL B 1 32 ? -14.055 -22.906 -22.641 1 93.12 32 VAL B N 1
ATOM 2523 C CA . VAL B 1 32 ? -12.992 -23.328 -23.547 1 93.12 32 VAL B CA 1
ATOM 2524 C C . VAL B 1 32 ? -13.586 -24.141 -24.703 1 93.12 32 VAL B C 1
ATOM 2526 O O . VAL B 1 32 ? -13.242 -23.922 -25.859 1 93.12 32 VAL B O 1
ATOM 2529 N N . ALA B 1 33 ? -14.484 -25.016 -24.344 1 92.12 33 ALA B N 1
ATOM 2530 C CA . ALA B 1 33 ? -15.156 -25.828 -25.359 1 92.12 33 ALA B CA 1
ATOM 2531 C C . ALA B 1 33 ? -15.914 -24.953 -26.344 1 92.12 33 ALA B C 1
ATOM 2533 O O . ALA B 1 33 ? -15.914 -25.219 -27.547 1 92.12 33 ALA B O 1
ATOM 2534 N N . ARG B 1 34 ? -16.547 -23.984 -25.781 1 92.31 34 ARG B N 1
ATOM 2535 C CA . ARG B 1 34 ? -17.297 -23.047 -26.609 1 92.31 34 ARG B CA 1
ATOM 2536 C C . ARG B 1 34 ? -16.375 -22.344 -27.594 1 92.31 34 ARG B C 1
ATOM 2538 O O . ARG B 1 34 ? -16.688 -22.234 -28.781 1 92.31 34 ARG B O 1
ATOM 2545 N N . LEU B 1 35 ? -15.266 -21.891 -27.125 1 91.81 35 LEU B N 1
ATOM 2546 C CA . LEU B 1 35 ? -14.297 -21.172 -27.953 1 91.81 35 LEU B CA 1
ATOM 2547 C C . LEU B 1 35 ? -13.781 -22.078 -29.062 1 91.81 35 LEU B C 1
ATOM 2549 O O . LEU B 1 35 ? -13.617 -21.641 -30.203 1 91.81 35 LEU B O 1
ATOM 2553 N N . ILE B 1 36 ? -13.602 -23.328 -28.812 1 89.94 36 ILE B N 1
ATOM 2554 C CA . ILE B 1 36 ? -13.117 -24.297 -29.781 1 89.94 36 ILE B CA 1
ATOM 2555 C C . ILE B 1 36 ? -14.211 -24.594 -30.812 1 89.94 36 ILE B C 1
ATOM 2557 O O . ILE B 1 36 ? -13.961 -24.578 -32 1 89.94 36 ILE B O 1
ATOM 2561 N N . ALA B 1 37 ? -15.344 -24.766 -30.297 1 91.12 37 ALA B N 1
ATOM 2562 C CA . ALA B 1 37 ? -16.469 -25.109 -31.156 1 91.12 37 ALA B CA 1
ATOM 2563 C C . ALA B 1 37 ? -16.766 -23.984 -32.156 1 91.12 37 ALA B C 1
ATOM 2565 O O . ALA B 1 37 ? -17.156 -24.25 -33.281 1 91.12 37 ALA B O 1
ATOM 2566 N N . ARG B 1 38 ? -16.516 -22.828 -31.688 1 92.62 38 ARG B N 1
ATOM 2567 C CA . ARG B 1 38 ? -16.797 -21.672 -32.531 1 92.62 38 ARG B CA 1
ATOM 2568 C C . ARG B 1 38 ? -15.586 -21.281 -33.375 1 92.62 38 ARG B C 1
ATOM 2570 O O . ARG B 1 38 ? -15.594 -20.234 -34.031 1 92.62 38 ARG B O 1
ATOM 2577 N N . HIS B 1 39 ? -14.57 -22.016 -33.281 1 89.38 39 HIS B N 1
ATOM 2578 C CA . HIS B 1 39 ? -13.336 -21.812 -34.031 1 89.38 39 HIS B CA 1
ATOM 2579 C C . HIS B 1 39 ? -12.672 -20.484 -33.656 1 89.38 39 HIS B C 1
ATOM 2581 O O . HIS B 1 39 ? -12.008 -19.859 -34.5 1 89.38 39 HIS B O 1
ATOM 2587 N N . GLU B 1 40 ? -12.977 -20.109 -32.438 1 89.31 40 GLU B N 1
ATOM 2588 C CA . GLU B 1 40 ? -12.328 -18.906 -31.906 1 89.31 40 GLU B CA 1
ATOM 2589 C C . GLU B 1 40 ? -10.984 -19.25 -31.281 1 89.31 40 GLU B C 1
ATOM 2591 O O . GLU B 1 40 ? -10.164 -18.359 -31.047 1 89.31 40 GLU B O 1
ATOM 2596 N N . LEU B 1 41 ? -10.844 -20.484 -30.984 1 88.06 41 LEU B N 1
ATOM 2597 C CA . LEU B 1 41 ? -9.57 -21.031 -30.531 1 88.06 41 LEU B CA 1
ATOM 2598 C C . LEU B 1 41 ? -9.18 -22.25 -31.359 1 88.06 41 LEU B C 1
ATOM 2600 O O . LEU B 1 41 ? -9.922 -23.219 -31.422 1 88.06 41 LEU B O 1
ATOM 2604 N N . ARG B 1 42 ? -8.039 -22.109 -32.062 1 86.75 42 ARG B N 1
ATOM 2605 C CA . ARG B 1 42 ? -7.555 -23.203 -32.906 1 86.75 42 ARG B CA 1
ATOM 2606 C C . ARG B 1 42 ? -6.359 -23.891 -32.25 1 86.75 42 ARG B C 1
ATOM 2608 O O . ARG B 1 42 ? -5.262 -23.906 -32.812 1 86.75 42 ARG B O 1
ATOM 2615 N N . ALA B 1 43 ? -6.551 -24.453 -31.109 1 91.44 43 ALA B N 1
ATOM 2616 C CA . ALA B 1 43 ? -5.516 -25.156 -30.359 1 91.44 43 ALA B CA 1
ATOM 2617 C C . ALA B 1 43 ? -6.129 -26.25 -29.469 1 91.44 43 ALA B C 1
ATOM 2619 O O . ALA B 1 43 ? -7.262 -26.109 -29 1 91.44 43 ALA B O 1
ATOM 2620 N N . GLU B 1 44 ? -5.418 -27.281 -29.328 1 92.88 44 GLU B N 1
ATOM 2621 C CA . GLU B 1 44 ? -5.801 -28.297 -28.344 1 92.88 44 GLU B CA 1
ATOM 2622 C C . GLU B 1 44 ? -5.469 -27.828 -26.922 1 92.88 44 GLU B C 1
ATOM 2624 O O . GLU B 1 44 ? -4.355 -27.375 -26.656 1 92.88 44 GLU B O 1
ATOM 2629 N N . VAL B 1 45 ? -6.461 -27.922 -26.062 1 95.81 45 VAL B N 1
ATOM 2630 C CA . VAL B 1 45 ? -6.27 -27.453 -24.703 1 95.81 45 VAL B CA 1
ATOM 2631 C C . VAL B 1 45 ? -6.516 -28.578 -23.719 1 95.81 45 VAL B C 1
ATOM 2633 O O . VAL B 1 45 ? -7.578 -29.219 -23.734 1 95.81 45 VAL B O 1
ATOM 2636 N N . GLU B 1 46 ? -5.527 -28.859 -22.906 1 95.56 46 GLU B N 1
ATOM 2637 C CA . GLU B 1 46 ? -5.719 -29.688 -21.719 1 95.56 46 GLU B CA 1
ATOM 2638 C C . GLU B 1 46 ? -6.055 -28.828 -20.5 1 95.56 46 GLU B C 1
ATOM 2640 O O . GLU B 1 46 ? -5.406 -27.812 -20.25 1 95.56 46 GLU B O 1
ATOM 2645 N N . ILE B 1 47 ? -7.074 -29.234 -19.828 1 94.75 47 ILE B N 1
ATOM 2646 C CA . ILE B 1 47 ? -7.43 -28.516 -18.609 1 94.75 47 ILE B CA 1
ATOM 2647 C C . ILE B 1 47 ? -7.031 -29.344 -17.391 1 94.75 47 ILE B C 1
ATOM 2649 O O . ILE B 1 47 ? -7.508 -30.469 -17.219 1 94.75 47 ILE B O 1
ATOM 2653 N N . ALA B 1 48 ? -6.109 -28.828 -16.625 1 94.44 48 ALA B N 1
ATOM 2654 C CA . ALA B 1 48 ? -5.688 -29.406 -15.352 1 94.44 48 ALA B CA 1
ATOM 2655 C C . ALA B 1 48 ? -6.254 -28.625 -14.172 1 94.44 48 ALA B C 1
ATOM 2657 O O . ALA B 1 48 ? -5.777 -27.547 -13.852 1 94.44 48 ALA B O 1
ATOM 2658 N N . ARG B 1 49 ? -7.18 -29.203 -13.531 1 92.5 49 ARG B N 1
ATOM 2659 C CA . ARG B 1 49 ? -7.7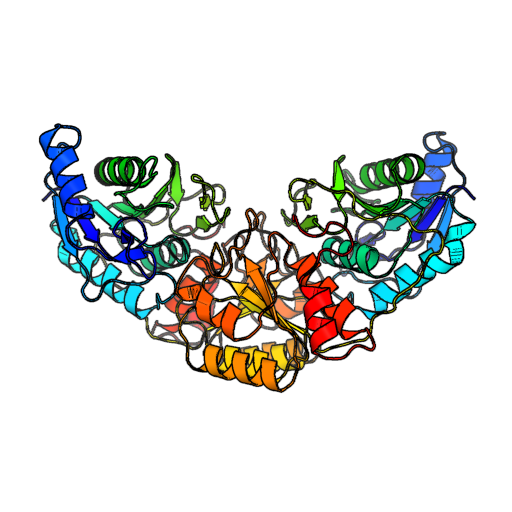97 -28.562 -12.375 1 92.5 49 ARG B CA 1
ATOM 2660 C C . ARG B 1 49 ? -7.062 -28.922 -11.086 1 92.5 49 ARG B C 1
ATOM 2662 O O . ARG B 1 49 ? -6.785 -30.094 -10.836 1 92.5 49 ARG B O 1
ATOM 2669 N N . LEU B 1 50 ? -6.754 -27.859 -10.352 1 92.62 50 LEU B N 1
ATOM 2670 C CA . LEU B 1 50 ? -6.195 -28.141 -9.039 1 92.62 50 LEU B CA 1
ATOM 2671 C C . LEU B 1 50 ? -7.27 -28.688 -8.094 1 92.62 50 LEU B C 1
ATOM 2673 O O . LEU B 1 50 ? -8.438 -28.297 -8.203 1 92.62 50 LEU B O 1
ATOM 2677 N N . ASP B 1 51 ? -6.855 -29.547 -7.246 1 90.62 51 ASP B N 1
ATOM 2678 C CA . ASP B 1 51 ? -7.746 -30.078 -6.223 1 90.62 51 ASP B CA 1
ATOM 2679 C C . ASP B 1 51 ? -7.07 -30.078 -4.852 1 90.62 51 ASP B C 1
ATOM 2681 O O . ASP B 1 51 ? -6.094 -30.797 -4.633 1 90.62 51 ASP B O 1
ATOM 2685 N N . PRO B 1 52 ? -7.637 -29.391 -3.877 1 89.75 52 PRO B N 1
ATOM 2686 C CA . PRO B 1 52 ? -8.781 -28.484 -3.928 1 89.75 52 PRO B CA 1
ATOM 2687 C C . PRO B 1 52 ? -8.484 -27.203 -4.711 1 89.75 52 PRO B C 1
ATOM 2689 O O . PRO B 1 52 ? -7.316 -26.828 -4.871 1 89.75 52 PRO B O 1
ATOM 2692 N N . LEU B 1 53 ? -9.531 -26.578 -5.184 1 89.81 53 LEU B N 1
ATOM 2693 C CA . LEU B 1 53 ? -9.414 -25.234 -5.762 1 89.81 53 LEU B CA 1
ATOM 2694 C C . LEU B 1 53 ? -8.992 -24.219 -4.707 1 89.81 53 LEU B C 1
ATOM 2696 O O . LEU B 1 53 ? -9.242 -24.406 -3.518 1 89.81 53 LEU B O 1
ATOM 2700 N N . ILE B 1 54 ? -8.383 -23.172 -5.23 1 89.06 54 ILE B N 1
ATOM 2701 C CA . ILE B 1 54 ? -7.852 -22.156 -4.336 1 89.06 54 ILE B CA 1
ATOM 2702 C C . ILE B 1 54 ? -8.852 -21.016 -4.211 1 89.06 54 ILE B C 1
ATOM 2704 O O . ILE B 1 54 ? -9.289 -20.453 -5.215 1 89.06 54 ILE B O 1
ATOM 2708 N N . ASP B 1 55 ? -9.242 -20.672 -3.027 1 85.94 55 ASP B N 1
ATOM 2709 C CA . ASP B 1 55 ? -9.766 -19.344 -2.756 1 85.94 55 ASP B CA 1
ATOM 2710 C C . ASP B 1 55 ? -8.648 -18.312 -2.713 1 85.94 55 ASP B C 1
ATOM 2712 O O . ASP B 1 55 ? -7.809 -18.328 -1.81 1 85.94 55 ASP B O 1
ATOM 2716 N N . SER B 1 56 ? -8.656 -17.438 -3.652 1 91.06 56 SER B N 1
ATOM 2717 C CA . SER B 1 56 ? -7.504 -16.562 -3.809 1 91.06 56 SER B CA 1
ATOM 2718 C C . SER B 1 56 ? -7.215 -15.789 -2.525 1 91.06 56 SER B C 1
ATOM 2720 O O . SER B 1 56 ? -6.062 -15.469 -2.23 1 91.06 56 SER B O 1
ATOM 2722 N N . ALA B 1 57 ? -8.234 -15.43 -1.718 1 90.25 57 ALA B N 1
ATOM 2723 C CA . ALA B 1 57 ? -8.016 -14.742 -0.449 1 90.25 57 ALA B CA 1
ATOM 2724 C C . ALA B 1 57 ? -7.27 -15.633 0.541 1 90.25 57 ALA B C 1
ATOM 2726 O O . ALA B 1 57 ? -6.684 -15.141 1.507 1 90.25 57 ALA B O 1
ATOM 2727 N N . ASN B 1 58 ? -7.27 -16.938 0.257 1 92.25 58 ASN B N 1
ATOM 2728 C CA . ASN B 1 58 ? -6.629 -17.891 1.154 1 92.25 58 ASN B CA 1
ATOM 2729 C C . ASN B 1 58 ? -5.387 -18.516 0.522 1 92.25 58 ASN B C 1
ATOM 2731 O O . ASN B 1 58 ? -4.832 -19.484 1.048 1 92.25 58 ASN B O 1
ATOM 2735 N N . ALA B 1 59 ? -5.008 -18 -0.619 1 94.81 59 ALA B N 1
ATOM 2736 C CA . ALA B 1 59 ? -3.805 -18.516 -1.269 1 94.81 59 ALA B CA 1
ATOM 2737 C C . ALA B 1 59 ? -2.598 -18.422 -0.339 1 94.81 59 ALA B C 1
ATOM 2739 O O . ALA B 1 59 ? -2.502 -17.5 0.478 1 94.81 59 ALA B O 1
ATOM 2740 N N . THR B 1 60 ? -1.712 -19.375 -0.396 1 97.12 60 THR B N 1
ATOM 2741 C CA . THR B 1 60 ? -0.46 -19.438 0.351 1 97.12 60 THR B CA 1
ATOM 2742 C C . THR B 1 60 ? 0.695 -19.844 -0.564 1 97.12 60 THR B C 1
ATOM 2744 O O . THR B 1 60 ? 0.479 -20.234 -1.711 1 97.12 60 THR B O 1
ATOM 2747 N N . PRO B 1 61 ? 1.927 -19.719 -0.084 1 98.25 61 PRO B N 1
ATOM 2748 C CA . PRO B 1 61 ? 3.068 -20.172 -0.883 1 98.25 61 PRO B CA 1
ATOM 2749 C C . PRO B 1 61 ? 2.967 -21.641 -1.274 1 98.25 61 PRO B C 1
ATOM 2751 O O . PRO B 1 61 ? 3.484 -22.047 -2.32 1 98.25 61 PRO B O 1
ATOM 2754 N N . ALA B 1 62 ? 2.275 -22.406 -0.489 1 97.94 62 ALA B N 1
ATOM 2755 C CA . ALA B 1 62 ? 2.045 -23.812 -0.867 1 97.94 62 ALA B CA 1
ATOM 2756 C C . ALA B 1 62 ? 1.265 -23.891 -2.176 1 97.94 62 ALA B C 1
ATOM 2758 O O . ALA B 1 62 ? 1.51 -24.797 -2.99 1 97.94 62 ALA B O 1
ATOM 2759 N N . ASP B 1 63 ? 0.333 -23.016 -2.373 1 97.75 63 ASP B N 1
ATOM 2760 C CA . ASP B 1 63 ? -0.447 -23 -3.605 1 97.75 63 ASP B CA 1
ATOM 2761 C C . ASP B 1 63 ? 0.422 -22.594 -4.797 1 97.75 63 ASP B C 1
ATOM 2763 O O . ASP B 1 63 ? 0.245 -23.125 -5.902 1 97.75 63 ASP B O 1
ATOM 2767 N N . TRP B 1 64 ? 1.372 -21.625 -4.562 1 98.62 64 TRP B N 1
ATOM 2768 C CA . TRP B 1 64 ? 2.32 -21.281 -5.613 1 98.62 64 TRP B CA 1
ATOM 2769 C C . TRP B 1 64 ? 3.084 -22.5 -6.094 1 98.62 64 TRP B C 1
ATOM 2771 O O . TRP B 1 64 ? 3.238 -22.719 -7.301 1 98.62 64 TRP B O 1
ATOM 2781 N N . THR B 1 65 ? 3.486 -23.328 -5.109 1 98.56 65 THR B N 1
ATOM 2782 C CA . THR B 1 65 ? 4.219 -24.547 -5.422 1 98.56 65 THR B CA 1
ATOM 2783 C C . THR B 1 65 ? 3.352 -25.516 -6.23 1 98.56 65 THR B C 1
ATOM 2785 O O . THR B 1 65 ? 3.805 -26.078 -7.23 1 98.56 65 THR B O 1
ATOM 2788 N N . ARG B 1 66 ? 2.125 -25.688 -5.852 1 98.31 66 ARG B N 1
ATOM 2789 C CA . ARG B 1 66 ? 1.219 -26.578 -6.559 1 98.31 66 ARG B CA 1
ATOM 2790 C C . ARG B 1 66 ? 1.066 -26.172 -8.016 1 98.31 66 ARG B C 1
ATOM 2792 O O . ARG B 1 66 ? 1.106 -27.016 -8.914 1 98.31 66 ARG B O 1
ATOM 2799 N N . ILE B 1 67 ? 0.891 -24.906 -8.281 1 98.56 67 ILE B N 1
ATOM 2800 C CA . ILE B 1 67 ? 0.722 -24.391 -9.633 1 98.56 67 ILE B CA 1
ATOM 2801 C C . ILE B 1 67 ? 2.01 -24.609 -10.43 1 98.56 67 ILE B C 1
ATOM 2803 O O . ILE B 1 67 ? 1.978 -25.094 -11.555 1 98.56 67 ILE B O 1
ATOM 2807 N N . ALA B 1 68 ? 3.146 -24.25 -9.789 1 98.56 68 ALA B N 1
ATOM 2808 C CA . ALA B 1 68 ? 4.441 -24.375 -10.453 1 98.56 68 ALA B CA 1
ATOM 2809 C C . ALA B 1 68 ? 4.73 -25.828 -10.805 1 98.56 68 ALA B C 1
ATOM 2811 O O . ALA B 1 68 ? 5.262 -26.125 -11.883 1 98.56 68 ALA B O 1
ATOM 2812 N N . GLU B 1 69 ? 4.371 -26.719 -9.914 1 98.62 69 GLU B N 1
ATOM 2813 C CA . GLU B 1 69 ? 4.57 -28.141 -10.156 1 98.62 69 GLU B CA 1
ATOM 2814 C C . GLU B 1 69 ? 3.715 -28.625 -11.328 1 98.62 69 GLU B C 1
ATOM 2816 O O . GLU B 1 69 ? 4.168 -29.422 -12.141 1 98.62 69 GLU B O 1
ATOM 2821 N N . ALA B 1 70 ? 2.494 -28.172 -11.359 1 98.12 70 ALA B N 1
ATOM 2822 C CA . ALA B 1 70 ? 1.609 -28.547 -12.461 1 98.12 70 ALA B CA 1
ATOM 2823 C C . ALA B 1 70 ? 2.182 -28.094 -13.805 1 98.12 70 ALA B C 1
ATOM 2825 O O . ALA B 1 70 ? 2.107 -28.828 -14.797 1 98.12 70 ALA B O 1
ATOM 2826 N N . ILE B 1 71 ? 2.732 -26.906 -13.852 1 98.25 71 ILE B N 1
ATOM 2827 C CA . ILE B 1 71 ? 3.346 -26.359 -15.055 1 98.25 71 ILE B CA 1
ATOM 2828 C C . ILE B 1 71 ? 4.586 -27.172 -15.414 1 98.25 71 ILE B C 1
ATOM 2830 O O . ILE B 1 71 ? 4.75 -27.594 -16.562 1 98.25 71 ILE B O 1
ATOM 2834 N N . ALA B 1 72 ? 5.41 -27.422 -14.398 1 97.88 72 ALA B N 1
ATOM 2835 C CA . ALA B 1 72 ? 6.664 -28.141 -14.625 1 97.88 72 ALA B CA 1
ATOM 2836 C C . ALA B 1 72 ? 6.402 -29.547 -15.18 1 97.88 72 ALA B C 1
ATOM 2838 O O . ALA B 1 72 ? 7.109 -30 -16.078 1 97.88 72 ALA B O 1
ATOM 2839 N N . ALA B 1 73 ? 5.379 -30.156 -14.703 1 97.25 73 ALA B N 1
ATOM 2840 C CA . ALA B 1 73 ? 5.047 -31.531 -15.094 1 97.25 73 ALA B CA 1
ATOM 2841 C C . ALA B 1 73 ? 4.648 -31.594 -16.562 1 97.25 73 ALA B C 1
ATOM 2843 O O . ALA B 1 73 ? 4.742 -32.656 -17.188 1 97.25 73 ALA B O 1
ATOM 2844 N N . ARG B 1 74 ? 4.254 -30.469 -17.141 1 96.94 74 ARG B N 1
ATOM 2845 C CA . ARG B 1 74 ? 3.734 -30.438 -18.516 1 96.94 74 ARG B CA 1
ATOM 2846 C C . ARG B 1 74 ? 4.586 -29.547 -19.406 1 96.94 74 ARG B C 1
ATOM 2848 O O . ARG B 1 74 ? 4.195 -29.234 -20.531 1 96.94 74 ARG B O 1
ATOM 2855 N N . HIS B 1 75 ? 5.668 -29.109 -18.906 1 96.31 75 HIS B N 1
ATOM 2856 C CA . HIS B 1 75 ? 6.473 -28.062 -19.547 1 96.31 75 HIS B CA 1
ATOM 2857 C C . HIS B 1 75 ? 6.895 -28.484 -20.953 1 96.31 75 HIS B C 1
ATOM 2859 O O . HIS B 1 75 ? 6.844 -27.672 -21.875 1 96.31 75 HIS B O 1
ATOM 2865 N N . ASP 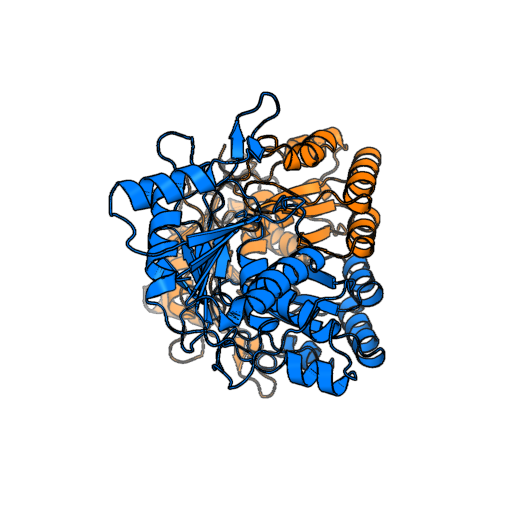B 1 76 ? 7.262 -29.703 -21.141 1 94.44 76 ASP B N 1
ATOM 2866 C CA . ASP B 1 76 ? 7.785 -30.141 -22.438 1 94.44 76 ASP B CA 1
ATOM 2867 C C . ASP B 1 76 ? 6.656 -30.578 -23.359 1 94.44 76 ASP B C 1
ATOM 2869 O O . ASP B 1 76 ? 6.844 -30.672 -24.578 1 94.44 76 ASP B O 1
ATOM 2873 N N . ALA B 1 77 ? 5.523 -30.797 -22.766 1 95.69 77 ALA B N 1
ATOM 2874 C CA . ALA B 1 77 ? 4.41 -31.344 -23.547 1 95.69 77 ALA B CA 1
ATOM 2875 C C . ALA B 1 77 ? 3.547 -30.219 -24.109 1 95.69 77 ALA B C 1
ATOM 2877 O O . ALA B 1 77 ? 2.861 -30.391 -25.125 1 95.69 77 ALA B O 1
ATOM 2878 N N . ALA B 1 78 ? 3.559 -29.062 -23.484 1 96.56 78 ALA B N 1
ATOM 2879 C CA . ALA B 1 78 ? 2.688 -27.969 -23.891 1 96.56 78 ALA B CA 1
ATOM 2880 C C . ALA B 1 78 ? 3.496 -26.828 -24.5 1 96.56 78 ALA B C 1
ATOM 2882 O O . ALA B 1 78 ? 4.629 -26.578 -24.094 1 96.56 78 ALA B O 1
ATOM 2883 N N . LYS B 1 79 ? 2.859 -26.109 -25.406 1 96.31 79 LYS B N 1
ATOM 2884 C CA . LYS B 1 79 ? 3.492 -24.938 -26.016 1 96.31 79 LYS B CA 1
ATOM 2885 C C . LYS B 1 79 ? 3.311 -23.703 -25.156 1 96.31 79 LYS B C 1
ATOM 2887 O O . LYS B 1 79 ? 4.082 -22.75 -25.25 1 96.31 79 LYS B O 1
ATOM 2892 N N . GLY B 1 80 ? 2.309 -23.719 -24.359 1 97.56 80 GLY B N 1
ATOM 2893 C CA . GLY B 1 80 ? 2.004 -22.609 -23.469 1 97.56 80 GLY B CA 1
ATOM 2894 C C . GLY B 1 80 ? 1.037 -22.969 -22.359 1 97.56 80 GLY B C 1
ATOM 2895 O O . GLY B 1 80 ? 0.413 -24.031 -22.406 1 97.56 80 GLY B O 1
ATOM 2896 N N . PHE B 1 81 ? 0.974 -22.109 -21.438 1 98.44 81 PHE B N 1
ATOM 2897 C CA . PHE B 1 81 ? 0.149 -22.375 -20.266 1 98.44 81 PHE B CA 1
ATOM 2898 C C . PHE B 1 81 ? -0.767 -21.188 -19.969 1 98.44 81 PHE B C 1
ATOM 2900 O O . PHE B 1 81 ? -0.392 -20.031 -20.203 1 98.44 81 PHE B O 1
ATOM 2907 N N . VAL B 1 82 ? -1.92 -21.469 -19.469 1 98.5 82 VAL B N 1
ATOM 2908 C CA . VAL B 1 82 ? -2.83 -20.469 -18.906 1 98.5 82 VAL B CA 1
ATOM 2909 C C . VAL B 1 82 ? -3.188 -20.875 -17.469 1 98.5 82 VAL B C 1
ATOM 2911 O O . VAL B 1 82 ? -3.521 -22.031 -17.203 1 98.5 82 VAL B O 1
ATOM 2914 N N . VAL B 1 83 ? -3.021 -19.969 -16.578 1 98.44 83 VAL B N 1
ATOM 2915 C CA . VAL B 1 83 ? -3.41 -20.172 -15.188 1 98.44 83 VAL B CA 1
ATOM 2916 C C . VAL B 1 83 ? -4.566 -19.234 -14.836 1 98.44 83 VAL B C 1
ATOM 2918 O O . VAL B 1 83 ? -4.41 -18.016 -14.852 1 98.44 83 VAL B O 1
ATOM 2921 N N . THR B 1 84 ? -5.707 -19.781 -14.562 1 97.19 84 THR B N 1
ATOM 2922 C CA . THR B 1 84 ? -6.801 -18.969 -14.039 1 97.19 84 THR B CA 1
ATOM 2923 C C . THR B 1 84 ? -6.688 -18.812 -12.523 1 97.19 84 THR B C 1
ATOM 2925 O O . THR B 1 84 ? -6.387 -19.781 -11.82 1 97.19 84 THR B O 1
ATOM 2928 N N . HIS B 1 85 ? -6.875 -17.672 -12.023 1 95.94 85 HIS B N 1
ATOM 2929 C CA . HIS B 1 85 ? -6.66 -17.359 -10.609 1 95.94 85 HIS B CA 1
ATOM 2930 C C . HIS B 1 85 ? -7.637 -16.297 -10.125 1 95.94 85 HIS B C 1
ATOM 2932 O O . HIS B 1 85 ? -8.242 -15.586 -10.93 1 95.94 85 HIS B O 1
ATOM 2938 N N . GLY B 1 86 ? -7.871 -16.281 -8.828 1 93.62 86 GLY B N 1
ATOM 2939 C CA . GLY B 1 86 ? -8.625 -15.172 -8.258 1 93.62 86 GLY B CA 1
ATOM 2940 C C . GLY B 1 86 ? -7.844 -13.875 -8.242 1 93.62 86 GLY B C 1
ATOM 2941 O O . GLY B 1 86 ? -6.625 -13.875 -8.055 1 93.62 86 GLY B O 1
ATOM 2942 N N . THR B 1 87 ? -8.57 -12.75 -8.281 1 94.38 87 THR B N 1
ATOM 2943 C CA . THR B 1 87 ? -7.93 -11.461 -8.523 1 94.38 87 THR B CA 1
ATOM 2944 C C . THR B 1 87 ? -7.297 -10.93 -7.238 1 94.38 87 THR B C 1
ATOM 2946 O O . THR B 1 87 ? -6.422 -10.062 -7.281 1 94.38 87 THR B O 1
ATOM 2949 N N . ASP B 1 88 ? -7.633 -11.398 -6.098 1 92.19 88 ASP B N 1
ATOM 2950 C CA . ASP B 1 88 ? -7.145 -10.867 -4.828 1 92.19 88 ASP B CA 1
ATOM 2951 C C . ASP B 1 88 ? -5.633 -11.055 -4.699 1 92.19 88 ASP B C 1
ATOM 2953 O O . ASP B 1 88 ? -4.938 -10.203 -4.152 1 92.19 88 ASP B O 1
ATOM 2957 N N . THR B 1 89 ? -5.133 -12.227 -5.176 1 96.62 89 THR B N 1
ATOM 2958 C CA . THR B 1 89 ? -3.717 -12.508 -4.98 1 96.62 89 THR B CA 1
ATOM 2959 C C . THR B 1 89 ? -3.064 -12.938 -6.293 1 96.62 89 THR B C 1
ATOM 2961 O O . THR B 1 89 ? -2.02 -13.594 -6.285 1 96.62 89 THR B O 1
ATOM 2964 N N . LEU B 1 90 ? -3.738 -12.602 -7.41 1 97.75 90 LEU B N 1
ATOM 2965 C CA . LEU B 1 90 ? -3.26 -12.938 -8.742 1 97.75 90 LEU B CA 1
ATOM 2966 C C . LEU B 1 90 ? -1.857 -12.383 -8.977 1 97.75 90 LEU B C 1
ATOM 2968 O O . LEU B 1 90 ? -0.982 -13.086 -9.484 1 97.75 90 LEU B O 1
ATOM 2972 N N . ALA B 1 91 ? -1.628 -11.133 -8.555 1 98.06 91 ALA B N 1
ATOM 2973 C CA . ALA B 1 91 ? -0.333 -10.492 -8.758 1 98.06 91 ALA B CA 1
ATOM 2974 C C . ALA B 1 91 ? 0.763 -11.203 -7.969 1 98.06 91 ALA B C 1
ATOM 2976 O O . ALA B 1 91 ? 1.867 -11.414 -8.477 1 98.06 91 ALA B O 1
ATOM 2977 N N . HIS B 1 92 ? 0.478 -11.617 -6.727 1 98.5 92 HIS B N 1
ATOM 2978 C CA . HIS B 1 92 ? 1.433 -12.367 -5.922 1 98.5 92 HIS B CA 1
ATOM 2979 C C . HIS B 1 92 ? 1.796 -13.695 -6.594 1 98.5 92 HIS B C 1
ATOM 2981 O O . HIS B 1 92 ? 2.973 -14.055 -6.66 1 98.5 92 HIS B O 1
ATOM 2987 N N . THR B 1 93 ? 0.786 -14.359 -7.086 1 98.56 93 THR B N 1
ATOM 2988 C CA . THR B 1 93 ? 0.996 -15.672 -7.699 1 98.56 93 THR B CA 1
ATOM 2989 C C . THR B 1 93 ? 1.824 -15.539 -8.977 1 98.56 93 THR B C 1
ATOM 2991 O O . THR B 1 93 ? 2.742 -16.328 -9.203 1 98.56 93 THR B O 1
ATOM 2994 N N . ALA B 1 94 ? 1.501 -14.547 -9.781 1 98.25 94 ALA B N 1
ATOM 2995 C CA . ALA B 1 94 ? 2.258 -14.344 -11.016 1 98.25 94 ALA B CA 1
ATOM 2996 C C . ALA B 1 94 ? 3.734 -14.102 -10.719 1 98.25 94 ALA B C 1
ATOM 2998 O O . ALA B 1 94 ? 4.605 -14.711 -11.344 1 98.25 94 ALA B O 1
ATOM 2999 N N . ALA B 1 95 ? 3.988 -13.289 -9.758 1 98 95 ALA B N 1
ATOM 3000 C CA . ALA B 1 95 ? 5.371 -13.023 -9.375 1 98 95 ALA B CA 1
ATOM 3001 C C . ALA B 1 95 ? 6.043 -14.289 -8.844 1 98 95 ALA B C 1
ATOM 3003 O O . ALA B 1 95 ? 7.176 -14.602 -9.211 1 98 95 ALA B O 1
ATOM 3004 N N . ALA B 1 96 ? 5.363 -15 -8.008 1 98.56 96 ALA B N 1
ATOM 3005 C CA . ALA B 1 96 ? 5.91 -16.219 -7.414 1 98.56 96 ALA B CA 1
ATOM 3006 C C . ALA B 1 96 ? 6.281 -17.234 -8.484 1 98.56 96 ALA B C 1
ATOM 3008 O O . ALA B 1 96 ? 7.336 -17.875 -8.406 1 98.56 96 ALA B O 1
ATOM 3009 N N . LEU B 1 97 ? 5.441 -17.359 -9.484 1 98.56 97 LEU B N 1
ATOM 3010 C CA . LEU B 1 97 ? 5.719 -18.297 -10.562 1 98.56 97 LEU B CA 1
ATOM 3011 C C . LEU B 1 97 ? 6.941 -17.859 -11.359 1 98.56 97 LEU B C 1
ATOM 3013 O O . LEU B 1 97 ? 7.75 -18.703 -11.766 1 98.56 97 LEU B O 1
ATOM 3017 N N . ALA B 1 98 ? 7.062 -16.562 -11.562 1 97.19 98 ALA B N 1
ATOM 3018 C CA . ALA B 1 98 ? 8.227 -16.047 -12.281 1 97.19 98 ALA B CA 1
ATOM 3019 C C . ALA B 1 98 ? 9.523 -16.422 -11.57 1 97.19 98 ALA B C 1
ATOM 3021 O O . ALA B 1 98 ? 10.516 -16.75 -12.211 1 97.19 98 ALA B O 1
ATOM 3022 N N . PHE B 1 99 ? 9.477 -16.391 -10.266 1 97.25 99 PHE B N 1
ATOM 3023 C CA . PHE B 1 99 ? 10.672 -16.719 -9.484 1 97.25 99 PHE B CA 1
ATOM 3024 C C . PHE B 1 99 ? 10.883 -18.234 -9.445 1 97.25 99 PHE B C 1
ATOM 3026 O O . PHE B 1 99 ? 12.016 -18.703 -9.523 1 97.25 99 PHE B O 1
ATOM 3033 N N . ALA B 1 100 ? 9.867 -19.016 -9.352 1 97.81 100 ALA B N 1
ATOM 3034 C CA . ALA B 1 100 ? 9.938 -20.438 -9.086 1 97.81 100 ALA B CA 1
ATOM 3035 C C . ALA B 1 100 ? 10.375 -21.219 -10.336 1 97.81 100 ALA B C 1
ATOM 3037 O O . ALA B 1 100 ? 10.977 -22.281 -10.227 1 97.81 100 ALA B O 1
ATOM 3038 N N . LEU B 1 101 ? 10.016 -20.688 -11.516 1 97.56 101 LEU B N 1
ATOM 3039 C CA . LEU B 1 101 ? 10.211 -21.438 -12.75 1 97.56 101 LEU B CA 1
ATOM 3040 C C . LEU B 1 101 ? 11.453 -20.953 -13.492 1 97.56 101 LEU B C 1
ATOM 3042 O O . LEU B 1 101 ? 11.352 -20.406 -14.594 1 97.56 101 LEU B O 1
ATOM 3046 N N . GLU B 1 102 ? 12.562 -21.234 -12.93 1 95.69 102 GLU B N 1
ATOM 3047 C CA . GLU B 1 102 ? 13.828 -20.859 -13.539 1 95.69 102 GLU B CA 1
ATOM 3048 C C . GLU B 1 102 ? 14.078 -21.625 -14.828 1 95.69 102 GLU B C 1
ATOM 3050 O O . GLU B 1 102 ? 13.945 -22.859 -14.852 1 95.69 102 GLU B O 1
ATOM 3055 N N . GLY B 1 103 ? 14.383 -20.922 -15.883 1 95 103 GLY B N 1
ATOM 3056 C CA . GLY B 1 103 ? 14.648 -21.578 -17.156 1 95 103 GLY B CA 1
ATOM 3057 C C . GLY B 1 103 ? 13.391 -21.828 -17.969 1 95 103 GLY B C 1
ATOM 3058 O O . GLY B 1 103 ? 13.414 -22.594 -18.938 1 95 103 GLY B O 1
ATOM 3059 N N . LEU B 1 104 ? 12.266 -21.281 -17.562 1 96.38 104 LEU B N 1
ATOM 3060 C CA . LEU B 1 104 ? 11 -21.438 -18.266 1 96.38 104 LEU B CA 1
ATOM 3061 C C . LEU B 1 104 ? 11.141 -21.078 -19.734 1 96.38 104 LEU B C 1
ATOM 3063 O O . LEU B 1 104 ? 11.562 -19.969 -20.078 1 96.38 104 LEU B O 1
ATOM 3067 N N . ALA B 1 105 ? 10.773 -21.953 -20.609 1 95.5 105 ALA B N 1
ATOM 3068 C CA . ALA B 1 105 ? 10.938 -21.766 -22.047 1 95.5 105 ALA B CA 1
ATOM 3069 C C . ALA B 1 105 ? 9.578 -21.656 -22.734 1 95.5 105 ALA B C 1
ATOM 3071 O O . ALA B 1 105 ? 9.5 -21.781 -23.969 1 95.5 105 ALA B O 1
ATOM 3072 N N . ARG B 1 106 ? 8.555 -21.578 -21.969 1 96.06 106 ARG B N 1
ATOM 3073 C CA . ARG B 1 106 ? 7.18 -21.469 -22.453 1 96.06 106 ARG B CA 1
ATOM 3074 C C . ARG B 1 106 ? 6.488 -20.234 -21.859 1 96.06 106 ARG B C 1
ATOM 3076 O O . ARG B 1 106 ? 6.848 -19.781 -20.781 1 96.06 106 ARG B O 1
ATOM 3083 N N . PRO B 1 107 ? 5.52 -19.734 -22.578 1 96.69 107 PRO B N 1
ATOM 3084 C CA . PRO B 1 107 ? 4.715 -18.688 -21.938 1 96.69 107 PRO B CA 1
ATOM 3085 C C . PRO B 1 107 ? 3.758 -19.234 -20.891 1 96.69 107 PRO B C 1
ATOM 3087 O O . PRO B 1 107 ? 3.137 -20.281 -21.094 1 96.69 107 PRO B O 1
ATOM 3090 N N . VAL B 1 108 ? 3.711 -18.609 -19.797 1 98.19 108 VAL B N 1
ATOM 3091 C CA . VAL B 1 108 ? 2.715 -18.844 -18.75 1 98.19 108 VAL B CA 1
ATOM 3092 C C . VAL B 1 108 ? 1.864 -17.578 -18.562 1 98.19 108 VAL B C 1
ATOM 3094 O O . VAL B 1 108 ? 2.369 -16.531 -18.156 1 98.19 108 VAL B O 1
ATOM 3097 N N . ILE B 1 109 ? 0.603 -17.672 -18.891 1 98.38 109 ILE B N 1
ATOM 3098 C CA . ILE B 1 109 ? -0.305 -16.531 -18.828 1 98.38 109 ILE B CA 1
ATOM 3099 C C . ILE B 1 109 ? -1.244 -16.688 -17.641 1 98.38 109 ILE B C 1
ATOM 3101 O O . ILE B 1 109 ? -2.07 -17.609 -17.609 1 98.38 109 ILE B O 1
ATOM 3105 N N . VAL B 1 110 ? -1.108 -15.797 -16.672 1 98.56 110 VAL B N 1
ATOM 3106 C CA . VAL B 1 110 ? -2.037 -15.766 -15.539 1 98.56 110 VAL B CA 1
ATOM 3107 C C . VAL B 1 110 ? -3.186 -14.805 -15.852 1 98.56 110 VAL B C 1
ATOM 3109 O O . VAL B 1 110 ? -2.965 -13.695 -16.344 1 98.56 110 VAL B O 1
ATOM 3112 N N . THR B 1 111 ? -4.387 -15.258 -15.625 1 98.31 111 THR B N 1
ATOM 3113 C CA . THR B 1 111 ? -5.551 -14.422 -15.891 1 98.31 111 THR B CA 1
ATOM 3114 C C . THR B 1 111 ? -6.66 -14.711 -14.883 1 98.31 111 THR B C 1
ATOM 3116 O O . THR B 1 111 ? -6.465 -15.477 -13.938 1 98.31 111 THR B O 1
ATOM 3119 N N . GLY B 1 112 ? -7.707 -14.062 -14.914 1 96.5 112 GLY B N 1
ATOM 3120 C CA . GLY B 1 112 ? -8.898 -14.164 -14.078 1 96.5 112 GLY B CA 1
ATOM 3121 C C . GLY B 1 112 ? -10.039 -13.289 -14.57 1 96.5 112 GLY B C 1
ATOM 3122 O O . GLY B 1 112 ? -10.164 -13.039 -15.766 1 96.5 112 GLY B O 1
ATOM 3123 N N . ALA B 1 113 ? -10.883 -13.055 -13.633 1 95.5 113 ALA B N 1
ATOM 3124 C CA . ALA B 1 113 ? -12.023 -12.203 -13.969 1 95.5 113 ALA B CA 1
ATOM 3125 C C . ALA B 1 113 ? -12.539 -11.469 -12.727 1 95.5 113 ALA B C 1
ATOM 3127 O O . ALA B 1 113 ? -12.414 -11.969 -11.609 1 95.5 113 ALA B O 1
ATOM 3128 N N . MET B 1 114 ? -13.031 -10.289 -13.023 1 92.06 114 MET B N 1
ATOM 3129 C CA . MET B 1 114 ? -13.648 -9.523 -11.945 1 92.06 114 MET B CA 1
ATOM 3130 C C . MET B 1 114 ? -15.062 -10.023 -11.656 1 92.06 114 MET B C 1
ATOM 3132 O O . MET B 1 114 ? -15.555 -9.891 -10.531 1 92.06 114 MET B O 1
ATOM 3136 N N . ARG B 1 115 ? -15.656 -10.602 -12.664 1 91.06 115 ARG B N 1
ATOM 3137 C CA . ARG B 1 115 ? -16.969 -11.219 -12.547 1 91.06 115 ARG B CA 1
ATOM 3138 C C . ARG B 1 115 ? -16.938 -12.648 -13.07 1 91.06 115 ARG B C 1
ATOM 3140 O O . ARG B 1 115 ? -16.25 -12.953 -14.047 1 91.06 115 ARG B O 1
ATOM 3147 N N . PRO B 1 116 ? -17.75 -13.469 -12.445 1 89.62 116 PRO B N 1
ATOM 3148 C CA . PRO B 1 116 ? -17.75 -14.867 -12.883 1 89.62 116 PRO B CA 1
ATOM 3149 C C . PRO B 1 116 ? -18.172 -15.023 -14.344 1 89.62 116 PRO B C 1
ATOM 3151 O O . PRO B 1 116 ? -18.953 -14.219 -14.859 1 89.62 116 PRO B O 1
ATOM 3154 N N . LEU B 1 117 ? -17.688 -16.062 -15.008 1 89.56 117 LEU B N 1
ATOM 3155 C CA . LEU B 1 117 ? -17.953 -16.391 -16.406 1 89.56 117 LEU B CA 1
ATOM 3156 C C . LEU B 1 117 ? -19.453 -16.469 -16.672 1 89.56 117 LEU B C 1
ATOM 3158 O O . LEU B 1 117 ? -19.922 -16.078 -17.734 1 89.56 117 LEU B O 1
ATOM 3162 N N . GLY B 1 118 ? -20.219 -16.859 -15.75 1 82.94 118 GLY B N 1
ATOM 3163 C CA . GLY B 1 118 ? -21.641 -17.078 -15.961 1 82.94 118 GLY B CA 1
ATOM 3164 C C . GLY B 1 118 ? -22.469 -15.82 -15.828 1 82.94 118 GLY B C 1
ATOM 3165 O O . GLY B 1 118 ? -23.656 -15.82 -16.141 1 82.94 118 GLY B O 1
ATOM 3166 N N . GLU B 1 119 ? -21.891 -14.742 -15.414 1 87.44 119 GLU B N 1
ATOM 3167 C CA . GLU B 1 119 ? -22.625 -13.508 -15.195 1 87.44 119 GLU B CA 1
ATOM 3168 C C . GLU B 1 119 ? -22.672 -12.656 -16.469 1 87.44 119 GLU B C 1
ATOM 3170 O O . GLU B 1 119 ? -21.703 -12.625 -17.234 1 87.44 119 GLU B O 1
ATOM 3175 N N . THR B 1 120 ? -23.844 -11.969 -16.641 1 88.81 120 THR B N 1
ATOM 3176 C CA . THR B 1 120 ? -23.969 -11.031 -17.75 1 88.81 120 THR B CA 1
ATOM 3177 C C . THR B 1 120 ? -22.938 -9.914 -17.641 1 88.81 120 THR B C 1
ATOM 3179 O O . THR B 1 120 ? -22.781 -9.328 -16.562 1 88.81 120 THR B O 1
ATOM 3182 N N . GLY B 1 121 ? -22.266 -9.727 -18.719 1 91.56 121 GLY B N 1
ATOM 3183 C CA . GLY B 1 121 ? -21.281 -8.648 -18.734 1 91.56 121 GLY B CA 1
ATOM 3184 C C . GLY B 1 121 ? -19.953 -9.031 -18.109 1 91.56 121 GLY B C 1
ATOM 3185 O O . GLY B 1 121 ? -19.125 -8.164 -17.828 1 91.56 121 GLY B O 1
ATOM 3186 N N . SER B 1 122 ? -19.828 -10.242 -17.922 1 93.88 122 SER B N 1
ATOM 3187 C CA . SER B 1 122 ? -18.578 -10.734 -17.344 1 93.88 122 SER B CA 1
ATOM 3188 C C . SER B 1 122 ? -17.391 -10.422 -18.234 1 93.88 122 SER B C 1
ATOM 3190 O O . SER B 1 122 ? -17.484 -10.523 -19.469 1 93.88 122 SER B O 1
ATOM 3192 N N . ASP B 1 123 ? -16.312 -9.984 -17.562 1 95.75 123 ASP B N 1
ATOM 3193 C CA . ASP B 1 123 ? -15.055 -9.805 -18.266 1 95.75 123 ASP B CA 1
ATOM 3194 C C . ASP B 1 123 ? -14.336 -11.133 -18.469 1 95.75 123 ASP B C 1
ATOM 3196 O O . ASP B 1 123 ? -13.305 -11.203 -19.141 1 95.75 123 ASP B O 1
ATOM 3200 N N . GLY B 1 124 ? -14.867 -12.211 -17.969 1 95.25 124 GLY B N 1
ATOM 3201 C CA . GLY B 1 124 ? -14.25 -13.531 -17.938 1 95.25 124 GLY B CA 1
ATOM 3202 C C . GLY B 1 124 ? -14.008 -14.102 -19.328 1 95.25 124 GLY B C 1
ATOM 3203 O O . GLY B 1 124 ? -12.891 -14.516 -19.641 1 95.25 124 GLY B O 1
ATOM 3204 N N . PRO B 1 125 ? -15.078 -14.102 -20.172 1 94.75 125 PRO B N 1
ATOM 3205 C CA . PRO B 1 125 ? -14.898 -14.672 -21.5 1 94.75 125 PRO B CA 1
ATOM 3206 C C . PRO B 1 125 ? -13.773 -14 -22.281 1 94.75 125 PRO B C 1
ATOM 3208 O O . PRO B 1 125 ? -12.93 -14.68 -22.875 1 94.75 125 PRO B O 1
ATOM 3211 N N . ARG B 1 126 ? -13.719 -12.719 -22.266 1 95.88 126 ARG B N 1
ATOM 3212 C CA . ARG B 1 126 ? -12.688 -11.992 -23 1 95.88 126 ARG B CA 1
ATOM 3213 C C . ARG B 1 126 ? -11.305 -12.242 -22.391 1 95.88 126 ARG B C 1
ATOM 3215 O O . ARG B 1 126 ? -10.336 -12.469 -23.109 1 95.88 126 ARG B O 1
ATOM 3222 N N . ASN B 1 127 ? -11.211 -12.172 -21.062 1 97.62 127 ASN B N 1
ATOM 3223 C CA . ASN B 1 127 ? -9.938 -12.43 -20.406 1 97.62 127 ASN B CA 1
ATOM 3224 C C . ASN B 1 127 ? -9.414 -13.828 -20.734 1 97.62 127 ASN B C 1
ATOM 3226 O O . ASN B 1 127 ? -8.227 -13.992 -21.031 1 97.62 127 ASN B O 1
ATOM 3230 N N . LEU B 1 128 ? -10.312 -14.781 -20.688 1 96.88 128 LEU B N 1
ATOM 3231 C CA . LEU B 1 128 ? -9.914 -16.156 -20.953 1 96.88 128 LEU B CA 1
ATOM 3232 C C . LEU B 1 128 ? -9.492 -16.328 -22.406 1 96.88 128 LEU B C 1
ATOM 3234 O O . LEU B 1 128 ? -8.438 -16.922 -22.688 1 96.88 128 LEU B O 1
ATOM 3238 N N . SER B 1 129 ? -10.289 -15.828 -23.297 1 96.5 129 SER B N 1
ATOM 3239 C CA . SER B 1 129 ? -9.969 -15.922 -24.719 1 96.5 129 SER B CA 1
ATOM 3240 C C . SER B 1 129 ? -8.633 -15.258 -25.031 1 96.5 129 SER B C 1
ATOM 3242 O O . SER B 1 129 ? -7.789 -15.836 -25.719 1 96.5 129 SER B O 1
ATOM 3244 N N . ASP B 1 130 ? -8.453 -14.062 -24.516 1 97.38 130 ASP B N 1
ATOM 3245 C CA . ASP B 1 130 ? -7.203 -13.336 -24.719 1 97.38 130 ASP B CA 1
ATOM 3246 C C . ASP B 1 130 ? -6.016 -14.109 -24.156 1 97.38 130 ASP B C 1
ATOM 3248 O O . ASP B 1 130 ? -4.941 -14.141 -24.766 1 97.38 130 ASP B O 1
ATOM 3252 N N . ALA B 1 131 ? -6.238 -14.688 -23.016 1 98.06 131 ALA B N 1
ATOM 3253 C CA . ALA B 1 131 ? -5.164 -15.438 -22.359 1 98.06 131 ALA B CA 1
ATOM 3254 C C . ALA B 1 131 ? -4.758 -16.656 -23.203 1 98.06 131 ALA B C 1
ATOM 3256 O O . ALA B 1 131 ? -3.568 -16.938 -23.359 1 98.06 131 ALA B O 1
ATOM 3257 N N . LEU B 1 132 ? -5.711 -17.375 -23.703 1 97.31 132 LEU B N 1
ATOM 3258 C CA . LEU B 1 132 ? -5.445 -18.547 -24.547 1 97.31 132 LEU B CA 1
ATOM 3259 C C . LEU B 1 132 ? -4.719 -18.141 -25.812 1 97.31 132 LEU B C 1
ATOM 3261 O O . LEU B 1 132 ? -3.744 -18.797 -26.203 1 97.31 132 LEU B O 1
ATOM 3265 N N . ASP B 1 133 ? -5.141 -17.062 -26.375 1 96.38 133 ASP B N 1
ATOM 3266 C CA . ASP B 1 133 ? -4.473 -16.562 -27.578 1 96.38 133 ASP B CA 1
ATOM 3267 C C . ASP B 1 133 ? -3.035 -16.156 -27.266 1 96.38 133 ASP B C 1
ATOM 3269 O O . ASP B 1 133 ? -2.111 -16.484 -28.016 1 96.38 133 ASP B O 1
ATOM 3273 N N . THR B 1 134 ? -2.902 -15.469 -26.188 1 96.75 134 THR B N 1
ATOM 3274 C CA . THR B 1 134 ? -1.592 -14.969 -25.781 1 96.75 134 THR B CA 1
ATOM 3275 C C . THR B 1 134 ? -0.64 -16.109 -25.469 1 96.75 134 THR B C 1
ATOM 3277 O O . THR B 1 134 ? 0.558 -16.031 -25.75 1 96.75 134 THR B O 1
ATOM 3280 N N . ALA B 1 135 ? -1.153 -17.141 -24.922 1 97.38 135 ALA B N 1
ATOM 3281 C CA . ALA B 1 135 ? -0.332 -18.281 -24.547 1 97.38 135 ALA B CA 1
ATOM 3282 C C . ALA B 1 135 ? 0.295 -18.938 -25.766 1 97.38 135 ALA B C 1
ATOM 3284 O O . ALA B 1 135 ? 1.295 -19.656 -25.656 1 97.38 135 ALA B O 1
ATOM 3285 N N . LEU B 1 136 ? -0.297 -18.766 -26.953 1 95.25 136 LEU B N 1
ATOM 3286 C CA . LEU B 1 136 ? 0.208 -19.359 -28.188 1 95.25 136 LEU B CA 1
ATOM 3287 C C . LEU B 1 136 ? 1.266 -18.453 -28.812 1 95.25 136 LEU B C 1
ATOM 3289 O O . LEU B 1 136 ? 2.1 -18.922 -29.594 1 95.25 136 LEU B O 1
ATOM 3293 N N . LEU B 1 137 ? 1.271 -17.141 -28.438 1 93.19 137 LEU B N 1
ATOM 3294 C CA . LEU B 1 137 ? 2.012 -16.172 -29.234 1 93.19 137 LEU B CA 1
ATOM 3295 C C . LEU B 1 137 ? 3.076 -15.477 -28.406 1 93.19 137 LEU B C 1
ATOM 3297 O O . LEU B 1 137 ? 4.062 -14.961 -28.938 1 93.19 137 LEU B O 1
ATOM 3301 N N . ALA B 1 138 ? 2.912 -15.43 -27.141 1 93.94 138 ALA B N 1
ATOM 3302 C CA . ALA B 1 138 ? 3.789 -14.633 -26.281 1 93.94 138 ALA B CA 1
ATOM 3303 C C . ALA B 1 138 ? 5.164 -15.289 -26.156 1 93.94 138 ALA B C 1
ATOM 3305 O O . ALA B 1 138 ? 5.297 -16.5 -26.328 1 93.94 138 ALA B O 1
ATOM 3306 N N . PRO B 1 139 ? 6.238 -14.461 -25.938 1 94.19 139 PRO B N 1
ATOM 3307 C CA . PRO B 1 139 ? 7.543 -15.039 -25.609 1 94.19 139 PRO B CA 1
ATOM 3308 C C . PRO B 1 139 ? 7.531 -15.773 -24.266 1 94.19 139 PRO B C 1
ATOM 3310 O O . PRO B 1 139 ? 6.637 -15.562 -23.438 1 94.19 139 PRO B O 1
ATOM 3313 N N . PRO B 1 140 ? 8.562 -16.656 -24.078 1 95.38 140 PRO B N 1
ATOM 3314 C CA . PRO B 1 140 ? 8.656 -17.359 -22.797 1 95.38 140 PRO B CA 1
ATOM 3315 C C . PRO B 1 140 ? 8.68 -16.391 -21.609 1 95.38 140 PRO B C 1
ATOM 3317 O O . PRO B 1 140 ? 9.258 -15.305 -21.703 1 95.38 140 PRO B O 1
ATOM 3320 N N . GLY B 1 141 ? 8.086 -16.797 -20.531 1 96.06 141 GLY B N 1
ATOM 3321 C CA . GLY B 1 141 ? 8.008 -16 -19.312 1 96.06 141 GLY B CA 1
ATOM 3322 C C . GLY B 1 141 ? 6.625 -16.016 -18.688 1 96.06 141 GLY B C 1
ATOM 3323 O O . GLY B 1 141 ? 5.676 -16.547 -19.266 1 96.06 141 GLY B O 1
ATOM 3324 N N . VAL B 1 142 ? 6.512 -15.469 -17.547 1 97.31 142 VAL B N 1
ATOM 3325 C CA . VAL B 1 142 ? 5.23 -15.359 -16.844 1 97.31 142 VAL B CA 1
ATOM 3326 C C . VAL B 1 142 ? 4.617 -13.984 -17.094 1 97.31 142 VAL B C 1
ATOM 3328 O O . VAL B 1 142 ? 5.25 -12.961 -16.844 1 97.31 142 VAL B O 1
ATOM 3331 N N . TRP B 1 143 ? 3.451 -14.039 -17.625 1 97 143 TRP B N 1
ATOM 3332 C CA . TRP B 1 143 ? 2.703 -12.836 -17.969 1 97 143 TRP B CA 1
ATOM 3333 C C . TRP B 1 143 ? 1.337 -12.836 -17.297 1 97 143 TRP B C 1
ATOM 3335 O O . TRP B 1 143 ? 0.849 -13.883 -16.859 1 97 143 TRP B O 1
ATOM 3345 N N . VAL B 1 144 ? 0.783 -11.633 -17.188 1 97.5 144 VAL B N 1
ATOM 3346 C CA . VAL B 1 144 ? -0.618 -11.469 -16.812 1 97.5 144 VAL B CA 1
ATOM 3347 C C . VAL B 1 144 ? -1.402 -10.891 -17.984 1 97.5 144 VAL B C 1
ATOM 3349 O O . VAL B 1 144 ? -0.979 -9.906 -18.594 1 97.5 144 VAL B O 1
ATOM 3352 N N . GLN B 1 145 ? -2.402 -11.578 -18.375 1 97.81 145 GLN B N 1
ATOM 3353 C CA . GLN B 1 145 ? -3.326 -11.086 -19.391 1 97.81 145 GLN B CA 1
ATOM 3354 C C . GLN B 1 145 ? -4.664 -10.695 -18.766 1 97.81 145 GLN B C 1
ATOM 3356 O O . GLN B 1 145 ? -5.414 -11.555 -18.297 1 97.81 145 GLN B O 1
ATOM 3361 N N . PHE B 1 146 ? -4.918 -9.422 -18.797 1 97.56 146 PHE B N 1
ATOM 3362 C CA . PHE B 1 146 ? -6.121 -8.914 -18.141 1 97.56 146 PHE B CA 1
ATOM 3363 C C . PHE B 1 146 ? -6.621 -7.648 -18.828 1 97.56 146 PHE B C 1
ATOM 3365 O O . PHE B 1 146 ? -5.836 -6.746 -19.125 1 97.56 146 PHE B O 1
ATOM 3372 N N . ALA B 1 147 ? -7.898 -7.598 -19.109 1 97.69 147 ALA B N 1
ATOM 3373 C CA . ALA B 1 147 ? -8.562 -6.445 -19.703 1 97.69 147 ALA B CA 1
ATOM 3374 C C . ALA B 1 147 ? -7.844 -6 -20.984 1 97.69 147 ALA B C 1
ATOM 3376 O O . ALA B 1 147 ? -7.602 -4.809 -21.172 1 97.69 147 ALA B O 1
ATOM 3377 N N . GLY B 1 148 ? -7.438 -6.957 -21.703 1 96.81 148 GLY B N 1
ATOM 3378 C CA . GLY B 1 148 ? -6.883 -6.684 -23.016 1 96.81 148 GLY B CA 1
ATOM 3379 C C . GLY B 1 148 ? -5.41 -6.328 -22.969 1 96.81 148 GLY B C 1
ATOM 3380 O O . GLY B 1 148 ? -4.809 -6.031 -24.016 1 96.81 148 GLY B O 1
ATOM 3381 N N . ARG B 1 149 ? -4.805 -6.426 -21.844 1 96 149 ARG B N 1
ATOM 3382 C CA . ARG B 1 149 ? -3.406 -6.027 -21.703 1 96 149 ARG B CA 1
ATOM 3383 C C . ARG B 1 149 ? -2.543 -7.203 -21.266 1 96 149 ARG B C 1
ATOM 3385 O O . ARG B 1 149 ? -2.959 -8.008 -20.438 1 96 149 ARG B O 1
ATOM 3392 N N . ARG B 1 150 ? -1.401 -7.289 -21.891 1 95.69 150 ARG B N 1
ATOM 3393 C CA . ARG B 1 150 ? -0.376 -8.219 -21.422 1 95.69 150 ARG B CA 1
ATOM 3394 C C . ARG B 1 150 ? 0.636 -7.516 -20.531 1 95.69 150 ARG B C 1
ATOM 3396 O O . ARG B 1 150 ? 1.308 -6.578 -20.953 1 95.69 150 ARG B O 1
ATOM 3403 N N . LEU B 1 151 ? 0.758 -8.008 -19.344 1 96 151 LEU B N 1
ATOM 3404 C CA . LEU B 1 151 ? 1.594 -7.359 -18.328 1 96 151 LEU B CA 1
ATOM 3405 C C . LEU B 1 151 ? 2.691 -8.305 -17.859 1 96 151 LEU B C 1
ATOM 3407 O O . LEU B 1 151 ? 2.514 -9.523 -17.844 1 96 151 LEU B O 1
ATOM 3411 N N . HIS B 1 152 ? 3.877 -7.738 -17.438 1 96 152 HIS B N 1
ATOM 3412 C CA . HIS B 1 152 ? 4.961 -8.523 -16.859 1 96 152 HIS B CA 1
ATOM 3413 C C . HIS B 1 152 ? 4.527 -9.195 -15.57 1 96 152 HIS B C 1
ATOM 3415 O O . HIS B 1 152 ? 4.133 -8.523 -14.617 1 96 152 HIS B O 1
ATOM 3421 N N . GLY B 1 153 ? 4.641 -10.43 -15.453 1 96.44 153 GLY B N 1
ATOM 3422 C CA . GLY B 1 153 ? 4.07 -11.203 -14.367 1 96.44 153 GLY B CA 1
ATOM 3423 C C . GLY B 1 153 ? 4.672 -10.867 -13.016 1 96.44 153 GLY B C 1
ATOM 3424 O O . GLY B 1 153 ? 4.035 -11.062 -11.977 1 96.44 153 GLY B O 1
ATOM 3425 N N . ALA B 1 154 ? 5.848 -10.328 -13.031 1 96.12 154 ALA B N 1
ATOM 3426 C CA . ALA B 1 154 ? 6.523 -10.039 -11.773 1 96.12 154 ALA B CA 1
ATOM 3427 C C . ALA B 1 154 ? 6.516 -8.539 -11.477 1 96.12 154 ALA B C 1
ATOM 3429 O O . ALA B 1 154 ? 7.285 -8.062 -10.648 1 96.12 154 ALA B O 1
ATOM 3430 N N . ARG B 1 155 ? 5.711 -7.809 -12.18 1 95.75 155 ARG B N 1
ATOM 3431 C CA . ARG B 1 155 ? 5.676 -6.363 -11.977 1 95.75 155 ARG B CA 1
ATOM 3432 C C . ARG B 1 155 ? 4.246 -5.863 -11.82 1 95.75 155 ARG B C 1
ATOM 3434 O O . ARG B 1 155 ? 3.996 -4.656 -11.836 1 95.75 155 ARG B O 1
ATOM 3441 N N . VAL B 1 156 ? 3.346 -6.793 -11.656 1 96 156 VAL B N 1
ATOM 3442 C CA . VAL B 1 156 ? 1.919 -6.488 -11.688 1 96 156 VAL B CA 1
ATOM 3443 C C . VAL B 1 156 ? 1.428 -6.152 -10.281 1 96 156 VAL B C 1
ATOM 3445 O O . VAL B 1 156 ? 1.919 -6.703 -9.297 1 96 156 VAL B O 1
ATOM 3448 N N . ARG B 1 157 ? 0.495 -5.242 -10.172 1 95.38 157 ARG B N 1
ATOM 3449 C CA . ARG B 1 157 ? -0.281 -4.945 -8.977 1 95.38 157 ARG B CA 1
ATOM 3450 C C . ARG B 1 157 ? -1.758 -4.762 -9.312 1 95.38 157 ARG B C 1
ATOM 3452 O O . ARG B 1 157 ? -2.102 -4.355 -10.422 1 95.38 157 ARG B O 1
ATOM 3459 N N . LYS B 1 158 ? -2.631 -5.121 -8.406 1 94.81 158 LYS B N 1
ATOM 3460 C CA . LYS B 1 158 ? -4.035 -4.742 -8.547 1 94.81 158 LYS B CA 1
ATOM 3461 C C . LYS B 1 158 ? -4.238 -3.266 -8.219 1 94.81 158 LYS B C 1
ATOM 3463 O O . LYS B 1 158 ? -4.051 -2.846 -7.074 1 94.81 158 LYS B O 1
ATOM 3468 N N . SER B 1 159 ? -4.688 -2.48 -9.18 1 93 159 SER B N 1
ATOM 3469 C CA . SER B 1 159 ? -4.746 -1.031 -9.023 1 93 159 SER B CA 1
ATOM 3470 C C . SER B 1 159 ? -6.172 -0.563 -8.758 1 93 159 SER B C 1
ATOM 3472 O O . SER B 1 159 ? -6.391 0.576 -8.336 1 93 159 SER B O 1
ATOM 3474 N N . HIS B 1 160 ? -7.078 -1.401 -9.078 1 91.75 160 HIS B N 1
ATOM 3475 C CA . HIS B 1 160 ? -8.484 -1.071 -8.852 1 91.75 160 HIS B CA 1
ATOM 3476 C C . HIS B 1 160 ? -9.242 -2.258 -8.266 1 91.75 160 HIS B C 1
ATOM 3478 O O . HIS B 1 160 ? -9.094 -3.387 -8.734 1 91.75 160 HIS B O 1
ATOM 3484 N N . SER B 1 161 ? -10.117 -2.006 -7.32 1 88.62 161 SER B N 1
ATOM 3485 C CA . SER B 1 161 ? -10.75 -3.098 -6.586 1 88.62 161 SER B CA 1
ATOM 3486 C C . SER B 1 161 ? -11.969 -3.637 -7.332 1 88.62 161 SER B C 1
ATOM 3488 O O . SER B 1 161 ? -12.414 -4.758 -7.074 1 88.62 161 SER B O 1
ATOM 3490 N N . SER B 1 162 ? -12.453 -2.814 -8.312 1 87.88 162 SER B N 1
ATOM 3491 C CA . SER B 1 162 ? -13.734 -3.244 -8.859 1 87.88 162 SER B CA 1
ATOM 3492 C C . SER B 1 162 ? -13.789 -3.029 -10.367 1 87.88 162 SER B C 1
ATOM 3494 O O . SER B 1 162 ? -14.656 -3.58 -11.047 1 87.88 162 SER B O 1
ATOM 3496 N N . ALA B 1 163 ? -12.875 -2.25 -10.891 1 90.06 163 ALA B N 1
ATOM 3497 C CA . ALA B 1 163 ? -12.891 -1.972 -12.32 1 90.06 163 ALA B CA 1
ATOM 3498 C C . ALA B 1 163 ? -12.414 -3.182 -13.117 1 90.06 163 ALA B C 1
ATOM 3500 O O . ALA B 1 163 ? -11.633 -3.994 -12.617 1 90.06 163 ALA B O 1
ATOM 3501 N N . ASP B 1 164 ? -12.859 -3.25 -14.375 1 92.81 164 ASP B N 1
ATOM 3502 C CA . ASP B 1 164 ? -12.438 -4.352 -15.227 1 92.81 164 ASP B CA 1
ATOM 3503 C C . ASP B 1 164 ? -10.938 -4.289 -15.508 1 92.81 164 ASP B C 1
ATOM 3505 O O . ASP B 1 164 ? -10.273 -5.324 -15.609 1 92.81 164 ASP B O 1
ATOM 3509 N N . ASP B 1 165 ? -10.477 -3.102 -15.695 1 94.06 165 ASP B N 1
ATOM 3510 C CA . ASP B 1 165 ? -9.039 -2.93 -15.891 1 94.06 165 ASP B CA 1
ATOM 3511 C C . ASP B 1 165 ? -8.32 -2.77 -14.555 1 94.06 165 ASP B C 1
ATOM 3513 O O . ASP B 1 165 ? -7.668 -1.753 -14.312 1 94.06 165 ASP B O 1
ATOM 3517 N N . ALA B 1 166 ? -8.336 -3.812 -13.812 1 94.25 166 ALA B N 1
ATOM 3518 C CA . ALA B 1 166 ? -8.016 -3.777 -12.391 1 94.25 166 ALA B CA 1
ATOM 3519 C C . ALA B 1 166 ? -6.512 -3.85 -12.164 1 94.25 166 ALA B C 1
ATOM 3521 O O . ALA B 1 166 ? -6.027 -3.572 -11.062 1 94.25 166 ALA B O 1
ATOM 3522 N N . PHE B 1 167 ? -5.742 -4.25 -13.195 1 96.44 167 PHE B N 1
ATOM 3523 C CA . PHE B 1 167 ? -4.324 -4.512 -12.977 1 96.44 167 PHE B CA 1
ATOM 3524 C C . PHE B 1 167 ? -3.465 -3.562 -13.797 1 96.44 167 PHE B C 1
ATOM 3526 O O . PHE B 1 167 ? -3.822 -3.211 -14.922 1 96.44 167 PHE B O 1
ATOM 3533 N N . THR B 1 168 ? -2.373 -3.135 -13.164 1 93.5 168 THR B N 1
ATOM 3534 C CA . THR B 1 168 ? -1.342 -2.352 -13.836 1 93.5 168 THR B CA 1
ATOM 3535 C C . THR B 1 168 ? 0.041 -2.939 -13.57 1 93.5 168 THR B C 1
ATOM 3537 O O . THR B 1 168 ? 0.21 -3.764 -12.672 1 93.5 168 THR B O 1
ATOM 3540 N N . ALA B 1 169 ? 0.947 -2.602 -14.438 1 92.06 169 ALA B N 1
ATOM 3541 C CA . ALA B 1 169 ? 2.342 -2.986 -14.25 1 92.06 169 ALA B CA 1
ATOM 3542 C C . ALA B 1 169 ? 3.281 -1.827 -14.578 1 92.06 169 ALA B C 1
ATOM 3544 O O . ALA B 1 169 ? 2.965 -0.981 -15.414 1 92.06 169 ALA B O 1
ATOM 3545 N N . ALA B 1 170 ? 4.352 -1.663 -13.75 1 82.38 170 ALA B N 1
ATOM 3546 C CA . ALA B 1 170 ? 5.379 -0.678 -14.086 1 82.38 170 ALA B CA 1
ATOM 3547 C C . ALA B 1 170 ? 5.961 -0.942 -15.477 1 82.38 170 ALA B C 1
ATOM 3549 O O . ALA B 1 170 ? 5.922 -2.072 -15.969 1 82.38 170 ALA B O 1
ATOM 3550 N N . ASP B 1 171 ? 6.324 0.275 -16.078 1 69.94 171 ASP B N 1
ATOM 3551 C CA . ASP B 1 171 ? 6.867 0.183 -17.438 1 69.94 171 ASP B CA 1
ATOM 3552 C C . ASP B 1 171 ? 8.086 -0.736 -17.469 1 69.94 171 ASP B C 1
ATOM 3554 O O . ASP B 1 171 ? 8.875 -0.774 -16.531 1 69.94 171 ASP B O 1
ATOM 3558 N N . GLU B 1 172 ? 8 -1.623 -18.422 1 61.59 172 GLU B N 1
ATOM 3559 C CA . GLU B 1 172 ? 8.828 -2.822 -18.5 1 61.59 172 GLU B CA 1
ATOM 3560 C C . GLU B 1 172 ? 10.031 -2.602 -19.406 1 61.59 172 GLU B C 1
ATOM 3562 O O . GLU B 1 172 ? 9.875 -2.254 -20.578 1 61.59 172 GLU B O 1
ATOM 3567 N N . ALA B 1 173 ? 11.242 -2.5 -18.875 1 59.34 173 ALA B N 1
ATOM 3568 C CA . ALA B 1 173 ? 12.305 -2.492 -19.875 1 59.34 173 ALA B CA 1
ATOM 3569 C C . ALA B 1 173 ? 12.672 -3.912 -20.297 1 59.34 173 ALA B C 1
ATOM 3571 O O . ALA B 1 173 ? 13.148 -4.133 -21.422 1 59.34 173 ALA B O 1
ATOM 3572 N N . ARG B 1 174 ? 12.445 -5.004 -19.297 1 70.94 174 ARG B N 1
ATOM 3573 C CA . ARG B 1 174 ? 13.031 -6.316 -19.547 1 70.94 174 ARG B CA 1
ATOM 3574 C C . ARG B 1 174 ? 11.977 -7.41 -19.5 1 70.94 174 ARG B C 1
ATOM 3576 O O . ARG B 1 174 ? 11.031 -7.332 -18.703 1 70.94 174 ARG B O 1
ATOM 3583 N N . PRO B 1 175 ? 12.117 -8.273 -20.328 1 76.06 175 PRO B N 1
ATOM 3584 C CA . PRO B 1 175 ? 11.227 -9.438 -20.281 1 76.06 175 PRO B CA 1
ATOM 3585 C C . PRO B 1 175 ? 11.32 -10.195 -18.969 1 76.06 175 PRO B C 1
ATOM 3587 O O . PRO B 1 175 ? 12.32 -10.086 -18.25 1 76.06 175 PRO B O 1
ATOM 3590 N N . PRO B 1 176 ? 10.18 -10.867 -18.438 1 78.88 176 PRO B N 1
ATOM 3591 C CA . PRO B 1 176 ? 10.133 -11.547 -17.141 1 78.88 176 PRO B CA 1
ATOM 3592 C C . PRO B 1 176 ? 11.234 -12.594 -16.984 1 78.88 176 PRO B C 1
ATOM 3594 O O . PRO B 1 176 ? 11.617 -12.93 -15.867 1 78.88 176 PRO B O 1
ATOM 3597 N N . ARG B 1 177 ? 11.641 -13.289 -17.938 1 74.81 177 ARG B N 1
ATOM 3598 C CA . ARG B 1 177 ? 12.703 -14.25 -17.672 1 74.81 177 ARG B CA 1
ATOM 3599 C C . ARG B 1 177 ? 13.508 -14.531 -18.922 1 74.81 177 ARG B C 1
ATOM 3601 O O . ARG B 1 177 ? 13.008 -14.367 -20.047 1 74.81 177 ARG B O 1
ATOM 3608 N N . VAL B 1 178 ? 14.695 -14.797 -18.516 1 71.25 178 VAL B N 1
ATOM 3609 C CA . VAL B 1 178 ? 15.547 -15.312 -19.578 1 71.25 178 VAL B CA 1
ATOM 3610 C C . VAL B 1 178 ? 15.367 -16.828 -19.688 1 71.25 178 VAL B C 1
ATOM 3612 O O . VAL B 1 178 ? 15.523 -17.547 -18.703 1 71.25 178 VAL B O 1
ATOM 3615 N N . SER B 1 179 ? 14.891 -17.281 -20.781 1 79.56 179 SER B N 1
ATOM 3616 C CA . SER B 1 179 ? 14.727 -18.719 -21.031 1 79.56 179 SER B CA 1
ATOM 3617 C C . SER B 1 179 ? 16.062 -19.453 -20.891 1 79.56 179 SER B C 1
ATOM 3619 O O . SER B 1 179 ? 17.125 -18.891 -21.156 1 79.56 179 SER B O 1
ATOM 3621 N N . GLY B 1 180 ? 15.93 -20.625 -20.203 1 81.25 180 GLY B N 1
ATOM 3622 C CA . GLY B 1 180 ? 17.094 -21.484 -20.062 1 81.25 180 GLY B CA 1
ATOM 3623 C C . GLY B 1 180 ? 16.922 -22.859 -20.703 1 81.25 180 GLY B C 1
ATOM 3624 O O . GLY B 1 180 ? 15.82 -23.188 -21.156 1 81.25 180 GLY B O 1
ATOM 3625 N N . PRO B 1 181 ? 18.031 -23.594 -20.812 1 83.06 181 PRO B N 1
ATOM 3626 C CA . PRO B 1 181 ? 18 -24.906 -21.469 1 83.06 181 PRO B CA 1
ATOM 3627 C C . PRO B 1 181 ? 17.188 -25.938 -20.703 1 83.06 181 PRO B C 1
ATOM 3629 O O . PRO B 1 181 ? 16.656 -26.875 -21.297 1 83.06 181 PRO B O 1
ATOM 3632 N N . LYS B 1 182 ? 17.141 -25.734 -19.375 1 92.75 182 LYS B N 1
ATOM 3633 C CA . LYS B 1 182 ? 16.422 -26.672 -18.516 1 92.75 182 LYS B CA 1
ATOM 3634 C C . LYS B 1 182 ? 15.586 -25.922 -17.484 1 92.75 182 LYS B C 1
ATOM 3636 O O . LYS B 1 182 ? 16.047 -24.938 -16.891 1 92.75 182 LYS B O 1
ATOM 3641 N N . LEU B 1 183 ? 14.344 -26.453 -17.359 1 96 183 LEU B N 1
ATOM 3642 C CA . LEU B 1 183 ? 13.492 -25.875 -16.328 1 96 183 LEU B CA 1
ATOM 3643 C C . LEU B 1 183 ? 13.883 -26.391 -14.945 1 96 183 LEU B C 1
ATOM 3645 O O . LEU B 1 183 ? 13.984 -27.594 -14.742 1 96 183 LEU B O 1
ATOM 3649 N N . THR B 1 184 ? 14.219 -25.5 -14.07 1 96.5 184 THR B N 1
ATOM 3650 C CA . THR B 1 184 ? 14.453 -25.812 -12.664 1 96.5 184 THR B CA 1
ATOM 3651 C C . THR B 1 184 ? 13.336 -25.266 -11.789 1 96.5 184 THR B C 1
ATOM 3653 O O . THR B 1 184 ? 13.117 -24.047 -11.742 1 96.5 184 THR B O 1
ATOM 3656 N N . LEU B 1 185 ? 12.617 -26.125 -11.164 1 97.69 185 LEU B N 1
ATOM 3657 C CA . LEU B 1 185 ? 11.531 -25.75 -10.266 1 97.69 185 LEU B CA 1
ATOM 3658 C C . LEU B 1 185 ? 12.062 -25.5 -8.852 1 97.69 185 LEU B C 1
ATOM 3660 O O . LEU B 1 185 ? 12.773 -26.328 -8.289 1 97.69 185 LEU B O 1
ATOM 3664 N N . HIS B 1 186 ? 11.773 -24.359 -8.305 1 97.94 186 HIS B N 1
ATOM 3665 C CA . HIS B 1 186 ? 12.094 -24.016 -6.926 1 97.94 186 HIS B CA 1
ATOM 3666 C C . HIS B 1 186 ? 10.844 -23.953 -6.062 1 97.94 186 HIS B C 1
ATOM 3668 O O . HIS B 1 186 ? 10.141 -22.938 -6.051 1 97.94 186 HIS B O 1
ATOM 3674 N N . PRO B 1 187 ? 10.531 -24.984 -5.289 1 98.25 187 PRO B N 1
ATOM 3675 C CA . PRO B 1 187 ? 9.328 -24.984 -4.449 1 98.25 187 PRO B CA 1
ATOM 3676 C C . PRO B 1 187 ? 9.422 -24 -3.291 1 98.25 187 PRO B C 1
ATOM 3678 O O . PRO B 1 187 ? 10.523 -23.641 -2.867 1 98.25 187 PRO B O 1
ATOM 3681 N N . TYR B 1 188 ? 8.273 -23.562 -2.863 1 98.5 188 TYR B N 1
ATOM 3682 C CA . TYR B 1 188 ? 8.203 -22.625 -1.74 1 98.5 188 TYR B CA 1
ATOM 3683 C C . TYR B 1 188 ? 8 -23.375 -0.428 1 98.5 188 TYR B C 1
ATOM 3685 O O . TYR B 1 188 ? 7.258 -24.359 -0.374 1 98.5 188 TYR B O 1
ATOM 3693 N N . ARG B 1 189 ? 8.68 -22.859 0.612 1 96.44 189 ARG B N 1
ATOM 3694 C CA . ARG B 1 189 ? 8.359 -23.234 1.988 1 96.44 189 ARG B CA 1
ATOM 3695 C C . ARG B 1 189 ? 7.32 -22.281 2.578 1 96.44 189 ARG B C 1
ATOM 3697 O O . ARG B 1 189 ? 6.523 -21.688 1.848 1 96.44 189 ARG B O 1
ATOM 3704 N N . ALA B 1 190 ? 7.184 -22.297 3.855 1 93.62 190 ALA B N 1
ATOM 3705 C CA . ALA B 1 190 ? 6.219 -21.438 4.527 1 93.62 190 ALA B CA 1
ATOM 3706 C C . ALA B 1 190 ? 6.902 -20.562 5.574 1 93.62 190 ALA B C 1
ATOM 3708 O O . ALA B 1 190 ? 6.578 -20.625 6.758 1 93.62 190 ALA B O 1
ATOM 3709 N N . PRO B 1 191 ? 7.82 -19.719 5.102 1 96.88 191 PRO B N 1
ATOM 3710 C CA . PRO B 1 191 ? 8.445 -18.828 6.074 1 96.88 191 PRO B CA 1
ATOM 3711 C C . PRO B 1 191 ? 7.461 -17.812 6.652 1 96.88 191 PRO B C 1
ATOM 3713 O O . PRO B 1 191 ? 6.465 -17.469 6.008 1 96.88 191 PRO B O 1
ATOM 3716 N N . GLU B 1 192 ? 7.723 -17.359 7.895 1 97.62 192 GLU B N 1
ATOM 3717 C CA . GLU B 1 192 ? 6.984 -16.25 8.5 1 97.62 192 GLU B CA 1
ATOM 3718 C C . GLU B 1 192 ? 7.453 -14.906 7.941 1 97.62 192 GLU B C 1
ATOM 3720 O O . GLU B 1 192 ? 8.492 -14.391 8.344 1 97.62 192 GLU B O 1
ATOM 3725 N N . ILE B 1 193 ? 6.645 -14.422 7.027 1 98.69 193 ILE B N 1
ATOM 3726 C CA . ILE B 1 193 ? 6.996 -13.156 6.395 1 98.69 193 ILE B CA 1
ATOM 3727 C C . ILE B 1 193 ? 5.914 -12.117 6.684 1 98.69 193 ILE B C 1
ATOM 3729 O O . ILE B 1 193 ? 4.727 -12.438 6.715 1 98.69 193 ILE B O 1
ATOM 3733 N N . GLY B 1 194 ? 6.312 -10.898 6.988 1 98.5 194 GLY B N 1
ATOM 3734 C CA . GLY B 1 194 ? 5.371 -9.805 7.188 1 98.5 194 GLY B CA 1
ATOM 3735 C C . GLY B 1 194 ? 5.633 -8.625 6.273 1 98.5 194 GLY B C 1
ATOM 3736 O O . GLY B 1 194 ? 6.66 -8.57 5.598 1 98.5 194 GLY B O 1
ATOM 3737 N N . ILE B 1 195 ? 4.699 -7.793 6.102 1 98.62 195 ILE B N 1
ATOM 3738 C CA . ILE B 1 195 ? 4.797 -6.488 5.461 1 98.62 195 ILE B CA 1
ATOM 3739 C C . ILE B 1 195 ? 4.543 -5.387 6.492 1 98.62 195 ILE B C 1
ATOM 3741 O O . ILE B 1 195 ? 3.486 -5.355 7.129 1 98.62 195 ILE B O 1
ATOM 3745 N N . LEU B 1 196 ? 5.488 -4.59 6.703 1 97.88 196 LEU B N 1
ATOM 3746 C CA . LEU B 1 196 ? 5.363 -3.479 7.641 1 97.88 196 LEU B CA 1
ATOM 3747 C C . LEU B 1 196 ? 5.406 -2.143 6.91 1 97.88 196 LEU B C 1
ATOM 3749 O O . LEU B 1 196 ? 6.289 -1.912 6.082 1 97.88 196 LEU B O 1
ATOM 3753 N N . THR B 1 197 ? 4.465 -1.259 7.172 1 98.06 197 THR B N 1
ATOM 3754 C CA . THR B 1 197 ? 4.379 0.054 6.543 1 98.06 197 THR B CA 1
ATOM 3755 C C . THR B 1 197 ? 4.699 1.158 7.547 1 98.06 197 THR B C 1
ATOM 3757 O O . THR B 1 197 ? 4.129 1.195 8.641 1 98.06 197 THR B O 1
ATOM 3760 N N . MET B 1 198 ? 5.613 2.029 7.168 1 97.44 198 MET B N 1
ATOM 3761 C CA . MET B 1 198 ? 5.941 3.17 8.016 1 97.44 198 MET B CA 1
ATOM 3762 C C . MET B 1 198 ? 4.848 4.23 7.957 1 97.44 198 MET B C 1
ATOM 3764 O O . MET B 1 198 ? 4.152 4.352 6.945 1 97.44 198 MET B O 1
ATOM 3768 N N . ALA B 1 199 ? 4.633 4.926 8.992 1 98 199 ALA B N 1
ATOM 3769 C CA . ALA B 1 199 ? 3.668 6.012 9.133 1 98 199 ALA B CA 1
ATOM 3770 C C . ALA B 1 199 ? 4.09 6.984 10.227 1 98 199 ALA B C 1
ATOM 3772 O O . ALA B 1 199 ? 4.902 6.645 11.094 1 98 199 ALA B O 1
ATOM 3773 N N . PRO B 1 200 ? 3.605 8.234 10.18 1 97.69 200 PRO B N 1
ATOM 3774 C CA . PRO B 1 200 ? 3.971 9.195 11.219 1 97.69 200 PRO B CA 1
ATOM 3775 C C . PRO B 1 200 ? 3.568 8.742 12.617 1 97.69 200 PRO B C 1
ATOM 3777 O O . PRO B 1 200 ? 2.393 8.812 12.984 1 97.69 200 PRO B O 1
ATOM 3780 N N . GLY B 1 201 ? 4.574 8.336 13.406 1 97.19 201 GLY B N 1
ATOM 3781 C CA . GLY B 1 201 ? 4.262 7.887 14.75 1 97.19 201 GLY B CA 1
ATOM 3782 C C . GLY B 1 201 ? 3.834 6.434 14.812 1 97.19 201 GLY B C 1
ATOM 3783 O O . GLY B 1 201 ? 3.119 6.027 15.727 1 97.19 201 GLY B O 1
ATOM 3784 N N . VAL B 1 202 ? 4.219 5.645 13.859 1 97.56 202 VAL B N 1
ATOM 3785 C CA . VAL B 1 202 ? 3.877 4.227 13.812 1 97.56 202 VAL B CA 1
ATOM 3786 C C . VAL B 1 202 ? 4.332 3.543 15.102 1 97.56 202 VAL B C 1
ATOM 3788 O O . VAL B 1 202 ? 5.348 3.924 15.688 1 97.56 202 VAL B O 1
ATOM 3791 N N . SER B 1 203 ? 3.621 2.488 15.539 1 97.88 203 SER B N 1
ATOM 3792 C CA . SER B 1 203 ? 3.879 1.783 16.797 1 97.88 203 SER B CA 1
ATOM 3793 C C . SER B 1 203 ? 5.285 1.194 16.812 1 97.88 203 SER B C 1
ATOM 3795 O O . SER B 1 203 ? 5.594 0.282 16.047 1 97.88 203 SER B O 1
ATOM 3797 N N . GLY B 1 204 ? 6.074 1.735 17.781 1 97.25 204 GLY B N 1
ATOM 3798 C CA . GLY B 1 204 ? 7.398 1.164 17.969 1 97.25 204 GLY B CA 1
ATOM 3799 C C . GLY B 1 204 ? 7.367 -0.286 18.406 1 97.25 204 GLY B C 1
ATOM 3800 O O . GLY B 1 204 ? 8.211 -1.086 18 1 97.25 204 GLY B O 1
ATOM 3801 N N . ARG B 1 205 ? 6.402 -0.668 19.203 1 97.56 205 ARG B N 1
ATOM 3802 C CA . ARG B 1 205 ? 6.258 -2.041 19.672 1 97.56 205 ARG B CA 1
ATOM 3803 C C . ARG B 1 205 ? 5.953 -2.986 18.516 1 97.56 205 ARG B C 1
ATOM 3805 O O . ARG B 1 205 ? 6.484 -4.098 18.453 1 97.56 205 ARG B O 1
ATOM 3812 N N . LEU B 1 206 ? 5.113 -2.566 17.609 1 98.38 206 LEU B N 1
ATOM 3813 C CA . LEU B 1 206 ? 4.809 -3.391 16.438 1 98.38 206 LEU B CA 1
ATOM 3814 C C . LEU B 1 206 ? 6.039 -3.566 15.555 1 98.38 206 LEU B C 1
ATOM 3816 O O . LEU B 1 206 ? 6.293 -4.66 15.047 1 98.38 206 LEU B O 1
ATOM 3820 N N . VAL B 1 207 ? 6.773 -2.463 15.383 1 98.19 207 VAL B N 1
ATOM 3821 C CA . VAL B 1 207 ? 8 -2.514 14.594 1 98.19 207 VAL B CA 1
ATOM 3822 C C . VAL B 1 207 ? 8.961 -3.545 15.188 1 98.19 207 VAL B C 1
ATOM 3824 O O . VAL B 1 207 ? 9.461 -4.414 14.477 1 98.19 207 VAL B O 1
ATOM 3827 N N . ALA B 1 208 ? 9.133 -3.471 16.438 1 98.06 208 ALA B N 1
ATOM 3828 C CA . ALA B 1 208 ? 10.016 -4.41 17.125 1 98.06 208 ALA B CA 1
ATOM 3829 C C . ALA B 1 208 ? 9.523 -5.844 16.953 1 98.06 208 ALA B C 1
ATOM 3831 O O . ALA B 1 208 ? 10.305 -6.746 16.656 1 98.06 208 ALA B O 1
ATOM 3832 N N . ALA B 1 209 ? 8.273 -6.098 17.141 1 98.44 209 ALA B N 1
ATOM 3833 C CA . ALA B 1 209 ? 7.684 -7.43 17.031 1 98.44 209 ALA B CA 1
ATOM 3834 C C . ALA B 1 209 ? 7.852 -7.996 15.625 1 98.44 209 ALA B C 1
ATOM 3836 O O . ALA B 1 209 ? 8.18 -9.172 15.461 1 98.44 209 ALA B O 1
ATOM 3837 N N . ALA B 1 210 ? 7.602 -7.152 14.617 1 98.56 210 ALA B N 1
ATOM 3838 C CA . ALA B 1 210 ? 7.715 -7.602 13.234 1 98.56 210 ALA B CA 1
ATOM 3839 C C . ALA B 1 210 ? 9.125 -8.102 12.93 1 98.56 210 ALA B C 1
ATOM 3841 O O . ALA B 1 210 ? 9.297 -9.156 12.32 1 98.56 210 ALA B O 1
ATOM 3842 N N . LEU B 1 211 ? 10.094 -7.332 13.406 1 98.19 211 LEU B N 1
ATOM 3843 C CA . LEU B 1 211 ? 11.492 -7.648 13.117 1 98.19 211 LEU B CA 1
ATOM 3844 C C . LEU B 1 211 ? 11.961 -8.844 13.938 1 98.19 211 LEU B C 1
ATOM 3846 O O . LEU B 1 211 ? 12.883 -9.555 13.531 1 98.19 211 LEU B O 1
ATOM 3850 N N . GLU B 1 212 ? 11.312 -9.062 15 1 97.88 212 GLU B N 1
ATOM 3851 C CA . GLU B 1 212 ? 11.672 -10.18 15.875 1 97.88 212 GLU B CA 1
ATOM 3852 C C . GLU B 1 212 ? 10.977 -11.461 15.43 1 97.88 212 GLU B C 1
ATOM 3854 O O . GLU B 1 212 ? 11.617 -12.516 15.328 1 97.88 212 GLU B O 1
ATOM 3859 N N . LEU B 1 213 ? 9.727 -11.438 15.125 1 98.19 213 LEU B N 1
ATOM 3860 C CA . LEU B 1 213 ? 8.891 -12.625 14.984 1 98.19 213 LEU B CA 1
ATOM 3861 C C . LEU B 1 213 ? 9.016 -13.203 13.578 1 98.19 213 LEU B C 1
ATOM 3863 O O . LEU B 1 213 ? 8.859 -14.414 13.391 1 98.19 213 LEU B O 1
ATOM 3867 N N . CYS B 1 214 ? 9.273 -12.398 12.57 1 98.56 214 CYS B N 1
ATOM 3868 C CA . CYS B 1 214 ? 9.234 -12.852 11.18 1 98.56 214 CYS B CA 1
ATOM 3869 C C . CYS B 1 214 ? 10.594 -13.383 10.75 1 98.56 214 CYS B C 1
ATOM 3871 O O . CYS B 1 214 ? 11.633 -12.914 11.219 1 98.56 214 CYS B O 1
ATOM 3873 N N . ASP B 1 215 ? 10.586 -14.359 9.859 1 98.31 215 ASP B N 1
ATOM 3874 C CA . ASP B 1 215 ? 11.805 -14.852 9.219 1 98.31 215 ASP B CA 1
ATOM 3875 C C . ASP B 1 215 ? 12.352 -13.828 8.234 1 98.31 215 ASP B C 1
ATOM 3877 O O . ASP B 1 215 ? 13.547 -13.836 7.922 1 98.31 215 ASP B O 1
ATOM 3881 N N . GLY B 1 216 ? 11.594 -13 7.66 1 98.5 216 GLY B N 1
ATOM 3882 C CA . GLY B 1 216 ? 11.883 -11.914 6.734 1 98.5 216 GLY B CA 1
ATOM 3883 C C . GLY B 1 216 ? 10.789 -10.859 6.699 1 98.5 216 GLY B C 1
ATOM 3884 O O . GLY B 1 216 ? 9.664 -11.109 7.125 1 98.5 216 GLY B O 1
ATOM 3885 N N . LEU B 1 217 ? 11.172 -9.695 6.238 1 98.62 217 LEU B N 1
ATOM 3886 C CA . LEU B 1 217 ? 10.227 -8.594 6.289 1 98.62 217 LEU B CA 1
ATOM 3887 C C . LEU B 1 217 ? 10.312 -7.738 5.027 1 98.62 217 LEU B C 1
ATOM 3889 O O . LEU B 1 217 ? 11.414 -7.434 4.559 1 98.62 217 LEU B O 1
ATOM 3893 N N . VAL B 1 218 ? 9.164 -7.449 4.418 1 98.62 218 VAL B N 1
ATOM 3894 C CA . VAL B 1 218 ? 9.07 -6.355 3.461 1 98.62 218 VAL B CA 1
ATOM 3895 C C . VAL B 1 218 ? 8.781 -5.047 4.195 1 98.62 218 VAL B C 1
ATOM 3897 O O . VAL B 1 218 ? 7.785 -4.938 4.914 1 98.62 218 VAL B O 1
ATOM 3900 N N . LEU B 1 219 ? 9.664 -4.129 4.059 1 97.56 219 LEU B N 1
ATOM 3901 C CA . LEU B 1 219 ? 9.531 -2.822 4.695 1 97.56 219 LEU B CA 1
ATOM 3902 C C . LEU B 1 219 ? 9.078 -1.769 3.691 1 97.56 219 LEU B C 1
ATOM 3904 O O . LEU B 1 219 ? 9.805 -1.459 2.744 1 97.56 219 LEU B O 1
ATOM 3908 N N . ARG B 1 220 ? 7.879 -1.263 3.855 1 97.44 220 ARG B N 1
ATOM 3909 C CA . ARG B 1 220 ? 7.379 -0.192 3 1 97.44 220 ARG B CA 1
ATOM 3910 C C . ARG B 1 220 ? 7.785 1.176 3.541 1 97.44 220 ARG B C 1
ATOM 3912 O O . ARG B 1 220 ? 7.219 1.649 4.531 1 97.44 220 ARG B O 1
ATOM 3919 N N . CYS B 1 221 ? 8.719 1.795 2.873 1 95.5 221 CYS B N 1
ATOM 3920 C CA . CYS B 1 221 ? 9.312 3.062 3.279 1 95.5 221 CYS B CA 1
ATOM 3921 C C . CYS B 1 221 ? 8.617 4.234 2.607 1 95.5 221 CYS B C 1
ATOM 3923 O O . CYS B 1 221 ? 7.828 4.047 1.679 1 95.5 221 CYS B O 1
ATOM 3925 N N . TYR B 1 222 ? 8.891 5.418 3.152 1 93.06 222 TYR B N 1
ATOM 3926 C CA . TYR B 1 222 ? 8.375 6.609 2.498 1 93.06 222 TYR B CA 1
ATOM 3927 C C . TYR B 1 222 ? 9.07 6.852 1.166 1 93.06 222 TYR B C 1
ATOM 3929 O O . TYR B 1 222 ? 10.281 6.633 1.043 1 93.06 222 TYR B O 1
ATOM 3937 N N . GLY B 1 223 ? 8.375 7.363 0.186 1 83.69 223 GLY B N 1
ATOM 3938 C CA . GLY B 1 223 ? 8.891 7.863 -1.079 1 83.69 223 GLY B CA 1
ATOM 3939 C C . GLY B 1 223 ? 10.117 7.113 -1.562 1 83.69 223 GLY B C 1
ATOM 3940 O O . GLY B 1 223 ? 10.07 5.898 -1.767 1 83.69 223 GLY B O 1
ATOM 3941 N N . SER B 1 224 ? 11.281 7.852 -1.562 1 79.38 224 SER B N 1
ATOM 3942 C CA . SER B 1 224 ? 12.5 7.363 -2.205 1 79.38 224 SER B CA 1
ATOM 3943 C C . SER B 1 224 ? 13.312 6.492 -1.254 1 79.38 224 SER B C 1
ATOM 3945 O O . SER B 1 224 ? 14.469 6.172 -1.534 1 79.38 224 SER B O 1
ATOM 3947 N N . GLY B 1 225 ? 12.703 6.059 -0.127 1 85.31 225 GLY B N 1
ATOM 3948 C CA . GLY B 1 225 ? 13.391 5.121 0.746 1 85.31 225 GLY B CA 1
ATOM 3949 C C . GLY B 1 225 ? 13.758 5.715 2.094 1 85.31 225 GLY B C 1
ATOM 3950 O O . GLY B 1 225 ? 14.82 5.43 2.637 1 85.31 225 GLY B O 1
ATOM 3951 N N . THR B 1 226 ? 12.969 6.543 2.631 1 89.19 226 THR B N 1
ATOM 3952 C CA . THR B 1 226 ? 13.195 7.129 3.947 1 89.19 226 THR B CA 1
ATOM 3953 C C . THR B 1 226 ? 12.32 6.445 4.996 1 89.19 226 THR B C 1
ATOM 3955 O O . THR B 1 226 ? 11.258 5.898 4.668 1 89.19 226 THR B O 1
ATOM 3958 N N . VAL B 1 227 ? 12.828 6.355 6.207 1 93.12 227 VAL B N 1
ATOM 3959 C CA . VAL B 1 227 ? 12.125 5.781 7.352 1 93.12 227 VAL B CA 1
ATOM 3960 C C . VAL B 1 227 ? 12.297 6.684 8.57 1 93.12 227 VAL B C 1
ATOM 3962 O O . VAL B 1 227 ? 13.227 7.488 8.633 1 93.12 227 VAL B O 1
ATOM 3965 N N . PRO B 1 228 ? 11.359 6.605 9.469 1 93.81 228 PRO B N 1
ATOM 3966 C CA . PRO B 1 228 ? 11.539 7.395 10.695 1 93.81 228 PRO B CA 1
ATOM 3967 C C . PRO B 1 228 ? 12.719 6.918 11.531 1 93.81 228 PRO B C 1
ATOM 3969 O O . PRO B 1 228 ? 13.062 5.734 11.508 1 93.81 228 PRO B O 1
ATOM 3972 N N . ASP B 1 229 ? 13.242 7.871 12.242 1 91.69 229 ASP B N 1
ATOM 3973 C CA . ASP B 1 229 ? 14.273 7.531 13.219 1 91.69 229 ASP B CA 1
ATOM 3974 C C . ASP B 1 229 ? 13.656 6.992 14.508 1 91.69 229 ASP B C 1
ATOM 3976 O O . ASP B 1 229 ? 13.469 7.738 15.469 1 91.69 229 ASP B O 1
ATOM 3980 N N . LEU B 1 230 ? 13.344 5.785 14.523 1 93.88 230 LEU B N 1
ATOM 3981 C CA . LEU B 1 230 ? 12.734 5.07 15.641 1 93.88 230 LEU B CA 1
ATOM 3982 C C . LEU B 1 230 ? 13.719 4.094 16.266 1 93.88 230 LEU B C 1
ATOM 3984 O O . LEU B 1 230 ? 14.281 3.24 15.57 1 93.88 230 LEU B O 1
ATOM 3988 N N . PRO B 1 231 ? 13.945 4.207 17.562 1 96.19 231 PRO B N 1
ATOM 3989 C CA . PRO B 1 231 ? 14.883 3.279 18.203 1 96.19 231 PRO B CA 1
ATOM 3990 C C . PRO B 1 231 ? 14.531 1.816 17.953 1 96.19 231 PRO B C 1
ATOM 3992 O O . PRO B 1 231 ? 15.422 0.997 17.719 1 96.19 231 PRO B O 1
ATOM 3995 N N . GLN B 1 232 ? 13.242 1.455 17.984 1 97.31 232 GLN B N 1
ATOM 3996 C CA . GLN B 1 232 ? 12.805 0.079 17.781 1 97.31 232 GLN B CA 1
ATOM 3997 C C . GLN B 1 232 ? 13.141 -0.392 16.359 1 97.31 232 GLN B C 1
ATOM 3999 O O . GLN B 1 232 ? 13.422 -1.573 16.156 1 97.31 232 GLN B O 1
ATOM 4004 N N . LEU B 1 233 ? 13.07 0.535 15.422 1 96.94 233 LEU B N 1
ATOM 4005 C CA . LEU B 1 233 ? 13.43 0.198 14.055 1 96.94 233 LEU B CA 1
ATOM 4006 C C . LEU B 1 233 ? 14.922 -0.066 13.93 1 96.94 233 LEU B C 1
ATOM 4008 O O . LEU B 1 233 ? 15.336 -1.079 13.359 1 96.94 233 LEU B O 1
ATOM 4012 N N . ARG B 1 234 ? 15.695 0.865 14.469 1 96.38 234 ARG B N 1
ATOM 4013 C CA . ARG B 1 234 ? 17.141 0.727 14.422 1 96.38 234 ARG B CA 1
ATOM 4014 C C . ARG B 1 234 ? 17.594 -0.571 15.086 1 96.38 234 ARG B C 1
ATOM 4016 O O . ARG B 1 234 ? 18.281 -1.387 14.461 1 96.38 234 ARG B O 1
ATOM 4023 N N . ASP B 1 235 ? 17.203 -0.736 16.312 1 97.88 235 ASP B N 1
ATOM 4024 C CA . ASP B 1 235 ? 17.609 -1.92 17.062 1 97.88 235 ASP B CA 1
ATOM 4025 C C . ASP B 1 235 ? 17.109 -3.197 16.391 1 97.88 235 ASP B C 1
ATOM 4027 O O . ASP B 1 235 ? 17.844 -4.18 16.297 1 97.88 235 ASP B O 1
ATOM 4031 N N . GLY B 1 236 ? 15.867 -3.135 15.938 1 98.06 236 GLY B N 1
ATOM 4032 C CA . GLY B 1 236 ? 15.281 -4.289 15.273 1 98.06 236 GLY B CA 1
ATOM 4033 C C . GLY B 1 236 ? 16 -4.672 14 1 98.06 236 GLY B C 1
ATOM 4034 O O . GLY B 1 236 ? 16.266 -5.855 13.758 1 98.06 236 GLY B O 1
ATOM 4035 N N . LEU B 1 237 ? 16.328 -3.697 13.172 1 97.75 237 LEU B N 1
ATOM 4036 C CA . LEU B 1 237 ? 17.016 -3.961 11.906 1 97.75 237 LEU B CA 1
ATOM 4037 C C . LEU B 1 237 ? 18.406 -4.527 12.156 1 97.75 237 LEU B C 1
ATOM 4039 O O . LEU B 1 237 ? 18.844 -5.453 11.461 1 97.75 237 LEU B O 1
ATOM 4043 N N . MET B 1 238 ? 19.078 -3.959 13.125 1 97.56 238 MET B N 1
ATOM 4044 C CA . MET B 1 238 ? 20.406 -4.453 13.445 1 97.56 238 MET B CA 1
ATOM 4045 C C . MET B 1 238 ? 20.344 -5.883 13.977 1 97.56 238 MET B C 1
ATOM 4047 O O . MET B 1 238 ? 21.188 -6.719 13.625 1 97.56 238 MET B O 1
ATOM 4051 N N . ALA B 1 239 ? 19.422 -6.16 14.828 1 98 239 ALA B N 1
ATOM 4052 C CA . ALA B 1 239 ? 19.234 -7.512 15.352 1 98 239 ALA B CA 1
ATOM 4053 C C . ALA B 1 239 ? 18.891 -8.492 14.234 1 98 239 ALA B C 1
ATOM 4055 O O . ALA B 1 239 ? 19.375 -9.625 14.219 1 98 239 ALA B O 1
ATOM 4056 N N . ALA B 1 240 ? 17.984 -8.094 13.32 1 97.25 240 ALA B N 1
ATOM 4057 C CA . ALA B 1 240 ? 17.625 -8.93 12.188 1 97.25 240 ALA B CA 1
ATOM 4058 C C . ALA B 1 240 ? 18.844 -9.266 11.336 1 97.25 240 ALA B C 1
ATOM 4060 O O . ALA B 1 240 ? 19.031 -10.414 10.938 1 97.25 240 ALA B O 1
ATOM 4061 N N . ARG B 1 241 ? 19.656 -8.273 11.102 1 95.94 241 ARG B N 1
ATOM 4062 C CA . ARG B 1 241 ? 20.891 -8.484 10.352 1 95.94 241 ARG B CA 1
ATOM 4063 C C . ARG B 1 241 ? 21.781 -9.508 11.039 1 95.94 241 ARG B C 1
ATOM 4065 O O . ARG B 1 241 ? 22.297 -10.422 10.398 1 95.94 241 ARG B O 1
ATOM 4072 N N . ALA B 1 242 ? 21.984 -9.312 12.281 1 96.75 242 ALA B N 1
ATOM 4073 C CA . ALA B 1 242 ? 22.828 -10.211 13.062 1 96.75 242 ALA B CA 1
ATOM 4074 C C . ALA B 1 242 ? 22.297 -11.641 13.023 1 96.75 242 ALA B C 1
ATOM 4076 O O . ALA B 1 242 ? 23.062 -12.602 13.023 1 96.75 242 ALA B O 1
ATOM 4077 N N . ALA B 1 243 ? 21.016 -11.805 12.992 1 96.69 243 ALA B N 1
ATOM 4078 C CA . ALA B 1 243 ? 20.375 -13.117 12.992 1 96.69 243 ALA B CA 1
ATOM 4079 C C . ALA B 1 243 ? 20.281 -13.688 11.578 1 96.69 243 ALA B C 1
ATOM 4081 O O . ALA B 1 243 ? 19.797 -14.805 11.391 1 96.69 243 ALA B O 1
ATOM 4082 N N . GLY B 1 244 ? 20.641 -12.891 10.594 1 95.94 244 GLY B N 1
ATOM 4083 C CA . GLY B 1 244 ? 20.609 -13.336 9.211 1 95.94 244 GLY B CA 1
ATOM 4084 C C . GLY B 1 244 ? 19.219 -13.305 8.609 1 95.94 244 GLY B C 1
ATOM 4085 O O . GLY B 1 244 ? 18.938 -14.031 7.652 1 95.94 244 GLY B O 1
ATOM 4086 N N . LYS B 1 245 ? 18.297 -12.523 9.18 1 97 245 LYS B N 1
ATOM 4087 C CA . LYS B 1 245 ? 16.938 -12.383 8.664 1 97 245 LYS B CA 1
ATOM 4088 C C . LYS B 1 245 ? 16.859 -11.305 7.59 1 97 245 LYS B C 1
ATOM 4090 O O . LYS B 1 245 ? 17.156 -10.141 7.855 1 97 245 LYS B O 1
ATOM 4095 N N . PRO B 1 246 ? 16.484 -11.648 6.379 1 98.19 246 PRO B N 1
ATOM 4096 C CA . PRO B 1 246 ? 16.484 -10.648 5.309 1 98.19 246 PRO B CA 1
ATOM 4097 C C . PRO B 1 246 ? 15.328 -9.664 5.43 1 98.19 246 PRO B C 1
ATOM 4099 O O . PRO B 1 246 ? 14.219 -10.047 5.82 1 98.19 246 PRO B O 1
ATOM 4102 N N . VAL B 1 247 ? 15.625 -8.438 5.191 1 97.75 247 VAL B N 1
ATOM 4103 C CA . VAL B 1 247 ? 14.656 -7.359 5.055 1 97.75 247 VAL B CA 1
ATOM 4104 C C . VAL B 1 247 ? 14.812 -6.695 3.688 1 97.75 247 VAL B C 1
ATOM 4106 O O . VAL B 1 247 ? 15.93 -6.418 3.248 1 97.75 247 VAL B O 1
ATOM 4109 N N . ILE B 1 248 ? 13.727 -6.496 2.965 1 97.25 248 ILE B N 1
ATOM 4110 C CA . ILE B 1 248 ? 13.734 -5.785 1.688 1 97.25 248 ILE B CA 1
ATOM 4111 C C . ILE B 1 248 ? 12.852 -4.547 1.779 1 97.25 248 ILE B C 1
ATOM 4113 O O . ILE B 1 248 ? 11.734 -4.609 2.301 1 97.25 248 ILE B O 1
ATOM 4117 N N . ALA B 1 249 ? 13.398 -3.42 1.327 1 96.12 249 ALA B N 1
ATOM 4118 C CA . ALA B 1 249 ? 12.664 -2.158 1.356 1 96.12 249 ALA B CA 1
ATOM 4119 C C . ALA B 1 249 ? 12 -1.876 0.009 1 96.12 249 ALA B C 1
ATOM 4121 O O . ALA B 1 249 ? 12.609 -2.086 -1.043 1 96.12 249 ALA B O 1
ATOM 4122 N N . VAL B 1 250 ? 10.734 -1.495 0.051 1 95.31 250 VAL B N 1
ATOM 4123 C CA . VAL B 1 250 ? 10.039 -0.993 -1.129 1 95.31 250 VAL B CA 1
ATOM 4124 C C . VAL B 1 250 ? 9.383 0.347 -0.809 1 95.31 250 VAL B C 1
ATOM 4126 O O . VAL B 1 250 ? 9.156 0.673 0.359 1 95.31 250 VAL B O 1
ATOM 4129 N N . SER B 1 251 ? 9.133 1.128 -1.854 1 94.44 251 SER B N 1
ATOM 4130 C CA . SER B 1 251 ? 8.461 2.414 -1.689 1 94.44 251 SER B CA 1
ATOM 4131 C C . SER B 1 251 ? 6.969 2.234 -1.438 1 94.44 251 SER B C 1
ATOM 4133 O O . SER B 1 251 ? 6.344 1.327 -1.993 1 94.44 251 SER B O 1
ATOM 4135 N N . GLN B 1 252 ? 6.387 3.104 -0.657 1 95.44 252 GLN B N 1
ATOM 4136 C CA . GLN B 1 252 ? 4.938 3.164 -0.515 1 95.44 252 GLN B CA 1
ATOM 4137 C C . GLN B 1 252 ? 4.285 3.736 -1.77 1 95.44 252 GLN B C 1
ATOM 4139 O O . GLN B 1 252 ? 3.092 3.535 -2.004 1 95.44 252 GLN B O 1
ATOM 4144 N N . ALA B 1 253 ? 5.039 4.527 -2.531 1 92.56 253 ALA B N 1
ATOM 4145 C CA . ALA B 1 253 ? 4.535 5.02 -3.811 1 92.56 253 ALA B CA 1
ATOM 4146 C C . ALA B 1 253 ? 4.527 3.908 -4.859 1 92.56 253 ALA B C 1
ATOM 4148 O O . ALA B 1 253 ? 5.539 3.236 -5.07 1 92.56 253 ALA B O 1
ATOM 4149 N N . PRO B 1 254 ? 3.428 3.734 -5.523 1 87.81 254 PRO B N 1
ATOM 4150 C CA . PRO B 1 254 ? 3.348 2.633 -6.484 1 87.81 254 PRO B CA 1
ATOM 4151 C C . PRO B 1 254 ? 4.273 2.828 -7.684 1 87.81 254 PRO B C 1
ATOM 4153 O O . PRO B 1 254 ? 4.605 1.862 -8.375 1 87.81 254 PRO B O 1
ATOM 4156 N N . GLN B 1 255 ? 4.621 4.105 -7.906 1 87.75 255 GLN B N 1
ATOM 4157 C CA . GLN B 1 255 ? 5.492 4.383 -9.047 1 87.75 255 GLN B CA 1
ATOM 4158 C C . GLN B 1 255 ? 6.793 5.043 -8.594 1 87.75 255 GLN B C 1
ATOM 4160 O O . GLN B 1 255 ? 6.824 5.727 -7.57 1 87.75 255 GLN B O 1
ATOM 4165 N N . GLY B 1 256 ? 7.848 4.773 -9.406 1 83.75 256 GLY B N 1
ATOM 4166 C CA . GLY B 1 256 ? 9.156 5.316 -9.078 1 83.75 256 GLY B CA 1
ATOM 4167 C C . GLY B 1 256 ? 10.047 4.328 -8.344 1 83.75 256 GLY B C 1
ATOM 4168 O O . GLY B 1 256 ? 9.578 3.266 -7.918 1 83.75 256 GLY B O 1
ATOM 4169 N N . ARG B 1 257 ? 11.312 4.688 -8.195 1 83.75 257 ARG B N 1
ATOM 4170 C CA . ARG B 1 257 ? 12.297 3.783 -7.617 1 83.75 257 ARG B CA 1
ATOM 4171 C C . ARG B 1 257 ? 12.75 4.266 -6.238 1 83.75 257 ARG B C 1
ATOM 4173 O O . ARG B 1 257 ? 12.789 5.469 -5.98 1 83.75 257 ARG B O 1
ATOM 4180 N N . LEU B 1 258 ? 13 3.195 -5.422 1 85.19 258 LEU B N 1
ATOM 4181 C CA . LEU B 1 258 ? 13.703 3.49 -4.18 1 85.19 258 LEU B CA 1
ATOM 4182 C C . LEU B 1 258 ? 15.117 3.979 -4.457 1 85.19 258 LEU B C 1
ATOM 4184 O O . LEU B 1 258 ? 15.75 3.549 -5.422 1 85.19 258 LEU B O 1
ATOM 4188 N N . ALA B 1 259 ? 15.555 4.973 -3.74 1 77.75 259 ALA B N 1
ATOM 4189 C CA . ALA B 1 259 ? 16.953 5.418 -3.795 1 77.75 259 ALA B CA 1
ATOM 4190 C C . ALA B 1 259 ? 17.594 5.348 -2.416 1 77.75 259 ALA B C 1
ATOM 4192 O O . ALA B 1 259 ? 17.797 6.375 -1.761 1 77.75 259 ALA B O 1
ATOM 4193 N N . LEU B 1 260 ? 17.875 4.055 -2.049 1 77.75 260 LEU B N 1
ATOM 4194 C CA . LEU B 1 260 ? 18.438 3.896 -0.713 1 77.75 260 LEU B CA 1
ATOM 4195 C C . LEU B 1 260 ? 19.781 4.598 -0.606 1 77.75 260 LEU B C 1
ATOM 4197 O O . LEU B 1 260 ? 20.625 4.504 -1.514 1 77.75 260 LEU B O 1
ATOM 4201 N N . GLY B 1 261 ? 20.031 5.355 0.398 1 66.38 261 GLY B N 1
ATOM 4202 C CA . GLY B 1 261 ? 21.328 5.977 0.655 1 66.38 261 GLY B CA 1
ATOM 4203 C C . GLY B 1 261 ? 21.406 7.414 0.168 1 66.38 261 GLY B C 1
ATOM 4204 O O . GLY B 1 261 ? 22.375 8.117 0.451 1 66.38 261 GLY B O 1
ATOM 4205 N N . THR B 1 262 ? 20.344 7.863 -0.578 1 60.94 262 THR B N 1
ATOM 4206 C CA . THR B 1 262 ? 20.359 9.234 -1.083 1 60.94 262 THR B CA 1
ATOM 4207 C C . THR B 1 262 ? 20.094 10.227 0.043 1 60.94 262 THR B C 1
ATOM 4209 O O . THR B 1 262 ? 20.641 11.328 0.043 1 60.94 262 THR B O 1
ATOM 4212 N N . TYR B 1 263 ? 19.281 9.766 0.958 1 60.84 263 TYR B N 1
ATOM 4213 C CA . TYR B 1 263 ? 18.891 10.641 2.062 1 60.84 263 TYR B CA 1
ATOM 4214 C C . TYR B 1 263 ? 19.469 10.133 3.381 1 60.84 263 TYR B C 1
ATOM 4216 O O . TYR B 1 263 ? 19.641 8.922 3.566 1 60.84 263 TYR B O 1
ATOM 4224 N N . ALA B 1 264 ? 19.844 10.977 4.219 1 58.84 264 ALA B N 1
ATOM 4225 C CA . ALA B 1 264 ? 20.312 10.617 5.555 1 58.84 264 ALA B CA 1
ATOM 4226 C C . ALA B 1 264 ? 19.344 9.641 6.223 1 58.84 264 ALA B C 1
ATOM 4228 O O . ALA B 1 264 ? 19.781 8.688 6.879 1 58.84 264 ALA B O 1
ATOM 4229 N N . ALA B 1 265 ? 18.203 9.883 5.965 1 55.69 265 ALA B N 1
ATOM 4230 C CA . ALA B 1 265 ? 17.156 9.055 6.578 1 55.69 265 ALA B CA 1
ATOM 4231 C C . ALA B 1 265 ? 17.156 7.652 5.984 1 55.69 265 ALA B C 1
ATOM 4233 O O . ALA B 1 265 ? 16.531 6.738 6.535 1 55.69 265 ALA B O 1
ATOM 4234 N N . GLY B 1 266 ? 17.859 7.41 4.996 1 67.69 266 GLY B N 1
ATOM 4235 C CA . GLY B 1 266 ? 18 6.078 4.438 1 67.69 266 GLY B CA 1
ATOM 4236 C C . GLY B 1 266 ? 19.281 5.387 4.836 1 67.69 266 GLY B C 1
ATOM 4237 O O . GLY B 1 266 ? 19.469 4.195 4.57 1 67.69 266 GLY B O 1
ATOM 4238 N N . ALA B 1 267 ? 20.109 6.137 5.531 1 78.69 267 ALA B N 1
ATOM 4239 C CA . ALA B 1 267 ? 21.422 5.613 5.91 1 78.69 267 ALA B CA 1
ATOM 4240 C C . ALA B 1 267 ? 21.281 4.387 6.809 1 78.69 267 ALA B C 1
ATOM 4242 O O . ALA B 1 267 ? 22.047 3.428 6.688 1 78.69 267 ALA B O 1
ATOM 4243 N N . LEU B 1 268 ? 20.281 4.41 7.605 1 86.81 268 LEU B N 1
ATOM 4244 C CA . LEU B 1 268 ? 20.016 3.309 8.523 1 86.81 268 LEU B CA 1
ATOM 4245 C C . LEU B 1 268 ? 19.766 2.014 7.762 1 86.81 268 LEU B C 1
ATOM 4247 O O . LEU B 1 268 ? 20.266 0.954 8.141 1 86.81 268 LEU B O 1
ATOM 4251 N N . LEU B 1 269 ? 19.016 2.102 6.688 1 91.5 269 LEU B N 1
ATOM 4252 C CA . LEU B 1 269 ? 18.641 0.916 5.922 1 91.5 269 LEU B CA 1
ATOM 4253 C C . LEU B 1 269 ? 19.875 0.282 5.273 1 91.5 269 LEU B C 1
ATOM 4255 O O . LEU B 1 269 ? 20.016 -0.941 5.285 1 91.5 269 LEU B O 1
ATOM 4259 N N . VAL B 1 270 ? 20.703 1.161 4.77 1 88.69 270 VAL B N 1
ATOM 4260 C CA . VAL B 1 270 ? 21.938 0.683 4.148 1 88.69 270 VAL B CA 1
ATOM 4261 C C . VAL B 1 270 ? 22.844 0.037 5.203 1 88.69 270 VAL B C 1
ATOM 4263 O O . VAL B 1 270 ? 23.344 -1.067 5 1 88.69 270 VAL B O 1
ATOM 4266 N N . GLU B 1 271 ? 22.969 0.713 6.297 1 89.75 271 GLU B N 1
ATOM 4267 C CA . GLU B 1 271 ? 23.797 0.218 7.395 1 89.75 271 GLU B CA 1
ATOM 4268 C C . GLU B 1 271 ? 23.297 -1.13 7.898 1 89.75 271 GLU B C 1
ATOM 4270 O O . GLU B 1 271 ? 24.094 -2.004 8.258 1 89.75 271 GLU B O 1
ATOM 4275 N N . ALA B 1 272 ? 22.062 -1.318 7.926 1 93.75 272 ALA B N 1
ATOM 4276 C CA . ALA B 1 272 ? 21.438 -2.523 8.469 1 93.75 272 ALA B CA 1
ATOM 4277 C C . ALA B 1 272 ? 21.422 -3.641 7.426 1 93.75 272 ALA B C 1
ATOM 4279 O O . ALA B 1 272 ? 20.984 -4.758 7.715 1 93.75 272 ALA B O 1
ATOM 4280 N N . GLY B 1 273 ? 21.875 -3.365 6.242 1 93.38 273 GLY B N 1
ATOM 4281 C CA . GLY B 1 273 ? 21.922 -4.383 5.203 1 93.38 273 GLY B CA 1
ATOM 4282 C C . GLY B 1 273 ? 20.562 -4.695 4.605 1 93.38 273 GLY B C 1
ATOM 4283 O O . GLY B 1 273 ? 20.328 -5.816 4.152 1 93.38 273 GLY B O 1
ATOM 4284 N N . VAL B 1 274 ? 19.656 -3.744 4.676 1 95.56 274 VAL B N 1
ATOM 4285 C CA . VAL B 1 274 ? 18.344 -3.912 4.055 1 95.56 274 VAL B CA 1
ATOM 4286 C C . VAL B 1 274 ? 18.5 -3.949 2.535 1 95.56 274 VAL B C 1
ATOM 4288 O O . VAL B 1 274 ? 19.203 -3.123 1.955 1 95.56 274 VAL B O 1
ATOM 4291 N N . ALA B 1 275 ? 17.906 -4.934 1.885 1 95.31 275 ALA B N 1
ATOM 4292 C CA . ALA B 1 275 ? 17.969 -5.031 0.429 1 95.31 275 ALA B CA 1
ATOM 4293 C C . ALA B 1 275 ? 17.141 -3.932 -0.232 1 95.31 275 ALA B C 1
ATOM 4295 O O . ALA B 1 275 ? 16.047 -3.611 0.227 1 95.31 275 ALA B O 1
ATOM 4296 N N . ASP B 1 276 ? 17.672 -3.375 -1.324 1 93.38 276 ASP B N 1
ATOM 4297 C CA . ASP B 1 276 ? 16.969 -2.367 -2.119 1 93.38 276 ASP B CA 1
ATOM 4298 C C . ASP B 1 276 ? 15.969 -3.018 -3.07 1 93.38 276 ASP B C 1
ATOM 4300 O O . ASP B 1 276 ? 16.359 -3.693 -4.023 1 93.38 276 ASP B O 1
ATOM 4304 N N . GLY B 1 277 ? 14.695 -2.791 -2.816 1 93.81 277 GLY B N 1
ATOM 4305 C CA . GLY B 1 277 ? 13.664 -3.346 -3.68 1 93.81 277 GLY B CA 1
ATOM 4306 C C . GLY B 1 277 ? 13.516 -2.592 -4.988 1 93.81 277 GLY B C 1
ATOM 4307 O O . GLY B 1 277 ? 12.758 -3.008 -5.867 1 93.81 277 GLY B O 1
ATOM 4308 N N . ALA B 1 278 ? 14.242 -1.46 -5.121 1 91.5 278 ALA B N 1
ATOM 4309 C CA . ALA B 1 278 ? 14.227 -0.663 -6.344 1 91.5 278 ALA B CA 1
ATOM 4310 C C . ALA B 1 278 ? 12.805 -0.244 -6.711 1 91.5 278 ALA B C 1
ATOM 4312 O O . ALA B 1 278 ? 12.125 0.412 -5.922 1 91.5 278 ALA B O 1
ATOM 4313 N N . ASP B 1 279 ? 12.305 -0.687 -7.859 1 92.12 279 ASP B N 1
ATOM 4314 C CA . ASP B 1 279 ? 10.961 -0.324 -8.281 1 92.12 279 ASP B CA 1
ATOM 4315 C C . ASP B 1 279 ? 10.039 -1.543 -8.289 1 92.12 279 ASP B C 1
ATOM 4317 O O . ASP B 1 279 ? 9.078 -1.599 -9.055 1 92.12 279 ASP B O 1
ATOM 4321 N N . MET B 1 280 ? 10.359 -2.537 -7.457 1 94.06 280 MET B N 1
ATOM 4322 C CA . MET B 1 280 ? 9.516 -3.721 -7.344 1 94.06 280 MET B CA 1
ATOM 4323 C C . MET B 1 280 ? 8.164 -3.363 -6.727 1 94.06 280 MET B C 1
ATOM 4325 O O . MET B 1 280 ? 8.086 -2.508 -5.844 1 94.06 280 MET B O 1
ATOM 4329 N N . SER B 1 281 ? 7.152 -4.02 -7.246 1 95.12 281 SER B N 1
ATOM 4330 C CA . SER B 1 281 ? 5.887 -3.967 -6.527 1 95.12 281 SER B CA 1
ATOM 4331 C C . SER B 1 281 ? 5.98 -4.688 -5.188 1 95.12 281 SER B C 1
ATOM 4333 O O . SER B 1 281 ? 6.875 -5.508 -4.977 1 95.12 281 SER B O 1
ATOM 4335 N N . VAL B 1 282 ? 5.121 -4.367 -4.234 1 96.94 282 VAL B N 1
ATOM 4336 C CA . VAL B 1 282 ? 5.102 -5.023 -2.932 1 96.94 282 VAL B CA 1
ATOM 4337 C C . VAL B 1 282 ? 4.801 -6.512 -3.109 1 96.94 282 VAL B C 1
ATOM 4339 O O . VAL B 1 282 ? 5.34 -7.352 -2.385 1 96.94 282 VAL B O 1
ATOM 4342 N N . GLU B 1 283 ? 3.961 -6.875 -4.102 1 97.75 283 GLU B N 1
ATOM 4343 C CA . GLU B 1 283 ? 3.627 -8.266 -4.398 1 97.75 283 GLU B CA 1
ATOM 4344 C C . GLU B 1 283 ? 4.863 -9.055 -4.816 1 97.75 283 GLU B C 1
ATOM 4346 O O . GLU B 1 283 ? 5.105 -10.156 -4.316 1 97.75 283 GLU B O 1
ATOM 4351 N N . ALA B 1 284 ? 5.641 -8.438 -5.707 1 97.12 284 ALA B N 1
ATOM 4352 C CA . ALA B 1 284 ? 6.855 -9.094 -6.184 1 97.12 284 ALA B CA 1
ATOM 4353 C C . ALA B 1 284 ? 7.891 -9.203 -5.07 1 97.12 284 ALA B C 1
ATOM 4355 O O . ALA B 1 284 ? 8.555 -10.234 -4.93 1 97.12 284 ALA B O 1
ATOM 4356 N N . ALA B 1 285 ? 8.016 -8.125 -4.277 1 97.94 285 ALA B N 1
ATOM 4357 C CA . ALA B 1 285 ? 8.977 -8.133 -3.178 1 97.94 285 ALA B CA 1
ATOM 4358 C C . ALA B 1 285 ? 8.641 -9.227 -2.164 1 97.94 285 ALA B C 1
ATOM 4360 O O . ALA B 1 285 ? 9.531 -9.938 -1.69 1 97.94 285 ALA B O 1
ATOM 4361 N N . TYR B 1 286 ? 7.398 -9.352 -1.861 1 98.75 286 TYR B N 1
ATOM 4362 C CA . TYR B 1 286 ? 6.938 -10.375 -0.928 1 98.75 286 TYR B CA 1
ATOM 4363 C C . TYR B 1 286 ? 7.215 -11.773 -1.47 1 98.75 286 TYR B C 1
ATOM 4365 O O . TYR B 1 286 ? 7.781 -12.617 -0.769 1 98.75 286 TYR B O 1
ATOM 4373 N N . ALA B 1 287 ? 6.836 -12.023 -2.73 1 98.62 287 ALA B N 1
ATOM 4374 C CA . ALA B 1 287 ? 7.059 -13.32 -3.365 1 98.62 287 ALA B CA 1
ATOM 4375 C C . ALA B 1 287 ? 8.547 -13.633 -3.463 1 98.62 287 ALA B C 1
ATOM 4377 O O . ALA B 1 287 ? 8.961 -14.781 -3.279 1 98.62 287 ALA B O 1
ATOM 4378 N N . LYS B 1 288 ? 9.344 -12.625 -3.762 1 98.38 288 LYS B N 1
ATOM 4379 C CA . LYS B 1 288 ? 10.781 -12.82 -3.865 1 98.38 288 LYS B CA 1
ATOM 4380 C C . LYS B 1 288 ? 11.383 -13.203 -2.516 1 98.38 288 LYS B C 1
ATOM 4382 O O . LYS B 1 288 ? 12.242 -14.086 -2.439 1 98.38 288 LYS B O 1
ATOM 4387 N N . LEU B 1 289 ? 10.945 -12.484 -1.535 1 98.69 289 LEU B N 1
ATOM 4388 C CA . LEU B 1 289 ? 11.422 -12.797 -0.192 1 98.69 289 LEU B CA 1
ATOM 4389 C C . LEU B 1 289 ? 11.086 -14.234 0.18 1 98.69 289 LEU B C 1
ATOM 4391 O O . LEU B 1 289 ? 11.93 -14.961 0.713 1 98.69 289 LEU B O 1
ATOM 4395 N N . ALA B 1 290 ? 9.852 -14.664 -0.091 1 98.75 290 ALA B N 1
ATOM 4396 C CA . ALA B 1 290 ? 9.453 -16.047 0.134 1 98.75 290 ALA B CA 1
ATOM 4397 C C . ALA B 1 290 ? 10.328 -17.016 -0.66 1 98.75 290 ALA B C 1
ATOM 4399 O O . ALA B 1 290 ? 10.734 -18.062 -0.15 1 98.75 290 ALA B O 1
ATOM 4400 N N . HIS B 1 291 ? 10.656 -16.672 -1.898 1 98.56 291 HIS B N 1
ATOM 4401 C CA . HIS B 1 291 ? 11.492 -17.469 -2.771 1 98.56 291 HIS B CA 1
ATOM 4402 C C . HIS B 1 291 ? 12.891 -17.641 -2.188 1 98.56 291 HIS B C 1
ATOM 4404 O O . HIS B 1 291 ? 13.398 -18.766 -2.08 1 98.56 291 HIS B O 1
ATOM 4410 N N . VAL B 1 292 ? 13.469 -16.547 -1.772 1 98.44 292 VAL B N 1
ATOM 4411 C CA . VAL B 1 292 ? 14.836 -16.531 -1.257 1 98.44 292 VAL B CA 1
ATOM 4412 C C . VAL B 1 292 ? 14.898 -17.328 0.046 1 98.44 292 VAL B C 1
ATOM 4414 O O . VAL B 1 292 ? 15.82 -18.125 0.247 1 98.44 292 VAL B O 1
ATOM 4417 N N . LEU B 1 293 ? 13.883 -17.156 0.904 1 98.44 293 LEU B N 1
ATOM 4418 C CA . LEU B 1 293 ? 13.852 -17.828 2.197 1 98.44 293 LEU B CA 1
ATOM 4419 C C . LEU B 1 293 ? 13.586 -19.328 2.027 1 98.44 293 LEU B C 1
ATOM 4421 O O . LEU B 1 293 ? 13.797 -20.109 2.957 1 98.44 293 LEU B O 1
ATOM 4425 N N . SER B 1 294 ? 13.062 -19.688 0.834 1 98.38 294 SER B N 1
ATOM 4426 C CA . SER B 1 294 ? 12.781 -21.094 0.559 1 98.38 294 SER B CA 1
ATOM 4427 C C . SER B 1 294 ? 14.008 -21.812 -0.016 1 98.38 294 SER B C 1
ATOM 4429 O O . SER B 1 294 ? 13.984 -23.016 -0.225 1 98.38 294 SER B O 1
ATOM 4431 N N . ARG B 1 295 ? 15.062 -21.031 -0.298 1 97.12 295 ARG B N 1
ATOM 4432 C CA . ARG B 1 295 ? 16.297 -21.609 -0.812 1 97.12 295 ARG B CA 1
ATOM 4433 C C . ARG B 1 295 ? 17.203 -22.062 0.326 1 97.12 295 ARG B C 1
ATOM 4435 O O . ARG B 1 295 ? 17.156 -21.516 1.431 1 97.12 295 ARG B O 1
ATOM 4442 N N . ASP B 1 296 ? 18 -23.047 0.033 1 96.19 296 ASP B N 1
ATOM 4443 C CA . ASP B 1 296 ? 19.016 -23.469 0.984 1 96.19 296 ASP B CA 1
ATOM 4444 C C . ASP B 1 296 ? 20.281 -22.625 0.841 1 96.19 296 ASP B C 1
ATOM 4446 O O . ASP B 1 296 ? 21.266 -23.078 0.255 1 96.19 296 ASP B O 1
ATOM 4450 N N . LEU B 1 297 ? 20.219 -21.406 1.338 1 96.5 297 LEU B N 1
ATOM 4451 C CA . LEU B 1 297 ? 21.297 -20.438 1.205 1 96.5 297 LEU B CA 1
ATOM 4452 C C . LEU B 1 297 ? 21.672 -19.859 2.562 1 96.5 297 LEU B C 1
ATOM 4454 O O . LEU B 1 297 ? 20.844 -19.797 3.467 1 96.5 297 LEU B O 1
ATOM 4458 N N . GLY B 1 298 ? 22.891 -19.453 2.738 1 95.69 298 GLY B N 1
ATOM 4459 C CA . GLY B 1 298 ? 23.312 -18.672 3.893 1 95.69 298 GLY B CA 1
ATOM 4460 C C . GLY B 1 298 ? 22.859 -17.234 3.83 1 95.69 298 GLY B C 1
ATOM 4461 O O . GLY B 1 298 ? 22.359 -16.766 2.801 1 95.69 298 GLY B O 1
ATOM 4462 N N . PRO B 1 299 ? 23.094 -16.531 4.945 1 95.31 299 PRO B N 1
ATOM 4463 C CA . PRO B 1 299 ? 22.594 -15.164 5.039 1 95.31 299 PRO B CA 1
ATOM 4464 C C . PRO B 1 299 ? 23.156 -14.25 3.955 1 95.31 299 PRO B C 1
ATOM 4466 O O . PRO B 1 299 ? 22.422 -13.453 3.369 1 95.31 299 PRO B O 1
ATOM 4469 N N . GLU B 1 300 ? 24.422 -14.375 3.609 1 94.62 300 GLU B N 1
ATOM 4470 C CA . GLU B 1 300 ? 25.047 -13.508 2.613 1 94.62 300 GLU B CA 1
ATOM 4471 C C . GLU B 1 300 ? 24.484 -13.781 1.217 1 94.62 300 GLU B C 1
ATOM 4473 O O . GLU B 1 300 ? 24.203 -12.852 0.461 1 94.62 300 GLU B O 1
ATOM 4478 N N . ASP B 1 301 ? 24.328 -15.047 0.934 1 96.69 301 ASP B N 1
ATOM 4479 C CA . ASP B 1 301 ? 23.797 -15.43 -0.367 1 96.69 301 ASP B CA 1
ATOM 4480 C C . ASP B 1 301 ? 22.328 -15.031 -0.495 1 96.69 301 ASP B C 1
ATOM 4482 O O . ASP B 1 301 ? 21.875 -14.641 -1.575 1 96.69 301 ASP B O 1
ATOM 4486 N N . ARG B 1 302 ? 21.562 -15.148 0.595 1 96.5 302 ARG B N 1
ATOM 4487 C CA . ARG B 1 302 ? 20.172 -14.703 0.6 1 96.5 302 ARG B CA 1
ATOM 4488 C C . ARG B 1 302 ? 20.078 -13.219 0.289 1 96.5 302 ARG B C 1
ATOM 4490 O O . ARG B 1 302 ? 19.25 -12.805 -0.538 1 96.5 302 ARG B O 1
ATOM 4497 N N . HIS B 1 303 ? 20.953 -12.5 0.923 1 94.31 303 HIS B N 1
ATOM 4498 C CA . HIS B 1 303 ? 20.953 -11.055 0.705 1 94.31 303 HIS B CA 1
ATOM 4499 C C . HIS B 1 303 ? 21.312 -10.719 -0.738 1 94.31 303 HIS B C 1
ATOM 4501 O O . HIS B 1 303 ? 20.672 -9.867 -1.358 1 94.31 303 HIS B O 1
ATOM 4507 N N . ALA B 1 304 ? 22.312 -11.383 -1.286 1 94.75 304 ALA B N 1
ATOM 4508 C CA . ALA B 1 304 ? 22.75 -11.133 -2.656 1 94.75 304 ALA B CA 1
ATOM 4509 C C . ALA B 1 304 ? 21.641 -11.461 -3.654 1 94.75 304 ALA B C 1
ATOM 4511 O O . ALA B 1 304 ? 21.422 -10.711 -4.609 1 94.75 304 ALA B O 1
ATOM 4512 N N . MET B 1 305 ? 20.969 -12.547 -3.422 1 95.81 305 MET B N 1
ATOM 4513 C CA . MET B 1 305 ? 19.891 -12.938 -4.316 1 95.81 305 MET B CA 1
ATOM 4514 C C . MET B 1 305 ? 18.734 -11.953 -4.234 1 95.81 305 MET B C 1
ATOM 4516 O O . MET B 1 305 ? 18.109 -11.633 -5.25 1 95.81 305 MET B O 1
ATOM 4520 N N . LEU B 1 306 ? 18.469 -11.477 -3.035 1 95.38 306 LEU B N 1
ATOM 4521 C CA . LEU B 1 306 ? 17.359 -10.539 -2.816 1 95.38 306 LEU B CA 1
ATOM 4522 C C . LEU B 1 306 ? 17.656 -9.195 -3.488 1 95.38 306 LEU B C 1
ATOM 4524 O O . LEU B 1 306 ? 16.734 -8.516 -3.949 1 95.38 306 LEU B O 1
ATOM 4528 N N . ALA B 1 307 ? 18.922 -8.836 -3.635 1 90.81 307 ALA B N 1
ATOM 4529 C CA . ALA B 1 307 ? 19.328 -7.508 -4.086 1 90.81 307 ALA B CA 1
ATOM 4530 C C . ALA B 1 307 ? 19.469 -7.461 -5.605 1 90.81 307 ALA B C 1
ATOM 4532 O O . ALA B 1 307 ? 19.594 -6.383 -6.191 1 90.81 307 ALA B O 1
ATOM 4533 N N . ARG B 1 308 ? 19.375 -8.578 -6.309 1 91.5 308 ARG B N 1
ATOM 4534 C CA . ARG B 1 308 ? 19.531 -8.578 -7.758 1 91.5 308 ARG B CA 1
ATOM 4535 C C . ARG B 1 308 ? 18.25 -9.023 -8.461 1 91.5 308 ARG B C 1
ATOM 4537 O O . ARG B 1 308 ? 17.547 -9.898 -7.961 1 91.5 308 ARG B O 1
ATOM 4544 N N . PRO B 1 309 ? 18 -8.438 -9.609 1 91.38 309 PRO B N 1
ATOM 4545 C CA . PRO B 1 309 ? 16.844 -8.922 -10.359 1 91.38 309 PRO B CA 1
ATOM 4546 C C . PRO B 1 309 ? 16.984 -10.367 -10.812 1 91.38 309 PRO B C 1
ATOM 4548 O O . PRO B 1 309 ? 18.078 -10.773 -11.242 1 91.38 309 PRO B O 1
ATOM 4551 N N . LEU B 1 310 ? 15.992 -11.148 -10.688 1 92.75 310 LEU B N 1
ATOM 4552 C CA . LEU B 1 310 ? 16.031 -12.562 -11.055 1 92.75 310 LEU B CA 1
ATOM 4553 C C . LEU B 1 310 ? 15.227 -12.812 -12.328 1 92.75 310 LEU B C 1
ATOM 4555 O O . LEU B 1 310 ? 15.531 -13.734 -13.086 1 92.75 310 LEU B O 1
ATOM 4559 N N . CYS B 1 311 ? 14.18 -12.031 -12.539 1 92.62 311 CYS B N 1
ATOM 4560 C CA . CYS B 1 311 ? 13.289 -12.297 -13.664 1 92.62 311 CYS B CA 1
ATOM 4561 C C . CYS B 1 311 ? 12.688 -11 -14.203 1 92.62 311 CYS B C 1
ATOM 4563 O O . CYS B 1 311 ? 11.547 -10.984 -14.664 1 92.62 311 CYS B O 1
ATOM 4565 N N . GLY B 1 312 ? 13.359 -9.859 -14.023 1 91.62 312 GLY B N 1
ATOM 4566 C CA . GLY B 1 312 ? 12.906 -8.57 -14.531 1 91.62 312 GLY B CA 1
ATOM 4567 C C . GLY B 1 312 ? 11.914 -7.879 -13.617 1 91.62 312 GLY B C 1
ATOM 4568 O O . GLY B 1 312 ? 11.195 -6.977 -14.047 1 91.62 312 GLY B O 1
ATOM 4569 N N . GLU B 1 313 ? 11.859 -8.336 -12.336 1 92.75 313 GLU B N 1
ATOM 4570 C CA . GLU B 1 313 ? 10.898 -7.793 -11.375 1 92.75 313 GLU B CA 1
ATOM 4571 C C . GLU B 1 313 ? 11.266 -6.367 -10.977 1 92.75 313 GLU B C 1
ATOM 4573 O O . GLU B 1 313 ? 10.453 -5.652 -10.391 1 92.75 313 GLU B O 1
ATOM 4578 N N . ALA B 1 314 ? 12.477 -5.941 -11.25 1 90.19 314 ALA B N 1
ATOM 4579 C CA . ALA B 1 314 ? 12.961 -4.598 -10.945 1 90.19 314 ALA B CA 1
ATOM 4580 C C . ALA B 1 314 ? 13.883 -4.082 -12.047 1 90.19 314 ALA B C 1
ATOM 4582 O O . ALA B 1 314 ? 14.539 -4.867 -12.734 1 90.19 314 ALA B O 1
ATOM 4583 N N . SER B 1 315 ? 13.852 -2.752 -12.203 1 83.19 315 SER B N 1
ATOM 4584 C CA . SER B 1 315 ? 14.797 -2.133 -13.133 1 83.19 315 SER B CA 1
ATOM 4585 C C . SER B 1 315 ? 16.203 -2.121 -12.555 1 83.19 315 SER B C 1
ATOM 4587 O O . SER B 1 315 ? 16.391 -2.178 -11.336 1 83.19 315 SER B O 1
ATOM 4589 N N . LEU B 1 316 ? 17.219 -2.17 -13.352 1 70.19 316 LEU B N 1
ATOM 4590 C CA . LEU B 1 316 ? 18.609 -2.133 -12.922 1 70.19 316 LEU B CA 1
ATOM 4591 C C . LEU B 1 316 ? 19.047 -0.708 -12.594 1 70.19 316 LEU B C 1
ATOM 4593 O O . LEU B 1 316 ? 18.578 0.246 -13.227 1 70.19 316 LEU B O 1
#

Radius of gyration: 24.91 Å; Cα contacts (8 Å, |Δi|>4): 1650; chains: 2; bounding box: 55×74×59 Å

Solvent-accessible surface area (backbone atoms only — not comparable to full-atom values): 30870 Å² total; per-residue (Å²): 95,41,29,36,35,37,40,32,36,19,39,29,25,22,37,84,47,99,80,34,74,38,82,39,88,59,49,58,58,49,50,54,50,48,33,40,74,68,64,72,39,95,65,50,70,44,76,48,68,48,84,77,59,41,52,31,54,58,35,31,40,59,53,47,30,53,53,47,48,57,47,61,76,38,50,88,57,28,57,13,26,30,34,37,27,14,68,58,36,38,35,34,46,30,14,32,45,38,67,24,42,38,18,36,72,36,13,34,23,35,29,37,19,87,31,24,48,83,42,89,85,33,51,13,61,58,19,49,53,50,25,59,52,40,16,77,67,49,68,45,22,31,30,30,26,53,67,92,39,82,34,50,9,24,30,27,41,58,44,28,32,74,51,76,73,17,64,46,50,66,87,72,89,50,66,29,38,71,63,39,98,56,73,44,79,54,63,46,48,84,68,35,33,46,48,45,52,71,54,64,51,46,27,51,69,50,46,30,45,47,43,65,71,29,56,28,36,38,37,30,22,31,30,37,33,31,46,56,90,41,70,36,51,54,55,24,40,46,52,21,41,74,71,47,35,54,37,36,36,29,34,63,16,86,31,56,49,36,43,73,58,71,42,67,55,8,40,59,44,56,74,33,63,43,26,62,36,30,48,28,31,71,39,25,49,50,29,47,50,49,49,49,70,38,44,99,62,53,50,68,57,37,48,53,56,64,50,44,70,83,27,45,33,32,74,134,97,39,30,36,34,36,41,33,36,19,38,29,26,22,38,85,47,99,80,33,74,39,82,38,88,61,49,57,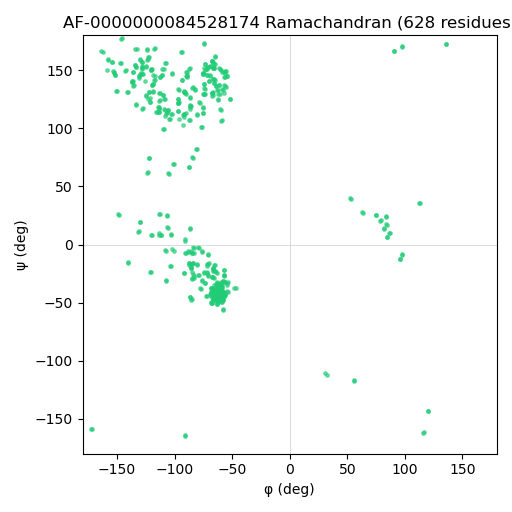58,48,52,54,50,48,34,41,75,68,64,75,39,96,67,50,70,44,78,47,68,48,83,75,59,41,54,31,53,58,36,31,39,60,53,47,30,53,53,48,48,57,47,61,76,38,51,90,58,29,57,13,26,32,33,36,27,14,68,60,37,36,33,33,45,31,14,34,44,38,66,24,42,39,19,36,72,37,14,34,22,34,30,37,20,86,31,25,49,79,42,90,85,32,51,14,62,57,18,49,52,50,25,58,54,41,16,76,67,49,68,44,24,31,28,30,25,51,68,90,38,83,35,49,9,24,30,26,43,57,44,27,32,71,52,75,71,16,64,46,50,67,90,72,92,53,67,29,37,69,62,40,98,56,73,43,80,55,63,46,50,83,69,34,32,45,47,46,51,71,54,65,51,44,26,52,67,50,46,32,47,46,44,64,73,29,54,29,37,39,37,31,22,31,30,37,33,31,45,54,90,40,70,36,50,53,55,26,41,46,51,22,41,76,72,48,35,55,37,35,37,28,35,64,18,87,32,56,49,37,42,74,57,72,42,68,54,8,40,60,43,57,74,35,63,41,27,62,34,30,49,29,32,71,37,26,49,50,30,47,50,48,49,47,71,37,44,99,64,54,51,68,56,37,47,54,56,64,51,43,73,84,27,47,32,33,74,134

pLDDT: mean 92.22, std 8.32, range [55.53, 98.75]

Secondary structure (DSSP, 8-state):
--EEEEEEE-GGGEEEETTEEEE-TTHHHHHHHHHHHTTS--S-EEEEEEEEEE-GGG--HHHHHHHHHHHHHTTTT-SEEEEE--TTSHHHHHHHHHHHEET--SEEEEE--SS-TTSTT-SHHHHHHHHHHHHHHSPSEEEEEETTEEEETTSEEE-BSSSSS-EEE---SS-S----SS-EE-------EEEEE--TTB-HHHHHHHHHH-SEEEEEEBTTTB----HHHHHHHHHHHHTT--EEEEESSSBS---TTSSHHHHHHHHTT-EE-TT--HHHHHHHHHHHHTS---HHHHHHHHHS-SSSSS--/--EEEEEEE-GGGEEEETTEEEE-TTHHHHHHHHHHHTTS--S-EEEEEEEEEE-GGG--HHHHHHHHHHHHHTTTT-SEEEEE--TTSHHHHHHHHHHHEET--SEEEEE--SS-TTSTT-SHHHHHHHHHHHHHHSPSEEEEEETTEEEETTSEEE-BSSSSS-EEE---SS-S----SS-EE-------EEEEE--TTB-HHHHHHHHHH-SEEEEEEBTTTB----HHHHHHHHHHHHTT--EEEEESSSBS---TTSSHHHHHHHHTT-EE-TT--HHHHHHHHHHHHTS---HHHHHHHHHS-SSSSS--

Nearest PDB structures (foldseek):
  6nxc-assembly1_D  TM=9.035E-01  e=1.818E-31  Escherichia coli K-12
  7r6b-assembly1_B  TM=9.135E-01  e=8.461E-30  Yersinia pestis
  2ocd-assembly1_C  TM=9.015E-01  e=3.980E-29  Vibrio cholerae
  5b74-assembly1_A  TM=8.214E-01  e=3.642E-15  Pyrococcus furiosus DSM 3638
  4ra6-assembly2_P  TM=8.268E-01  e=2.310E-13  Pyrococcus furiosus DSM 3638